Protein AF-A0A3M0XXZ3-F1 (afdb_monomer)

Nearest PDB structures (foldseek):
  8bmw-assembly1_I  TM=6.597E-01  e=9.788E-13  Saccharolobus solfataricus
  7y9y-assembly1_A  TM=6.645E-01  e=2.879E-11  Desulfonema ishimotonii
  8wml-assembly1_A  TM=6.462E-01  e=2.573E-11  Desulfonema ishimotonii
  8yhd-assembly1_O  TM=7.560E-01  e=3.071E-10  metagenome
  8d1v-assembly1_A  TM=5.805E-01  e=7.877E-12  Desulfonema ishimotonii

pLDDT: mean 87.78, std 11.56, range [35.12, 98.31]

Foldseek 3Di:
DQQPDDDDDPPDFDWDQDPPDPVSVVCCVVDPCSRVPTDTDPCPQVVVLVPDDDDPDDPPDPDPALWKKKKKFKKWWPWWAWAADPVQCVVVVAPTEFAAPDRPPQQKGKAGQNQVLVQLLVVLLVVLLVLLVVPAPADQSSLFQRLDADLPQADPDLPDADASHALVRQCVNVVPPDLDPLSHRNSCQASNHPSGHHQKGKHIWIWPDPDGWDWDKDWDFDADPPPRDTDPPPIGIYIITTGTMTIIMIMGTLDDLLNLLSSLVSLVCQQVQVTATHPDVVVVHRRIHTPFMKMKMWGQDQVSDDPPDDDDPDFDDDRNTTIDMDTPPDPSVVVSSVVSNVVNSVCSNPGGCPVGPGRDHHDDGPNCCVVPVPPPDDD

Structure (mmCIF, N/CA/C/O backbone):
data_AF-A0A3M0XXZ3-F1
#
_entry.id   AF-A0A3M0XXZ3-F1
#
loop_
_atom_site.group_PDB
_atom_site.id
_atom_site.type_symbol
_atom_site.label_atom_id
_atom_site.label_alt_id
_atom_site.label_comp_id
_atom_site.label_asym_id
_atom_site.label_entity_id
_atom_site.label_seq_id
_atom_site.pdbx_PDB_ins_code
_atom_site.Cartn_x
_atom_site.Cartn_y
_atom_site.Cartn_z
_atom_site.occupancy
_atom_site.B_iso_or_equiv
_atom_site.auth_seq_id
_atom_site.auth_comp_id
_atom_site.auth_asym_id
_atom_site.auth_atom_id
_atom_site.pdbx_PDB_model_num
ATOM 1 N N . ALA A 1 1 ? 1.965 -7.304 8.689 1.00 43.94 1 ALA A N 1
ATOM 2 C CA . ALA A 1 1 ? 0.766 -8.177 8.754 1.00 43.94 1 ALA A CA 1
ATOM 3 C C . ALA A 1 1 ? 0.088 -8.311 7.379 1.00 43.94 1 ALA A C 1
ATOM 5 O O . ALA A 1 1 ? 0.175 -7.380 6.587 1.00 43.94 1 ALA A O 1
ATOM 6 N N . ARG A 1 2 ? -0.533 -9.447 7.017 1.00 41.00 2 ARG A N 1
ATOM 7 C CA . ARG A 1 2 ? -1.589 -9.461 5.975 1.00 41.00 2 ARG A CA 1
ATOM 8 C C . ARG A 1 2 ? -2.822 -8.939 6.714 1.00 41.00 2 ARG A C 1
ATOM 10 O O . ARG A 1 2 ? -3.154 -9.577 7.700 1.00 41.00 2 ARG A O 1
ATOM 17 N N . GLY A 1 3 ? -3.363 -7.773 6.357 1.00 45.78 3 GLY A N 1
ATOM 18 C CA . GLY A 1 3 ? -4.364 -7.018 7.137 1.00 45.78 3 GLY A CA 1
ATOM 19 C C . GLY A 1 3 ? -5.739 -7.683 7.287 1.00 45.78 3 GLY A C 1
ATOM 20 O O . GLY A 1 3 ? -6.746 -7.014 7.136 1.00 45.78 3 GLY A O 1
ATOM 21 N N . LEU A 1 4 ? -5.785 -8.991 7.538 1.00 43.78 4 LEU A N 1
ATOM 22 C CA . LEU A 1 4 ? -7.012 -9.737 7.768 1.00 43.78 4 LEU A CA 1
ATOM 23 C C . LEU A 1 4 ? -7.437 -9.547 9.226 1.00 43.78 4 LEU A C 1
ATOM 25 O O . LEU A 1 4 ? -6.738 -9.999 10.132 1.00 43.78 4 LEU A O 1
ATOM 29 N N . GLY A 1 5 ? -8.592 -8.908 9.411 1.00 53.88 5 GLY A N 1
ATOM 30 C CA . GLY A 1 5 ? -9.223 -8.690 10.711 1.00 53.88 5 GLY A CA 1
ATOM 31 C C . GLY A 1 5 ? -8.773 -7.393 11.377 1.00 53.88 5 GLY A C 1
ATOM 32 O O . GLY A 1 5 ? -7.787 -7.376 12.108 1.00 53.88 5 GLY A O 1
ATOM 33 N N . ALA A 1 6 ? -9.532 -6.320 11.157 1.00 55.25 6 ALA A N 1
ATOM 34 C CA . ALA A 1 6 ? -9.508 -5.147 12.020 1.00 55.25 6 ALA A CA 1
ATOM 35 C C . ALA A 1 6 ? -10.606 -5.323 13.075 1.00 55.25 6 ALA A C 1
ATOM 37 O O . ALA A 1 6 ? -11.775 -5.499 12.736 1.00 55.25 6 ALA A O 1
ATOM 38 N N . PHE A 1 7 ? -10.228 -5.313 14.350 1.00 64.88 7 PHE A N 1
ATOM 39 C CA . PHE A 1 7 ? -11.175 -5.337 15.459 1.00 64.88 7 PHE A CA 1
ATOM 40 C C . PHE A 1 7 ? -11.173 -3.958 16.110 1.00 64.88 7 PHE A C 1
ATOM 42 O O . PHE A 1 7 ? -10.112 -3.478 16.514 1.00 64.88 7 PHE A O 1
ATOM 49 N N . SER A 1 8 ? -12.344 -3.329 16.230 1.00 66.81 8 SER A N 1
ATOM 50 C CA . SER A 1 8 ? -12.500 -2.230 17.176 1.00 66.81 8 SER A CA 1
ATOM 51 C C . SER A 1 8 ? -12.562 -2.831 18.571 1.00 66.81 8 SER A C 1
ATOM 53 O O . SER A 1 8 ? -13.297 -3.787 18.834 1.00 66.81 8 SER A O 1
ATOM 55 N N . LEU A 1 9 ? -11.729 -2.312 19.464 1.00 76.31 9 LEU A N 1
ATOM 56 C CA . LEU A 1 9 ? -11.786 -2.698 20.857 1.00 76.31 9 LEU A CA 1
ATOM 57 C C . LEU A 1 9 ? -12.562 -1.632 21.621 1.00 76.31 9 LEU A C 1
ATOM 59 O O . LEU A 1 9 ? -12.013 -0.618 22.045 1.00 76.31 9 LEU A O 1
ATOM 63 N N . ASP A 1 10 ? -13.855 -1.881 21.773 1.00 80.25 10 ASP A N 1
ATOM 64 C CA . ASP A 1 10 ? -14.776 -0.984 22.456 1.00 80.25 10 ASP A CA 1
ATOM 65 C C . ASP A 1 10 ? -14.989 -1.433 23.905 1.00 80.25 10 ASP A C 1
ATOM 67 O O . ASP A 1 10 ? -14.997 -2.625 24.217 1.00 80.25 10 ASP A O 1
ATOM 71 N N . ASN A 1 11 ? -15.193 -0.474 24.811 1.00 81.31 11 ASN A N 1
ATOM 72 C CA . ASN A 1 11 ? -15.495 -0.738 26.223 1.00 81.31 11 ASN A CA 1
ATOM 73 C C . ASN A 1 11 ? -14.460 -1.633 26.938 1.00 81.31 11 ASN A C 1
ATOM 75 O O . ASN A 1 11 ? -14.844 -2.552 27.667 1.00 81.31 11 ASN A O 1
ATOM 79 N N . LEU A 1 12 ? -13.154 -1.372 26.772 1.00 84.25 12 LEU A N 1
ATOM 80 C CA . LEU A 1 12 ? -12.116 -2.111 27.501 1.00 84.25 12 LEU A CA 1
ATOM 81 C C . LEU A 1 12 ? -12.348 -2.009 29.017 1.00 84.25 12 LEU A C 1
ATOM 83 O O . LEU A 1 12 ? -12.265 -0.932 29.611 1.00 84.25 12 LEU A O 1
ATOM 87 N N . GLN A 1 13 ? -12.602 -3.151 29.653 1.00 88.00 13 GLN A N 1
ATOM 88 C CA . GLN A 1 13 ? -12.795 -3.253 31.095 1.00 88.00 13 GLN A CA 1
ATOM 89 C C . GLN A 1 13 ? -11.666 -4.064 31.713 1.00 88.00 13 GLN A C 1
ATOM 91 O O . GLN A 1 13 ? -11.432 -5.210 31.336 1.00 88.00 13 GLN A O 1
ATOM 96 N N . PHE A 1 14 ? -11.018 -3.491 32.723 1.00 89.31 14 PHE A N 1
ATOM 97 C CA . PHE A 1 14 ? -10.164 -4.254 33.620 1.00 89.31 14 PHE A CA 1
ATOM 98 C C . PHE A 1 14 ? -10.984 -4.690 34.832 1.00 89.31 14 PHE A C 1
ATOM 100 O O . PHE A 1 14 ? -11.625 -3.864 35.486 1.00 89.31 14 PHE A O 1
ATOM 107 N N . LYS A 1 15 ? -10.980 -5.989 35.123 1.00 89.56 15 LYS A N 1
ATOM 108 C CA . LYS A 1 15 ? -11.667 -6.587 36.268 1.00 89.56 15 LYS A CA 1
ATOM 109 C C . LYS A 1 15 ? -10.680 -7.449 37.030 1.00 89.56 15 LYS A C 1
ATOM 111 O O . LYS A 1 15 ? -9.912 -8.186 36.423 1.00 89.56 15 LYS A O 1
ATOM 116 N N . GLU A 1 16 ? -10.750 -7.387 38.349 1.00 87.12 16 GLU A N 1
ATOM 117 C CA . GLU A 1 16 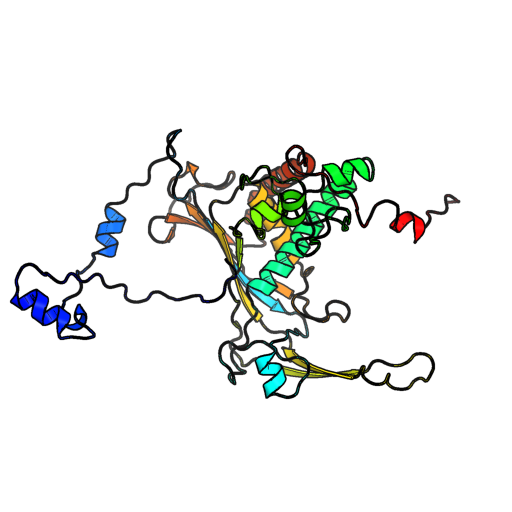? -9.923 -8.201 39.231 1.00 87.12 16 GLU A CA 1
ATOM 118 C C . GLU A 1 16 ? -10.825 -9.169 39.993 1.00 87.12 16 GLU A C 1
ATOM 120 O O . GLU A 1 16 ? -11.878 -8.779 40.502 1.00 87.12 16 GLU A O 1
ATOM 125 N N . PHE A 1 17 ? -10.444 -10.444 40.011 1.00 85.88 17 PHE A N 1
ATOM 126 C CA . PHE A 1 17 ? -11.137 -11.491 40.751 1.00 85.88 17 PHE A CA 1
ATOM 127 C C . PHE A 1 17 ? -10.162 -12.037 41.792 1.00 85.88 17 PHE A C 1
ATOM 129 O O . PHE A 1 17 ? -9.193 -12.702 41.432 1.00 85.88 17 PHE A O 1
ATOM 136 N N . ALA A 1 18 ? -10.405 -11.737 43.068 1.00 84.94 18 ALA A N 1
ATOM 137 C CA . ALA A 1 18 ? -9.592 -12.252 44.164 1.00 84.94 18 ALA A CA 1
ATOM 138 C C . ALA A 1 18 ? -9.770 -13.774 44.288 1.00 84.94 18 ALA A C 1
ATOM 140 O O . ALA A 1 18 ? -10.896 -14.271 44.243 1.00 84.94 18 ALA A O 1
ATOM 141 N N . LEU A 1 19 ? -8.662 -14.500 44.433 1.00 90.25 19 LEU A N 1
ATOM 142 C CA . LEU A 1 19 ? -8.620 -15.959 44.608 1.00 90.25 19 LEU A CA 1
ATOM 143 C C . LEU A 1 19 ? -7.987 -16.330 45.957 1.00 90.25 19 LEU A C 1
ATOM 145 O O . LEU A 1 19 ? -7.384 -17.390 46.105 1.00 90.25 19 LEU A O 1
ATOM 149 N N . ASP A 1 20 ? -8.117 -15.438 46.933 1.00 92.31 20 ASP A N 1
ATOM 150 C CA . ASP A 1 20 ? -7.408 -15.511 48.207 1.00 92.31 20 ASP A CA 1
ATOM 151 C C . ASP A 1 20 ? -8.031 -16.546 49.158 1.00 92.31 20 ASP A C 1
ATOM 153 O O . ASP A 1 20 ? -7.376 -16.998 50.098 1.00 92.31 20 ASP A O 1
ATOM 157 N N . THR A 1 21 ? -9.287 -16.952 48.921 1.00 92.81 21 THR A N 1
ATOM 158 C CA . THR A 1 21 ? -9.986 -17.966 49.728 1.00 92.81 21 THR A CA 1
ATOM 159 C C . THR A 1 21 ? -10.446 -19.177 48.917 1.00 92.81 21 THR A C 1
ATOM 161 O O . THR A 1 21 ? -10.716 -19.099 47.715 1.00 92.81 21 THR A O 1
ATOM 164 N N . ALA A 1 22 ? -10.601 -20.321 49.594 1.00 90.75 22 ALA A N 1
ATOM 165 C CA . ALA A 1 22 ? -11.100 -21.551 48.979 1.00 90.75 22 ALA A CA 1
ATOM 166 C C . ALA A 1 22 ? -12.506 -21.370 48.376 1.00 90.75 22 ALA A C 1
ATOM 168 O O . ALA A 1 22 ? -12.790 -21.905 47.303 1.00 90.75 22 ALA A O 1
ATOM 169 N N . GLU A 1 23 ? -13.376 -20.580 49.014 1.00 87.44 23 GLU A N 1
ATOM 170 C CA . GLU A 1 23 ? -14.702 -20.250 48.486 1.00 87.44 23 GLU A CA 1
ATOM 171 C C . GLU A 1 23 ? -14.621 -19.445 47.184 1.00 87.44 23 GLU A C 1
ATOM 173 O O . GLU A 1 23 ? -15.376 -19.723 46.251 1.00 87.44 23 GLU A O 1
ATOM 178 N N . GLN A 1 24 ? -13.704 -18.476 47.094 1.00 86.50 24 GLN A N 1
ATOM 179 C CA . GLN A 1 24 ? -13.502 -17.660 45.893 1.00 86.50 24 GLN A CA 1
ATOM 180 C C . GLN A 1 24 ? -12.972 -18.499 44.725 1.00 86.50 24 GLN A C 1
ATOM 182 O O . GLN A 1 24 ? -13.495 -18.406 43.613 1.00 86.50 24 GLN A O 1
ATOM 187 N N . VAL A 1 25 ? -12.008 -19.386 44.989 1.00 88.50 25 VAL A N 1
ATOM 188 C CA . VAL A 1 25 ? -11.489 -20.338 43.995 1.00 88.50 25 VAL A CA 1
ATOM 189 C C . VAL A 1 25 ? -12.592 -21.279 43.511 1.00 88.50 25 VAL A C 1
ATOM 191 O O . VAL A 1 25 ? -12.782 -21.450 42.306 1.00 88.50 25 VAL A O 1
ATOM 194 N N . LEU A 1 26 ? -13.383 -21.849 44.425 1.00 87.75 26 LEU A N 1
ATOM 195 C CA . LEU A 1 26 ? -14.509 -22.711 44.061 1.00 87.75 26 LEU A CA 1
ATOM 196 C C . LEU A 1 26 ? -15.584 -21.958 43.266 1.00 87.75 26 LEU A C 1
ATOM 198 O O . LEU A 1 26 ? -16.183 -22.536 42.362 1.00 87.75 26 LEU A O 1
ATOM 202 N N . ALA A 1 27 ? -15.841 -20.686 43.574 1.00 83.75 27 ALA A N 1
ATOM 203 C CA . ALA A 1 27 ? -16.787 -19.858 42.830 1.00 83.75 27 ALA A CA 1
ATOM 204 C C . ALA A 1 27 ? -16.295 -19.519 41.414 1.00 83.75 27 ALA A C 1
ATOM 206 O O . ALA A 1 27 ? -17.117 -19.466 40.496 1.00 83.75 27 ALA A O 1
ATOM 207 N N . TYR A 1 28 ? -14.985 -19.318 41.241 1.00 87.38 28 TYR A N 1
ATOM 208 C CA . TYR A 1 28 ? -14.346 -19.121 39.941 1.00 87.38 28 TYR A CA 1
ATOM 209 C C . TYR A 1 28 ? -14.452 -20.382 39.074 1.00 87.38 28 TYR A C 1
ATOM 211 O O . TYR A 1 28 ? -14.930 -20.313 37.948 1.00 87.38 28 TYR A O 1
ATOM 219 N N . LEU A 1 29 ? -14.097 -21.549 39.627 1.00 89.56 29 LEU A N 1
ATOM 220 C CA . LEU A 1 29 ? -14.094 -22.828 38.903 1.00 89.56 29 LEU A CA 1
ATOM 221 C C . LEU A 1 29 ? -15.494 -23.347 38.531 1.00 89.56 29 LEU A C 1
ATOM 223 O O . LEU A 1 29 ? -15.618 -24.178 37.638 1.00 89.56 29 LEU A O 1
ATOM 227 N N . LYS A 1 30 ? -16.550 -22.892 39.217 1.00 89.69 30 LYS A N 1
ATOM 228 C CA . LYS A 1 30 ? -17.943 -23.325 38.982 1.00 89.69 30 LYS A CA 1
ATOM 229 C C . LYS A 1 30 ? -18.694 -22.504 37.927 1.00 89.69 30 LYS A C 1
ATOM 231 O O . LYS A 1 30 ? -19.883 -22.738 37.730 1.00 89.69 30 LYS A O 1
ATOM 236 N N . SER A 1 31 ? -18.064 -21.506 37.316 1.00 86.00 31 SER A N 1
ATOM 237 C CA . SER A 1 31 ? -18.713 -20.569 36.399 1.00 86.00 31 SER A CA 1
ATOM 238 C C . SER A 1 31 ? -17.934 -20.495 35.094 1.00 86.00 31 SER A C 1
ATOM 240 O O . SER A 1 31 ? -16.729 -20.286 35.135 1.00 86.00 31 SER A O 1
ATOM 242 N N . ASP A 1 32 ? -18.623 -20.553 33.955 1.00 87.38 32 ASP A N 1
ATOM 243 C CA . ASP A 1 32 ? -17.985 -20.360 32.643 1.00 87.38 32 ASP A CA 1
ATOM 244 C C . ASP A 1 32 ? -17.626 -18.884 32.384 1.00 87.38 32 ASP A C 1
ATOM 246 O O . ASP A 1 32 ? -16.756 -18.578 31.575 1.00 87.38 32 ASP A O 1
ATOM 250 N N . GLU A 1 33 ? -18.264 -17.954 33.108 1.00 87.88 33 GLU A N 1
ATOM 251 C CA . GLU A 1 33 ? -18.038 -16.505 32.975 1.00 87.88 33 GLU A CA 1
ATOM 252 C C . GLU A 1 33 ? -17.795 -15.809 34.334 1.00 87.88 33 GLU A C 1
ATOM 254 O O . GLU A 1 33 ? -18.570 -14.940 34.757 1.00 87.88 33 GLU A O 1
ATOM 259 N N . PRO A 1 34 ? -16.734 -16.175 35.077 1.00 81.56 34 PRO A N 1
ATOM 260 C CA . PRO A 1 34 ? -16.496 -15.681 36.437 1.00 81.56 34 PRO A CA 1
ATOM 261 C C . PRO A 1 34 ? -16.345 -14.148 36.514 1.00 81.56 34 PRO A C 1
ATOM 263 O O . PRO A 1 34 ? -16.694 -13.537 37.526 1.00 81.56 34 PRO A O 1
ATOM 266 N N . TRP A 1 35 ? -15.932 -13.499 35.420 1.00 79.00 35 TRP A N 1
ATOM 267 C CA . TRP A 1 35 ? -15.804 -12.041 35.292 1.00 79.00 35 TRP A CA 1
ATOM 268 C C . TRP A 1 35 ? -17.137 -11.272 35.284 1.00 79.00 35 TRP A C 1
ATOM 270 O O . TRP A 1 35 ? -17.136 -10.044 35.395 1.00 79.00 35 TRP A O 1
ATOM 280 N N . LYS A 1 36 ? -18.298 -11.928 35.135 1.00 84.00 36 LYS A N 1
ATOM 281 C CA . LYS A 1 36 ? -19.602 -11.241 35.248 1.00 84.00 36 LYS A CA 1
ATOM 282 C C . LYS A 1 36 ? -19.915 -10.821 36.685 1.00 84.00 36 LYS A C 1
ATOM 284 O O . LYS A 1 36 ? -20.654 -9.864 36.888 1.00 84.00 36 LYS A O 1
ATOM 289 N N . LYS A 1 37 ? -19.327 -11.506 37.671 1.00 80.75 37 LYS A N 1
ATOM 290 C CA . LYS A 1 37 ? -19.526 -11.232 39.102 1.00 80.75 37 LYS A CA 1
ATOM 291 C C . LYS A 1 37 ? -18.603 -10.138 39.644 1.00 80.75 37 LYS A C 1
ATOM 293 O O . LYS A 1 37 ? -18.785 -9.707 40.777 1.00 80.75 37 LYS A O 1
ATOM 298 N N . THR A 1 38 ? -17.632 -9.682 38.854 1.00 83.12 38 THR A N 1
ATOM 299 C CA . THR A 1 38 ? -16.684 -8.639 39.248 1.00 83.12 38 THR A CA 1
ATOM 300 C C . THR A 1 38 ? -17.035 -7.297 38.625 1.00 83.12 38 THR A C 1
ATOM 302 O O . THR A 1 38 ? -17.436 -7.194 37.456 1.00 83.12 38 THR A O 1
ATOM 305 N N . GLN A 1 39 ? -16.880 -6.248 39.432 1.00 86.25 39 GLN A N 1
ATOM 306 C CA . GLN A 1 39 ? -17.061 -4.879 38.975 1.00 86.25 39 GLN A CA 1
ATOM 307 C C . GLN A 1 39 ? -15.815 -4.403 38.211 1.00 86.25 39 GLN A C 1
ATOM 309 O O . GLN A 1 39 ? -14.693 -4.715 38.619 1.00 86.25 39 GLN A O 1
ATOM 314 N N . PRO A 1 40 ? -15.987 -3.656 37.106 1.00 89.56 40 PRO A N 1
ATOM 315 C CA . PRO A 1 40 ? -14.878 -3.001 36.424 1.00 89.56 40 PRO A CA 1
ATOM 316 C C . PRO A 1 40 ? -14.147 -2.030 37.351 1.00 89.56 40 PRO A C 1
ATOM 318 O O . PRO A 1 40 ? -14.771 -1.237 38.056 1.00 89.56 40 PRO A O 1
ATOM 321 N N . GLN A 1 41 ? -12.820 -2.034 37.294 1.00 90.31 41 GLN A N 1
ATOM 322 C CA . GLN A 1 41 ? -12.022 -0.991 37.920 1.00 90.31 41 GLN A CA 1
ATOM 323 C C . GLN A 1 41 ? -12.107 0.283 37.078 1.00 90.31 41 GLN A C 1
ATOM 325 O O . GLN A 1 41 ? -11.504 0.388 36.006 1.00 90.31 41 GLN A O 1
ATOM 330 N N . ALA A 1 42 ? -12.852 1.269 37.577 1.00 88.44 42 ALA A N 1
ATOM 331 C CA . ALA A 1 42 ? -13.019 2.548 36.902 1.00 88.44 42 ALA A CA 1
ATOM 332 C C . ALA A 1 42 ? -11.662 3.225 36.632 1.00 88.44 42 ALA A C 1
ATOM 334 O O . ALA A 1 42 ? -10.758 3.236 37.479 1.00 88.44 42 ALA A O 1
ATOM 335 N N . GLY A 1 43 ? -11.510 3.760 35.418 1.00 85.94 43 GLY A N 1
ATOM 336 C CA . GLY A 1 43 ? -10.330 4.519 35.002 1.00 85.94 43 GLY A CA 1
ATOM 337 C C . GLY A 1 43 ? -9.005 3.755 35.090 1.00 85.94 43 GLY A C 1
ATOM 338 O O . GLY A 1 43 ? -7.961 4.391 35.198 1.00 85.94 43 GLY A O 1
ATOM 339 N N . TRP A 1 44 ? -9.007 2.414 35.110 1.00 89.12 44 TRP A N 1
ATOM 340 C CA . TRP A 1 44 ? -7.767 1.632 35.191 1.00 89.12 44 TRP A CA 1
ATOM 341 C C . TRP A 1 44 ? -6.818 1.947 34.029 1.00 89.12 44 TRP A C 1
ATOM 343 O O . TRP A 1 44 ? -5.659 2.273 34.273 1.00 89.12 44 TRP A O 1
ATOM 353 N N . LEU A 1 45 ? -7.324 1.931 32.788 1.00 86.06 45 LEU A N 1
ATOM 354 C CA . LEU A 1 45 ? -6.508 2.186 31.598 1.00 86.06 45 LEU A CA 1
ATOM 355 C C . LEU A 1 45 ? -5.907 3.593 31.636 1.00 86.06 45 LEU A C 1
ATOM 357 O O . LEU A 1 45 ? -4.696 3.731 31.514 1.00 86.06 45 LEU A O 1
ATOM 361 N N . GLN A 1 46 ? -6.731 4.614 31.894 1.00 84.94 46 GLN A N 1
ATOM 362 C CA . GLN A 1 46 ? -6.258 5.997 31.975 1.00 84.94 46 GLN A CA 1
ATOM 363 C C . GLN A 1 46 ? -5.197 6.171 33.066 1.00 84.94 46 GLN A C 1
ATOM 365 O O . GLN A 1 46 ? -4.178 6.809 32.838 1.00 84.94 46 GLN A O 1
ATOM 370 N N . ARG A 1 47 ? -5.385 5.553 34.241 1.00 87.50 47 ARG A N 1
ATOM 371 C CA . ARG A 1 47 ? -4.373 5.572 35.306 1.00 87.50 47 ARG A CA 1
ATOM 372 C C . ARG A 1 47 ? -3.070 4.913 34.868 1.00 87.50 47 ARG A C 1
ATOM 374 O O . ARG A 1 47 ? -2.014 5.432 35.195 1.00 87.50 47 ARG A O 1
ATOM 381 N N . LYS A 1 48 ? -3.124 3.786 34.151 1.00 87.44 48 LYS A N 1
ATOM 382 C CA . LYS A 1 48 ? -1.921 3.117 33.632 1.00 87.44 48 LYS A CA 1
ATOM 383 C C . LYS A 1 48 ? -1.217 3.950 32.569 1.00 87.44 48 LYS A C 1
ATOM 385 O O . LYS A 1 48 ? -0.004 4.075 32.646 1.00 87.44 48 LYS A O 1
ATOM 390 N N . ILE A 1 49 ? -1.968 4.555 31.654 1.00 84.44 49 ILE A N 1
ATOM 391 C CA . ILE A 1 49 ? -1.456 5.480 30.637 1.00 84.44 49 ILE A CA 1
ATOM 392 C C . ILE A 1 49 ? -0.749 6.667 31.300 1.00 84.44 49 ILE A C 1
ATOM 394 O O . ILE A 1 49 ? 0.394 6.950 30.968 1.00 84.44 49 ILE A O 1
ATOM 398 N N . ASN A 1 50 ? -1.368 7.283 32.311 1.00 84.19 50 ASN A N 1
ATOM 399 C CA . ASN A 1 50 ? -0.796 8.425 33.031 1.00 84.19 50 ASN A CA 1
ATOM 400 C C . ASN A 1 50 ? 0.461 8.081 33.857 1.00 84.19 50 ASN A C 1
ATOM 402 O O . ASN A 1 50 ? 1.147 8.988 34.317 1.00 84.19 50 ASN A O 1
ATOM 406 N N . LEU A 1 51 ? 0.738 6.795 34.104 1.00 85.50 51 LEU A N 1
ATOM 407 C CA . LEU A 1 51 ? 1.963 6.339 34.775 1.00 85.50 51 LEU A CA 1
ATOM 408 C C . LEU A 1 51 ? 3.124 6.118 33.797 1.00 85.50 51 LEU A C 1
ATOM 410 O O . LEU A 1 51 ? 4.243 5.872 34.246 1.00 85.50 51 LEU A O 1
ATOM 414 N N . LEU A 1 52 ? 2.869 6.143 32.487 1.00 82.81 52 LEU A N 1
ATOM 415 C CA . LEU A 1 52 ? 3.907 5.991 31.478 1.00 82.81 52 LEU A CA 1
ATOM 416 C C . LEU A 1 52 ? 4.631 7.324 31.297 1.00 82.81 52 LEU A C 1
ATOM 418 O O . LEU A 1 52 ? 4.008 8.348 31.030 1.00 82.81 52 LEU A O 1
ATOM 422 N N . SER A 1 53 ? 5.955 7.281 31.394 1.00 76.38 53 SER A N 1
ATOM 423 C CA . SER A 1 53 ? 6.825 8.405 31.059 1.00 76.38 53 SER A CA 1
ATOM 424 C C . SER A 1 53 ? 7.649 8.016 29.837 1.00 76.38 53 SER A C 1
ATOM 426 O O . SER A 1 53 ? 8.505 7.137 29.964 1.00 76.38 53 SER A O 1
ATOM 428 N N . PRO A 1 54 ? 7.407 8.621 28.661 1.00 74.19 54 PRO A N 1
ATOM 429 C CA . PRO A 1 54 ? 8.284 8.450 27.516 1.00 74.19 54 PRO A CA 1
ATOM 430 C C . PRO A 1 54 ? 9.684 8.939 27.877 1.00 74.19 54 PRO A C 1
ATOM 432 O O . PRO A 1 54 ? 9.845 10.015 28.455 1.00 74.19 54 PRO A O 1
ATOM 435 N N . THR A 1 55 ? 10.695 8.142 27.559 1.00 69.19 55 THR A N 1
ATOM 436 C CA . THR A 1 55 ? 12.097 8.523 27.727 1.00 69.19 55 THR A CA 1
ATOM 437 C C . THR A 1 55 ? 12.781 8.455 26.372 1.00 69.19 55 THR A C 1
ATOM 439 O O . THR A 1 55 ? 12.567 7.462 25.671 1.00 69.19 55 THR A O 1
ATOM 442 N N . PRO A 1 56 ? 13.607 9.450 26.009 1.00 65.38 56 PRO A N 1
ATOM 443 C CA . PRO A 1 56 ? 14.392 9.384 24.785 1.00 65.38 56 PRO A CA 1
ATOM 444 C C . PRO A 1 56 ? 15.300 8.147 24.799 1.00 65.38 56 PRO A C 1
ATOM 446 O O . PRO A 1 56 ? 15.709 7.675 25.866 1.00 65.38 56 PRO A O 1
ATOM 449 N N . ASP A 1 57 ? 15.601 7.618 23.614 1.00 61.41 57 ASP A N 1
ATOM 450 C CA . ASP A 1 57 ? 16.472 6.453 23.457 1.00 61.41 57 ASP A CA 1
ATOM 451 C C . ASP A 1 57 ? 17.876 6.764 24.007 1.00 61.41 57 ASP A C 1
ATOM 453 O O . ASP A 1 57 ? 18.671 7.505 23.421 1.00 61.41 57 ASP A O 1
ATOM 457 N N . HIS A 1 58 ? 18.180 6.216 25.183 1.00 57.91 58 HIS A N 1
ATOM 458 C CA . HIS A 1 58 ? 19.533 6.190 25.709 1.00 57.91 58 HIS A CA 1
ATOM 459 C C . HIS A 1 58 ? 20.251 4.980 25.111 1.00 57.91 58 HIS A C 1
ATOM 461 O O . HIS A 1 58 ? 19.842 3.842 25.348 1.00 57.91 58 HIS A O 1
ATOM 467 N N . GLN A 1 59 ? 21.350 5.238 24.387 1.00 53.44 59 GLN A N 1
ATOM 468 C CA . GLN A 1 59 ? 22.208 4.225 23.760 1.00 53.44 59 GLN A CA 1
ATOM 469 C C . GLN A 1 59 ? 22.360 2.992 24.670 1.00 53.44 59 GLN A C 1
ATOM 471 O O . GLN A 1 59 ? 23.019 3.090 25.706 1.00 53.44 59 GLN A O 1
ATOM 476 N N . ASN A 1 60 ? 21.733 1.873 24.266 1.00 51.44 60 ASN A N 1
ATOM 477 C CA . ASN A 1 60 ? 21.794 0.491 24.796 1.00 51.44 60 ASN A CA 1
ATOM 478 C C . ASN A 1 60 ? 20.453 -0.145 25.221 1.00 51.44 60 ASN A C 1
ATOM 480 O O . ASN A 1 60 ? 20.467 -1.319 25.598 1.00 51.44 60 ASN A O 1
ATOM 484 N N . ILE A 1 61 ? 19.305 0.538 25.130 1.00 56.72 61 ILE A N 1
ATOM 485 C CA . ILE A 1 61 ? 17.991 -0.105 25.331 1.00 56.72 61 ILE A CA 1
ATOM 486 C C . ILE A 1 61 ? 17.175 0.026 24.042 1.00 56.72 61 ILE A C 1
ATOM 488 O O . ILE A 1 61 ? 16.842 1.143 23.673 1.00 56.72 61 ILE A O 1
ATOM 492 N N . PRO A 1 62 ? 16.815 -1.074 23.352 1.00 54.00 62 PRO A N 1
ATOM 493 C CA . PRO A 1 62 ? 15.971 -0.987 22.166 1.00 54.00 62 PRO A CA 1
ATOM 494 C C . PRO A 1 62 ? 14.636 -0.324 22.525 1.00 54.00 62 PRO A C 1
ATOM 496 O O . PRO A 1 62 ? 13.855 -0.887 23.298 1.00 54.00 62 PRO A O 1
ATOM 499 N N . GLY A 1 63 ? 14.381 0.870 21.987 1.00 59.53 63 GLY A N 1
ATOM 500 C CA . GLY A 1 63 ? 13.097 1.547 22.140 1.00 59.53 63 GLY A CA 1
ATOM 501 C C . GLY A 1 63 ? 11.947 0.666 21.640 1.00 59.53 63 GLY A C 1
ATOM 502 O O . GLY A 1 63 ? 12.064 -0.014 20.620 1.00 59.53 63 GLY A O 1
ATOM 503 N N . VAL A 1 64 ? 10.826 0.659 22.367 1.00 64.38 64 VAL A N 1
ATOM 504 C CA . VAL A 1 64 ? 9.640 -0.146 22.013 1.00 64.38 64 VAL A CA 1
ATOM 505 C C . VAL A 1 64 ? 8.927 0.436 20.784 1.00 64.38 64 VAL A C 1
ATOM 507 O O . VAL A 1 64 ? 8.399 -0.314 19.965 1.00 64.38 64 VAL A O 1
ATOM 510 N N . THR A 1 65 ? 8.924 1.765 20.639 1.00 71.25 65 THR A N 1
ATOM 511 C CA . THR A 1 65 ? 8.346 2.501 19.505 1.00 71.25 65 THR A CA 1
ATOM 512 C C . THR A 1 65 ? 8.916 3.922 19.469 1.00 71.25 65 THR A C 1
ATOM 514 O O . THR A 1 65 ? 8.971 4.567 20.509 1.00 71.25 65 THR A O 1
ATOM 517 N N . GLY A 1 66 ? 9.339 4.391 18.295 1.00 73.75 66 GLY A N 1
ATOM 518 C CA . GLY A 1 66 ? 9.758 5.775 18.039 1.00 73.75 66 GLY A CA 1
ATOM 519 C C . GLY A 1 66 ? 8.618 6.639 17.497 1.00 73.75 66 GLY A C 1
ATOM 520 O O . GLY A 1 66 ? 8.549 7.815 17.784 1.00 73.75 66 GLY A O 1
ATOM 521 N N . GLY A 1 67 ? 7.647 6.071 16.779 1.00 90.06 67 GLY A N 1
ATOM 522 C CA . GLY A 1 67 ? 6.518 6.848 16.259 1.00 90.06 67 GLY A CA 1
ATOM 523 C C . GLY A 1 67 ? 5.799 6.134 15.129 1.00 90.06 67 GLY A C 1
ATOM 524 O O . GLY A 1 67 ? 6.140 5.005 14.768 1.00 90.06 67 GLY A O 1
ATOM 525 N N . TRP A 1 68 ? 4.794 6.781 14.553 1.00 95.06 68 TRP A N 1
ATOM 526 C CA . TRP A 1 68 ? 4.033 6.213 13.445 1.00 95.06 68 TRP A CA 1
ATOM 527 C C . TRP A 1 68 ? 3.502 7.284 12.506 1.00 95.06 68 TRP A C 1
ATOM 529 O O . TRP A 1 68 ? 3.335 8.440 12.884 1.00 95.06 68 TRP A O 1
ATOM 539 N N . VAL A 1 69 ? 3.196 6.876 11.277 1.00 96.88 69 VAL A N 1
ATOM 540 C CA . VAL A 1 69 ? 2.402 7.681 10.348 1.00 96.88 69 VAL A CA 1
ATOM 541 C C . VAL A 1 69 ? 1.196 6.886 9.874 1.00 96.88 69 VAL A C 1
ATOM 543 O O . VAL A 1 69 ? 1.304 5.718 9.500 1.00 96.88 69 VAL A O 1
ATOM 546 N N . GLU A 1 70 ? 0.041 7.534 9.887 1.00 97.69 70 GLU A N 1
ATOM 547 C CA . GLU A 1 70 ? -1.205 7.035 9.333 1.00 97.69 70 GLU A CA 1
ATOM 548 C C . GLU A 1 70 ? -1.623 7.913 8.155 1.00 97.69 70 GLU A C 1
ATOM 550 O O . GLU A 1 70 ? -1.706 9.130 8.273 1.00 97.69 70 GLU A O 1
ATOM 555 N N . ILE A 1 71 ? -1.928 7.296 7.019 1.00 98.19 71 ILE A N 1
ATOM 556 C CA . ILE A 1 71 ? -2.525 7.956 5.864 1.00 98.19 71 ILE A CA 1
ATOM 557 C C . ILE A 1 71 ? -3.954 7.451 5.724 1.00 98.19 71 ILE 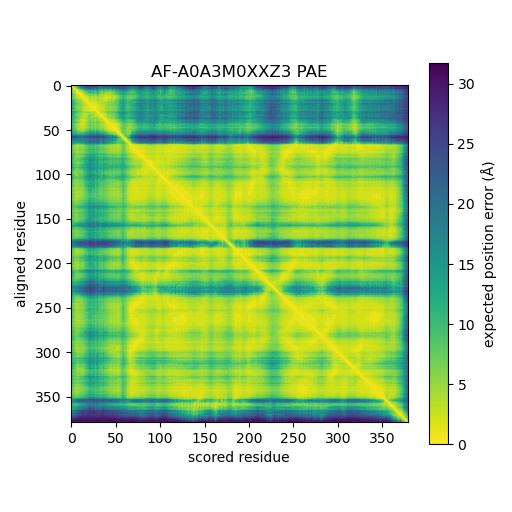A C 1
ATOM 559 O O . ILE A 1 71 ? -4.175 6.249 5.550 1.00 98.19 71 ILE A O 1
ATOM 563 N N . ARG A 1 72 ? -4.921 8.370 5.768 1.00 98.12 72 ARG A N 1
ATOM 564 C CA . ARG A 1 72 ? -6.342 8.076 5.540 1.00 98.12 72 ARG A CA 1
ATOM 565 C C . ARG A 1 72 ? -6.887 8.920 4.407 1.00 98.12 72 ARG A C 1
ATOM 567 O O . ARG A 1 72 ? -6.609 10.112 4.371 1.00 98.12 72 ARG A O 1
ATOM 574 N N . GLY A 1 73 ? -7.700 8.337 3.536 1.00 97.62 73 GLY A N 1
ATOM 575 C CA . GLY A 1 73 ? -8.383 9.068 2.468 1.00 97.62 73 GLY A CA 1
ATOM 576 C C . GLY A 1 73 ? -9.354 8.199 1.681 1.00 97.62 73 GLY A C 1
ATOM 577 O O . GLY A 1 73 ? -9.555 7.028 2.001 1.00 97.62 73 GLY A O 1
ATOM 578 N N . THR A 1 74 ? -9.932 8.765 0.628 1.00 98.06 74 THR A N 1
ATOM 579 C CA . THR A 1 74 ? -10.889 8.074 -0.239 1.00 98.06 74 THR A CA 1
ATOM 580 C C . THR A 1 74 ? -10.194 7.584 -1.501 1.00 98.06 74 THR A C 1
ATOM 582 O O . THR A 1 74 ? -9.644 8.369 -2.268 1.00 98.06 74 THR A O 1
ATOM 585 N N . LEU A 1 75 ? -10.236 6.278 -1.751 1.00 97.94 75 LEU A N 1
ATOM 586 C CA . LEU A 1 75 ? -9.777 5.681 -2.998 1.00 97.94 75 LEU A CA 1
ATOM 587 C C . LEU A 1 75 ? -10.944 5.596 -3.986 1.00 97.94 75 LEU A C 1
ATOM 589 O O . LEU A 1 75 ? -11.777 4.691 -3.908 1.00 97.94 75 LEU A O 1
ATOM 593 N N . GLN A 1 76 ? -11.002 6.543 -4.916 1.00 97.75 76 GLN A N 1
ATOM 594 C CA . GLN A 1 76 ? -12.072 6.677 -5.899 1.00 97.75 76 GLN A CA 1
ATOM 595 C C . GLN A 1 76 ? -11.686 6.014 -7.222 1.00 97.75 76 GLN A C 1
ATOM 597 O O . GLN A 1 76 ? -10.732 6.429 -7.877 1.00 97.75 76 GLN A O 1
ATOM 602 N N . ALA A 1 77 ? -12.457 5.027 -7.674 1.00 97.38 77 ALA A N 1
ATOM 603 C CA . ALA A 1 77 ? -12.293 4.458 -9.009 1.00 97.38 77 ALA A CA 1
ATOM 604 C C . ALA A 1 77 ? -12.917 5.363 -10.084 1.00 97.38 77 ALA A C 1
ATOM 606 O O . ALA A 1 77 ? -14.063 5.798 -9.960 1.00 97.38 77 ALA A O 1
ATOM 607 N N . GLU A 1 78 ? -12.203 5.608 -11.182 1.00 95.88 78 GLU A N 1
ATOM 608 C CA . GLU A 1 78 ? -12.685 6.463 -12.280 1.00 95.88 78 GLU A CA 1
ATOM 609 C C . GLU A 1 78 ? -13.654 5.733 -13.225 1.00 95.88 78 GLU A C 1
ATOM 611 O O . GLU A 1 78 ? -14.447 6.362 -13.937 1.00 95.88 78 GLU A O 1
ATOM 616 N N . GLY A 1 79 ? -13.633 4.397 -13.205 1.00 95.88 79 GLY A N 1
ATOM 617 C CA . GLY A 1 79 ? -14.384 3.531 -14.111 1.00 95.88 79 GLY A CA 1
ATOM 618 C C . GLY A 1 79 ? -14.767 2.182 -13.486 1.00 95.88 79 GLY A C 1
ATOM 619 O O . GLY A 1 79 ? -15.043 2.118 -12.285 1.00 95.88 79 GLY A O 1
ATOM 620 N N . PRO A 1 80 ? -14.851 1.102 -14.285 1.00 96.31 80 PRO A N 1
ATOM 621 C CA . PRO A 1 80 ? -15.150 -0.225 -13.765 1.00 96.31 80 PRO A CA 1
ATOM 622 C C . PRO A 1 80 ? -13.970 -0.751 -12.940 1.00 96.31 80 PRO A C 1
ATOM 624 O O . PRO A 1 80 ? -12.824 -0.746 -13.394 1.00 96.31 80 PRO A O 1
ATOM 627 N N . LEU A 1 81 ? -14.264 -1.233 -11.738 1.00 96.75 81 LEU A N 1
ATOM 628 C CA . LEU A 1 81 ? -13.324 -1.898 -10.850 1.00 96.75 81 LEU A CA 1
ATOM 629 C C . LEU A 1 81 ? -13.738 -3.358 -10.708 1.00 96.75 81 LEU A C 1
ATOM 631 O O . LEU A 1 81 ? -14.865 -3.657 -10.308 1.00 96.75 81 LEU A O 1
ATOM 635 N N . LEU A 1 82 ? -12.815 -4.256 -11.037 1.00 94.44 82 LEU A N 1
ATOM 636 C CA . LEU A 1 82 ? -13.047 -5.688 -10.967 1.00 94.44 82 LEU A CA 1
ATOM 637 C C . LEU A 1 82 ? -12.055 -6.324 -10.002 1.00 94.44 82 LEU A C 1
ATOM 639 O O . LEU A 1 82 ? -10.844 -6.234 -10.189 1.00 94.44 82 LEU A O 1
ATOM 643 N N . THR A 1 83 ? -12.571 -6.989 -8.982 1.00 93.00 83 THR A N 1
ATOM 644 C CA . THR A 1 83 ? -11.809 -7.888 -8.116 1.00 93.00 83 THR A CA 1
ATOM 645 C C . THR A 1 83 ? -12.380 -9.293 -8.242 1.00 93.00 83 THR A C 1
ATOM 647 O O . THR A 1 83 ? -13.372 -9.500 -8.942 1.00 93.00 83 THR A O 1
ATOM 650 N N . ASN A 1 84 ? -11.702 -10.271 -7.648 1.00 91.56 84 ASN A N 1
ATOM 651 C CA . ASN A 1 84 ? -12.175 -11.644 -7.654 1.00 91.56 84 ASN A CA 1
ATOM 652 C C . ASN A 1 84 ? -12.121 -12.210 -6.240 1.00 91.56 84 ASN A C 1
ATOM 654 O O . ASN A 1 84 ? -11.032 -12.405 -5.697 1.00 91.56 84 ASN A O 1
ATOM 658 N N . ASP A 1 85 ? -13.293 -12.471 -5.677 1.00 92.75 85 ASP A N 1
ATOM 659 C CA . ASP A 1 85 ? -13.458 -13.368 -4.548 1.00 92.75 85 ASP A CA 1
ATOM 660 C C . ASP A 1 85 ? -14.005 -14.717 -5.029 1.00 92.75 85 ASP A C 1
ATOM 662 O O . ASP A 1 85 ? -15.054 -14.791 -5.672 1.00 92.75 85 ASP A O 1
ATOM 666 N N . ALA A 1 86 ? -13.288 -15.798 -4.717 1.00 90.12 86 ALA A N 1
ATOM 667 C CA . ALA A 1 86 ? -13.616 -17.130 -5.218 1.00 90.12 86 ALA A CA 1
ATOM 668 C C . ALA A 1 86 ? -14.942 -17.669 -4.655 1.00 90.12 86 ALA A C 1
ATOM 670 O O . ALA A 1 86 ? -15.646 -18.403 -5.350 1.00 90.12 86 ALA A O 1
ATOM 671 N N . LEU A 1 87 ? -15.293 -17.309 -3.415 1.00 90.19 87 LEU A N 1
ATOM 672 C CA . LEU A 1 87 ? -16.527 -17.760 -2.778 1.00 90.19 87 LEU A CA 1
ATOM 673 C C . LEU A 1 87 ? -17.735 -17.051 -3.396 1.00 90.19 87 LEU A C 1
ATOM 675 O O . LEU A 1 87 ? -18.681 -17.710 -3.823 1.00 90.19 87 LEU A O 1
ATOM 679 N N . VAL A 1 88 ? -17.685 -15.721 -3.498 1.00 90.25 88 VAL A N 1
ATOM 680 C CA . VAL A 1 88 ? -18.758 -14.920 -4.103 1.00 90.25 88 VAL A CA 1
ATOM 681 C C . VAL A 1 88 ? -18.930 -15.270 -5.586 1.00 90.25 88 VAL A C 1
ATOM 683 O O . VAL A 1 88 ? -20.062 -15.427 -6.052 1.00 90.25 88 VAL A O 1
ATOM 686 N N . SER A 1 89 ? -17.833 -15.467 -6.321 1.00 90.38 89 SER A N 1
ATOM 687 C CA . SER A 1 89 ? -17.874 -15.901 -7.726 1.00 90.38 89 SER A CA 1
ATOM 688 C C . SER A 1 89 ? -18.577 -17.257 -7.861 1.00 90.38 89 SER A C 1
ATOM 690 O O . SER A 1 89 ? -19.557 -17.382 -8.593 1.00 90.38 89 SER A O 1
ATOM 692 N N . GLY A 1 90 ? -18.189 -18.246 -7.045 1.00 90.69 90 GLY A N 1
ATOM 693 C CA . GLY A 1 90 ? -18.828 -19.565 -7.039 1.00 90.69 90 GLY A CA 1
ATOM 694 C C . GLY A 1 90 ? -20.318 -19.543 -6.669 1.00 90.69 90 GLY A C 1
ATOM 695 O O . GLY A 1 90 ? -21.096 -20.307 -7.233 1.00 90.69 90 GLY A O 1
ATOM 696 N N . MET A 1 91 ? -20.737 -18.661 -5.756 1.00 90.44 91 MET A N 1
ATOM 697 C CA . MET A 1 91 ? -22.146 -18.531 -5.356 1.00 90.44 91 MET A CA 1
ATOM 698 C C . MET A 1 91 ? -23.019 -17.846 -6.409 1.00 90.44 91 MET A C 1
ATOM 700 O O . MET A 1 91 ? -24.202 -18.159 -6.521 1.00 90.44 91 MET A O 1
ATOM 704 N N . THR A 1 92 ? -22.465 -16.883 -7.142 1.00 90.06 92 THR A N 1
ATOM 705 C CA . THR A 1 92 ? -23.222 -16.116 -8.141 1.00 90.06 92 THR A CA 1
ATOM 706 C C . THR A 1 92 ? -23.229 -16.747 -9.523 1.00 90.06 92 THR A C 1
ATOM 708 O O . THR A 1 92 ? -24.109 -16.434 -10.321 1.00 90.06 92 THR A O 1
ATOM 711 N N . GLY A 1 93 ? -22.267 -17.628 -9.801 1.00 90.44 93 GLY A N 1
ATOM 712 C CA . GLY A 1 93 ? -22.073 -18.230 -11.115 1.00 90.44 93 GLY A CA 1
ATOM 713 C C . GLY A 1 93 ? -21.293 -17.351 -12.095 1.00 90.44 93 GLY A C 1
ATOM 714 O O . GLY A 1 93 ? -21.120 -17.781 -13.229 1.00 90.44 93 GLY A O 1
ATOM 715 N N . PHE A 1 94 ? -20.817 -16.171 -11.674 1.00 91.19 94 PHE A N 1
ATOM 716 C CA . PHE A 1 94 ? -19.900 -15.351 -12.471 1.00 91.19 94 PHE A CA 1
ATOM 717 C C . PHE A 1 94 ? -18.457 -15.812 -12.287 1.00 91.19 94 PHE A C 1
ATOM 719 O O . PHE A 1 94 ? -18.061 -16.172 -11.177 1.00 91.19 94 PHE A O 1
ATOM 726 N N . ASP A 1 95 ? -17.633 -15.705 -13.329 1.00 90.31 95 ASP A N 1
ATOM 727 C CA . ASP A 1 95 ? -16.207 -16.042 -13.226 1.00 90.31 95 ASP A CA 1
ATOM 728 C C . ASP A 1 95 ? -15.443 -15.080 -12.300 1.00 90.31 95 ASP A C 1
ATOM 730 O O . ASP A 1 95 ? -14.411 -15.443 -11.729 1.00 90.31 95 ASP A O 1
ATOM 734 N N . HIS A 1 96 ? -15.914 -13.832 -12.188 1.00 92.06 96 HIS A N 1
ATOM 735 C CA . HIS A 1 96 ? -15.350 -12.815 -11.300 1.00 92.06 96 HIS A CA 1
ATOM 736 C C . HIS A 1 96 ? -16.446 -12.010 -10.599 1.00 92.06 96 HIS A C 1
ATOM 738 O O . HIS A 1 96 ? -17.285 -11.379 -11.248 1.00 92.06 96 HIS A O 1
ATOM 744 N N . ALA A 1 97 ? -16.369 -11.945 -9.275 1.00 93.88 97 ALA A N 1
ATOM 745 C CA . ALA A 1 97 ? -17.223 -11.112 -8.441 1.00 93.88 97 ALA A CA 1
ATOM 746 C C . ALA A 1 97 ? -16.412 -10.404 -7.339 1.00 93.88 97 ALA A C 1
ATOM 748 O O . ALA A 1 97 ? -15.372 -10.917 -6.909 1.00 93.88 97 ALA A O 1
ATOM 749 N N . PRO A 1 98 ? -16.860 -9.225 -6.869 1.00 94.00 98 PRO A N 1
ATOM 750 C CA . PRO A 1 98 ? -16.160 -8.484 -5.834 1.00 94.00 98 PRO A CA 1
ATOM 751 C C . PRO A 1 98 ? -16.205 -9.203 -4.484 1.00 94.00 98 PRO A C 1
ATOM 753 O O . PRO A 1 98 ? -17.160 -9.912 -4.169 1.00 94.00 98 PRO A O 1
ATOM 756 N N . LEU A 1 99 ? -15.190 -8.949 -3.659 1.00 93.25 99 LEU A N 1
ATOM 757 C CA . LEU A 1 99 ? -15.225 -9.315 -2.247 1.00 93.25 99 LEU A CA 1
ATOM 758 C C . LEU A 1 99 ? -16.266 -8.461 -1.511 1.00 93.25 99 LEU A C 1
ATOM 760 O O . LEU A 1 99 ? -16.340 -7.247 -1.715 1.00 93.25 99 LEU A O 1
ATOM 764 N N . LEU A 1 100 ? -17.031 -9.104 -0.632 1.00 92.75 100 LEU A N 1
ATOM 765 C CA . LEU A 1 100 ? -18.049 -8.485 0.214 1.00 92.75 100 LEU A CA 1
ATOM 766 C C . LEU A 1 100 ? -17.629 -8.584 1.683 1.00 92.75 100 LEU A C 1
ATOM 768 O O . LEU A 1 100 ? -17.050 -9.594 2.083 1.00 92.75 100 LEU A O 1
ATOM 772 N N . ALA A 1 101 ? -17.941 -7.564 2.488 1.00 89.38 101 ALA A N 1
ATOM 773 C CA . ALA A 1 101 ? -17.688 -7.573 3.933 1.00 89.38 101 ALA A CA 1
ATOM 774 C C . ALA A 1 101 ? -18.401 -8.749 4.616 1.00 89.38 101 ALA A C 1
ATOM 776 O O . ALA A 1 101 ? -17.847 -9.416 5.488 1.00 89.38 101 ALA A O 1
ATOM 777 N N . GLN A 1 102 ? -19.626 -9.020 4.170 1.00 89.19 102 GLN A N 1
ATOM 778 C CA . GLN A 1 102 ? -20.419 -10.165 4.572 1.00 89.19 102 GLN A CA 1
ATOM 779 C C . GLN A 1 102 ? -20.951 -10.871 3.325 1.00 89.19 102 GLN A C 1
ATOM 781 O O . GLN A 1 102 ? -21.438 -10.245 2.384 1.00 89.19 102 GLN A O 1
ATOM 786 N N . VAL A 1 103 ? -20.878 -12.202 3.321 1.00 86.88 103 VAL A N 1
ATOM 787 C CA . VA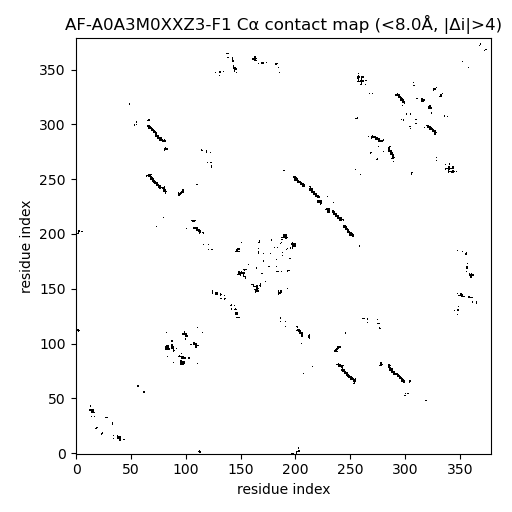L A 1 103 ? -21.391 -13.019 2.216 1.00 86.88 103 VAL A CA 1
ATOM 788 C C . VAL A 1 103 ? -22.881 -12.738 2.007 1.00 86.88 103 VAL A C 1
ATOM 790 O O . VAL A 1 103 ? -23.678 -12.845 2.937 1.00 86.88 103 VAL A O 1
ATOM 793 N N . GLY A 1 104 ? -23.249 -12.393 0.771 1.00 87.38 104 GLY A N 1
ATOM 794 C CA . GLY A 1 104 ? -24.618 -12.047 0.381 1.00 87.38 104 GLY A CA 1
ATOM 795 C C . GLY A 1 104 ? -24.982 -10.570 0.561 1.00 87.38 104 GLY A C 1
ATOM 796 O O . GLY A 1 104 ? -26.003 -10.142 0.022 1.00 87.38 104 GLY A O 1
ATOM 797 N N . ASP A 1 105 ? -24.149 -9.782 1.243 1.00 91.56 105 ASP A N 1
ATOM 798 C CA . ASP A 1 105 ? -24.353 -8.345 1.399 1.00 91.56 105 ASP A CA 1
ATOM 799 C C . ASP A 1 105 ? -23.623 -7.551 0.309 1.00 91.56 105 ASP A C 1
ATOM 801 O O . ASP A 1 105 ? -22.471 -7.135 0.437 1.00 91.56 105 ASP A O 1
ATOM 805 N N . TRP A 1 106 ? -24.334 -7.328 -0.792 1.00 91.31 106 TRP A N 1
ATOM 806 C CA . TRP A 1 106 ? -23.840 -6.579 -1.947 1.00 91.31 106 TRP A CA 1
ATOM 807 C C . TRP A 1 106 ? -23.721 -5.074 -1.711 1.00 91.31 106 TRP A C 1
ATOM 809 O O . TRP A 1 106 ? -23.213 -4.376 -2.588 1.00 91.31 106 TRP A O 1
ATOM 819 N N . GLN A 1 107 ? -24.195 -4.559 -0.572 1.00 93.12 107 GLN A N 1
ATOM 820 C CA . GLN A 1 107 ? -24.133 -3.130 -0.266 1.00 93.12 107 GLN A CA 1
ATOM 821 C C . GLN A 1 107 ? -22.768 -2.716 0.284 1.00 93.12 107 GLN A C 1
ATOM 823 O O . GLN A 1 107 ? -22.383 -1.559 0.131 1.00 93.12 107 GLN A O 1
ATOM 828 N N . HIS A 1 108 ? -22.011 -3.667 0.837 1.00 93.31 108 HIS A N 1
ATOM 829 C CA . HIS A 1 108 ? -20.733 -3.412 1.496 1.00 93.31 108 HIS A CA 1
ATOM 830 C C . HIS A 1 108 ? -19.587 -4.212 0.853 1.00 93.31 108 HIS A C 1
ATOM 832 O O . HIS A 1 108 ? -19.025 -5.117 1.479 1.00 93.31 108 HIS A O 1
ATOM 838 N N . PRO A 1 109 ? -19.214 -3.924 -0.410 1.00 95.31 109 PRO A N 1
ATOM 839 C CA . PRO A 1 109 ? -18.020 -4.498 -1.005 1.00 95.31 109 PRO A CA 1
ATOM 840 C C . PRO A 1 109 ? -16.764 -3.983 -0.294 1.00 95.31 109 PRO A C 1
ATOM 842 O O . PRO A 1 109 ? -16.745 -2.888 0.268 1.00 95.31 109 PRO A O 1
ATOM 845 N N . VAL A 1 110 ? -15.693 -4.769 -0.348 1.00 94.62 110 VAL A N 1
ATOM 846 C CA . VAL A 1 110 ? -14.425 -4.460 0.323 1.00 94.62 110 VAL A CA 1
ATOM 847 C C . VAL A 1 110 ? -13.267 -4.690 -0.636 1.00 94.62 110 VAL A C 1
ATOM 849 O O . VAL A 1 110 ? -13.214 -5.693 -1.351 1.00 94.62 110 VAL A O 1
ATOM 852 N N . LEU A 1 111 ? -12.300 -3.775 -0.640 1.00 94.50 111 LEU A N 1
ATOM 853 C CA . LEU A 1 111 ? -11.001 -4.024 -1.253 1.00 94.50 111 LEU A CA 1
ATOM 854 C C . LEU A 1 111 ? -10.035 -4.573 -0.216 1.00 94.50 111 LEU A C 1
ATOM 856 O O . LEU A 1 111 ? -9.794 -3.952 0.810 1.00 94.50 111 LEU A O 1
ATOM 860 N N . THR A 1 112 ? -9.420 -5.715 -0.512 1.00 93.31 112 THR A N 1
ATOM 861 C CA . THR A 1 112 ? -8.444 -6.301 0.412 1.00 93.31 112 THR A CA 1
ATOM 862 C C . THR A 1 112 ? -7.219 -5.397 0.563 1.00 93.31 112 THR A C 1
ATOM 864 O O . THR A 1 112 ? -6.601 -5.012 -0.438 1.00 93.31 112 THR A O 1
ATOM 867 N N . GLY A 1 113 ? -6.774 -5.174 1.793 1.00 92.88 113 GLY A N 1
ATOM 868 C CA . GLY A 1 113 ? -5.539 -4.478 2.123 1.00 92.88 113 GLY A CA 1
ATOM 869 C C . GLY A 1 113 ? -4.313 -5.220 1.600 1.00 92.88 113 GLY A C 1
ATOM 870 O O . GLY A 1 113 ? -3.334 -4.611 1.174 1.00 92.88 113 GLY A O 1
ATOM 871 N N . ALA A 1 114 ? -4.376 -6.555 1.509 1.00 90.50 114 ALA A N 1
ATOM 872 C CA . ALA A 1 114 ? -3.333 -7.351 0.861 1.00 90.50 114 ALA A CA 1
ATOM 873 C C . ALA A 1 114 ? -3.185 -7.020 -0.637 1.00 90.50 114 ALA A C 1
ATOM 875 O O . ALA A 1 114 ? -2.058 -6.868 -1.117 1.00 90.50 114 ALA A O 1
ATOM 876 N N . GLY A 1 115 ? -4.306 -6.888 -1.355 1.00 92.62 115 GLY A N 1
ATOM 877 C CA . GLY A 1 115 ? -4.338 -6.481 -2.759 1.00 92.62 115 GLY A CA 1
ATOM 878 C C . GLY A 1 115 ? -3.850 -5.046 -2.949 1.00 92.62 115 GLY A C 1
ATOM 879 O O . GLY A 1 115 ? -2.957 -4.812 -3.763 1.00 92.62 115 GLY A O 1
ATOM 880 N N . LEU A 1 116 ? -4.349 -4.109 -2.137 1.00 95.81 116 LEU A N 1
ATOM 881 C CA . LEU A 1 116 ? -3.920 -2.707 -2.157 1.00 95.81 116 LEU A CA 1
ATOM 882 C C . LEU A 1 116 ? -2.422 -2.569 -1.869 1.00 95.81 116 LEU A C 1
ATOM 884 O O . LEU A 1 116 ? -1.701 -1.943 -2.642 1.00 95.81 116 LEU A O 1
ATOM 888 N N . ARG A 1 117 ? -1.903 -3.245 -0.836 1.00 95.75 117 ARG A N 1
ATOM 889 C CA . ARG A 1 117 ? -0.460 -3.277 -0.560 1.00 95.75 117 ARG A CA 1
ATOM 890 C C . ARG A 1 117 ? 0.335 -3.851 -1.726 1.00 95.75 117 ARG A C 1
ATOM 892 O O . ARG A 1 117 ? 1.433 -3.377 -1.988 1.00 95.75 117 ARG A O 1
ATOM 899 N N . GLY A 1 118 ? -0.183 -4.872 -2.409 1.00 94.94 118 GLY A N 1
ATOM 900 C CA . GLY A 1 118 ? 0.449 -5.437 -3.602 1.00 94.94 118 GLY A CA 1
ATOM 901 C C . GLY A 1 118 ? 0.599 -4.408 -4.723 1.00 94.94 118 GLY A C 1
ATOM 902 O O . GLY A 1 118 ? 1.674 -4.305 -5.312 1.00 94.94 118 GLY A O 1
ATOM 903 N N . VAL A 1 119 ? -0.443 -3.606 -4.960 1.00 96.50 119 VAL A N 1
ATOM 904 C CA . VAL A 1 119 ? -0.432 -2.508 -5.940 1.00 96.50 119 VAL A CA 1
ATOM 905 C C . VAL A 1 119 ? 0.564 -1.420 -5.531 1.00 96.50 119 VAL A C 1
ATOM 907 O O . VAL A 1 119 ? 1.445 -1.082 -6.321 1.00 96.50 119 VAL A O 1
ATOM 910 N N . LEU A 1 120 ? 0.492 -0.938 -4.283 1.00 97.62 120 LEU A N 1
ATOM 911 C CA . LEU A 1 120 ? 1.417 0.073 -3.755 1.00 97.62 120 LEU A CA 1
ATOM 912 C C . LEU A 1 120 ? 2.871 -0.406 -3.833 1.00 97.62 120 LEU A C 1
ATOM 914 O O . LEU A 1 120 ? 3.741 0.324 -4.299 1.00 97.62 120 LEU A O 1
ATOM 918 N N . ARG A 1 121 ? 3.129 -1.661 -3.449 1.00 97.50 121 ARG A N 1
ATOM 919 C CA . ARG A 1 121 ? 4.450 -2.291 -3.536 1.00 97.50 121 ARG A CA 1
ATOM 920 C C . ARG A 1 121 ? 4.940 -2.363 -4.973 1.00 97.50 121 ARG A C 1
ATOM 922 O O . ARG A 1 121 ? 6.070 -1.977 -5.239 1.00 97.50 121 ARG A O 1
ATOM 929 N N . SER A 1 122 ? 4.122 -2.865 -5.896 1.00 96.38 122 SER A N 1
ATOM 930 C CA . SER A 1 122 ? 4.513 -3.002 -7.302 1.00 96.38 122 SER A CA 1
ATOM 931 C C . SER A 1 122 ? 4.884 -1.648 -7.909 1.00 96.38 122 SER A C 1
ATOM 933 O O . SER A 1 122 ? 5.894 -1.539 -8.608 1.00 96.38 122 SER A O 1
ATOM 935 N N . HIS A 1 123 ? 4.118 -0.605 -7.582 1.00 97.81 123 HIS A N 1
ATOM 936 C CA . HIS A 1 123 ? 4.403 0.755 -8.023 1.00 97.81 123 HIS A CA 1
ATOM 937 C C . HIS A 1 123 ? 5.666 1.337 -7.373 1.00 97.81 123 HIS A C 1
ATOM 939 O O . HIS A 1 123 ? 6.522 1.881 -8.068 1.00 97.81 123 HIS A O 1
ATOM 945 N N . ALA A 1 124 ? 5.845 1.144 -6.065 1.00 98.19 124 ALA A N 1
ATOM 946 C CA . ALA A 1 124 ? 7.054 1.542 -5.349 1.00 98.19 124 ALA A CA 1
ATOM 947 C C . ALA A 1 124 ? 8.309 0.873 -5.940 1.00 98.19 124 ALA A C 1
ATOM 949 O O . ALA A 1 124 ? 9.297 1.544 -6.246 1.00 98.19 124 ALA A O 1
ATOM 950 N N . GLU A 1 125 ? 8.259 -0.444 -6.170 1.00 97.50 125 GLU A N 1
ATOM 951 C CA . GLU A 1 125 ? 9.329 -1.209 -6.817 1.00 97.50 125 GLU A CA 1
ATOM 952 C C . GLU A 1 125 ? 9.627 -0.684 -8.226 1.00 97.50 125 GLU A C 1
ATOM 954 O O . GLU A 1 125 ? 10.797 -0.606 -8.602 1.00 97.50 125 GLU A O 1
ATOM 959 N N . ARG A 1 126 ? 8.601 -0.283 -8.993 1.00 96.50 126 ARG A N 1
ATOM 960 C CA . ARG A 1 126 ? 8.771 0.359 -10.304 1.00 96.50 126 ARG A CA 1
ATOM 961 C C . ARG A 1 126 ? 9.559 1.663 -10.186 1.00 96.50 126 ARG A C 1
ATOM 963 O O . ARG A 1 126 ? 10.553 1.800 -10.890 1.00 96.50 126 ARG A O 1
ATOM 970 N N . ILE A 1 127 ? 9.180 2.567 -9.278 1.00 97.31 127 ILE A N 1
ATOM 971 C CA . ILE A 1 127 ? 9.906 3.828 -9.032 1.00 97.31 127 ILE A CA 1
ATOM 972 C C . ILE A 1 127 ? 11.381 3.544 -8.719 1.00 97.31 127 ILE A C 1
ATOM 974 O O . ILE A 1 127 ? 12.279 4.065 -9.383 1.00 97.31 127 ILE A O 1
ATOM 978 N N . ALA A 1 128 ? 11.643 2.662 -7.752 1.00 96.56 128 ALA A N 1
ATOM 979 C CA . ALA A 1 128 ? 13.002 2.378 -7.306 1.00 96.56 128 ALA A CA 1
ATOM 980 C C . ALA A 1 128 ? 13.849 1.694 -8.397 1.00 96.56 128 ALA A C 1
ATOM 982 O O . ALA A 1 128 ? 15.027 2.013 -8.564 1.00 96.56 128 ALA A O 1
ATOM 983 N N . ARG A 1 129 ? 13.257 0.786 -9.188 1.00 94.88 129 ARG A N 1
ATOM 984 C CA . ARG A 1 129 ? 13.930 0.164 -10.341 1.00 94.88 129 ARG A CA 1
ATOM 985 C C . ARG A 1 129 ? 14.186 1.162 -11.464 1.00 94.88 129 ARG A C 1
ATOM 987 O O . ARG A 1 129 ? 15.230 1.047 -12.097 1.00 94.88 129 ARG A O 1
ATOM 994 N N . THR A 1 130 ? 13.302 2.131 -11.700 1.00 94.06 130 THR A N 1
ATOM 995 C CA . THR A 1 130 ? 13.533 3.201 -12.682 1.00 94.06 130 THR A CA 1
ATOM 996 C C . THR A 1 130 ? 14.735 4.052 -12.281 1.00 94.06 130 THR A C 1
ATOM 998 O O . THR A 1 130 ? 15.638 4.227 -13.095 1.00 94.06 130 THR A O 1
ATOM 1001 N N . ILE A 1 131 ? 14.812 4.492 -11.019 1.00 93.25 131 ILE A N 1
ATOM 1002 C CA . ILE A 1 131 ? 15.966 5.248 -10.499 1.00 93.25 131 ILE A CA 1
ATOM 1003 C C . ILE A 1 131 ? 17.250 4.415 -10.617 1.00 93.25 131 ILE A C 1
ATOM 1005 O O . ILE A 1 131 ? 18.261 4.900 -11.122 1.00 93.25 131 ILE A O 1
ATOM 1009 N N . ALA A 1 132 ? 17.220 3.146 -10.204 1.00 92.88 132 ALA A N 1
ATOM 1010 C CA . ALA A 1 132 ? 18.390 2.275 -10.288 1.00 92.88 132 ALA A CA 1
ATOM 1011 C C . ALA A 1 132 ? 18.835 2.020 -11.737 1.00 92.88 132 ALA A C 1
ATOM 1013 O O . ALA A 1 132 ? 20.029 2.038 -12.017 1.00 92.88 132 ALA A O 1
ATOM 1014 N N . SER A 1 133 ? 17.892 1.813 -12.660 1.00 91.00 133 SER A N 1
ATOM 1015 C CA . SER A 1 133 ? 18.194 1.559 -14.076 1.00 91.00 133 SER A CA 1
ATOM 1016 C C . SER A 1 133 ? 18.753 2.801 -14.761 1.00 91.00 133 SER A C 1
ATOM 1018 O O . SER A 1 133 ? 19.722 2.694 -15.502 1.00 91.00 133 SER A O 1
ATOM 1020 N N . TYR A 1 134 ? 18.180 3.975 -14.482 1.00 90.94 134 TYR A N 1
ATOM 1021 C CA . TYR A 1 134 ? 18.636 5.249 -15.040 1.00 90.94 134 TYR A CA 1
ATOM 1022 C C . TYR A 1 134 ? 20.080 5.581 -14.639 1.00 90.94 134 TYR A C 1
ATOM 1024 O O . TYR A 1 134 ? 20.828 6.157 -15.421 1.00 90.94 134 TYR A O 1
ATOM 1032 N N . ASN A 1 135 ? 20.484 5.193 -13.426 1.00 89.94 135 ASN A N 1
ATOM 1033 C CA . ASN A 1 135 ? 21.810 5.491 -12.882 1.00 89.94 135 ASN A CA 1
ATOM 1034 C C . ASN A 1 135 ? 22.840 4.363 -13.066 1.00 89.94 135 ASN A C 1
ATOM 1036 O O . ASN A 1 135 ? 23.986 4.516 -12.639 1.00 89.94 135 ASN A O 1
ATOM 1040 N N . ALA A 1 136 ? 22.452 3.225 -13.643 1.00 91.25 136 ALA A N 1
ATOM 1041 C CA . ALA A 1 136 ? 23.355 2.096 -13.822 1.00 91.25 136 ALA A CA 1
ATOM 1042 C C . ALA A 1 136 ? 24.260 2.300 -15.044 1.00 91.25 136 ALA A C 1
ATOM 1044 O O . ALA A 1 136 ? 23.795 2.657 -16.124 1.00 91.25 136 ALA A O 1
ATOM 1045 N N . THR A 1 137 ? 25.552 1.994 -14.907 1.00 91.50 13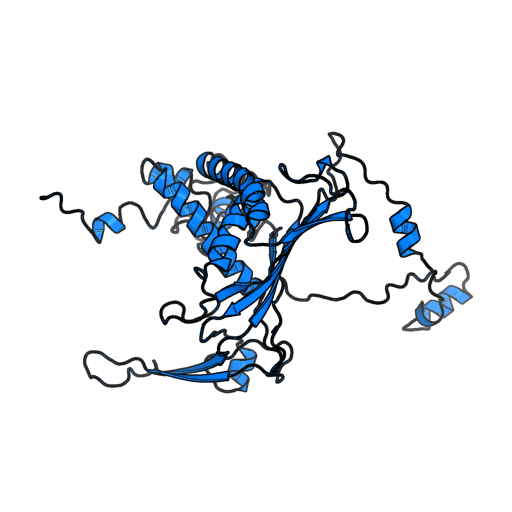7 THR A N 1
ATOM 1046 C CA . THR A 1 137 ? 26.498 2.021 -16.044 1.00 91.50 137 THR A CA 1
ATOM 1047 C C . THR A 1 137 ? 26.320 0.842 -17.004 1.00 91.50 137 THR A C 1
ATOM 1049 O O . THR A 1 137 ? 26.865 0.843 -18.106 1.00 91.50 137 THR A O 1
ATOM 1052 N N . GLY A 1 138 ? 25.559 -0.173 -16.595 1.00 89.94 138 GLY A N 1
ATOM 1053 C CA . GLY A 1 138 ? 25.252 -1.358 -17.379 1.00 89.94 138 GLY A CA 1
ATOM 1054 C C . GLY A 1 138 ? 24.536 -2.417 -16.545 1.00 89.94 138 GLY A C 1
ATOM 1055 O O . GLY A 1 138 ? 24.214 -2.207 -15.373 1.00 89.94 138 GLY A O 1
ATOM 1056 N N . LYS A 1 139 ? 24.317 -3.585 -17.154 1.00 91.31 139 LYS A N 1
ATOM 1057 C CA . LYS A 1 139 ? 23.588 -4.706 -16.548 1.00 91.31 139 LYS A CA 1
ATOM 1058 C C . LYS A 1 139 ? 24.151 -5.139 -15.192 1.00 91.31 139 LYS A C 1
ATOM 1060 O O . LYS A 1 139 ? 23.391 -5.282 -14.238 1.00 91.31 139 LYS A O 1
ATOM 1065 N N . ASP A 1 140 ? 25.462 -5.344 -15.098 1.00 91.19 140 ASP A N 1
ATOM 1066 C CA . ASP A 1 140 ? 26.083 -5.857 -13.871 1.00 91.19 140 ASP A CA 1
ATOM 1067 C C . ASP A 1 140 ? 26.008 -4.838 -12.725 1.00 91.19 140 ASP A C 1
ATOM 1069 O O . ASP A 1 140 ? 25.732 -5.202 -11.580 1.00 91.19 140 ASP A O 1
ATOM 1073 N N . ASP A 1 141 ? 26.160 -3.548 -13.042 1.00 91.50 141 ASP A N 1
ATOM 1074 C CA . ASP A 1 141 ? 26.005 -2.461 -12.073 1.00 91.50 141 ASP A CA 1
ATOM 1075 C C . ASP A 1 141 ? 24.559 -2.372 -11.559 1.00 91.50 141 ASP A C 1
ATOM 1077 O O . ASP A 1 141 ? 24.327 -2.273 -10.352 1.00 91.50 141 ASP A O 1
ATOM 1081 N N . PHE A 1 142 ? 23.573 -2.514 -12.454 1.00 93.12 142 PHE A N 1
ATOM 1082 C CA . PHE A 1 142 ? 22.161 -2.579 -12.076 1.00 93.12 142 PHE A CA 1
ATOM 1083 C C . PHE A 1 142 ? 21.861 -3.769 -11.156 1.00 93.12 142 PHE A C 1
ATOM 1085 O O . PHE A 1 142 ? 21.208 -3.607 -10.126 1.00 93.12 142 PHE A O 1
ATOM 1092 N N . LEU A 1 143 ? 22.344 -4.968 -11.491 1.00 92.38 143 LEU A N 1
ATOM 1093 C CA . LEU A 1 143 ? 22.106 -6.174 -10.693 1.00 92.38 143 LEU A CA 1
ATOM 1094 C C . LEU A 1 143 ? 22.670 -6.056 -9.267 1.00 92.38 143 LEU A C 1
ATOM 1096 O O . LEU A 1 143 ? 22.059 -6.564 -8.321 1.00 92.38 143 LEU A O 1
ATOM 1100 N N . LEU A 1 144 ? 23.795 -5.354 -9.102 1.00 90.81 144 LEU A N 1
ATOM 1101 C CA . LEU A 1 144 ? 24.410 -5.085 -7.801 1.00 90.81 144 LEU A CA 1
ATOM 1102 C C . LEU A 1 144 ? 23.652 -4.020 -6.990 1.00 90.81 144 LEU A C 1
ATOM 1104 O O . LEU A 1 144 ? 23.575 -4.122 -5.762 1.00 90.81 144 LEU A O 1
ATOM 1108 N N . LYS A 1 145 ? 23.098 -3.005 -7.662 1.00 91.56 145 LYS A N 1
ATOM 1109 C CA . LYS A 1 145 ? 22.459 -1.833 -7.037 1.00 91.56 145 LYS A CA 1
ATOM 1110 C C . LYS A 1 145 ? 20.933 -1.881 -6.998 1.00 91.56 145 LYS A C 1
ATOM 1112 O O . LYS A 1 145 ? 20.319 -0.982 -6.444 1.00 91.56 145 LYS A O 1
ATOM 1117 N N . CYS A 1 146 ? 20.287 -2.900 -7.563 1.00 92.88 146 CYS A N 1
ATOM 1118 C CA . CYS A 1 146 ? 18.826 -2.944 -7.645 1.00 92.88 146 CYS A CA 1
ATOM 1119 C C . CYS A 1 146 ? 18.168 -3.024 -6.243 1.00 92.88 146 CYS A C 1
ATOM 1121 O O . CYS A 1 146 ? 18.278 -4.071 -5.576 1.00 92.88 146 CYS A O 1
ATOM 1123 N N . PRO A 1 147 ? 17.418 -1.981 -5.819 1.00 93.94 147 PRO A N 1
ATOM 1124 C CA . PRO A 1 147 ? 16.851 -1.858 -4.471 1.00 93.94 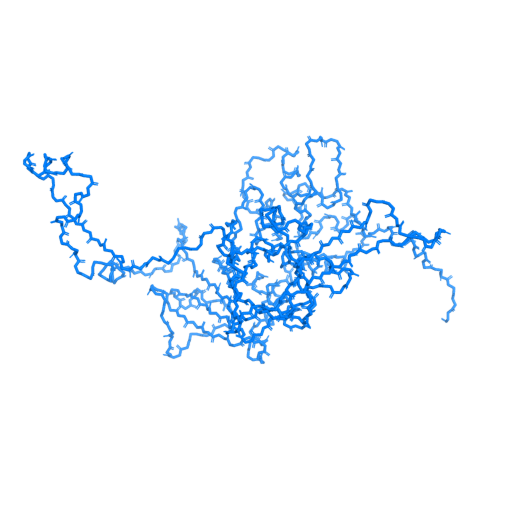147 PRO A CA 1
ATOM 1125 C C . PRO A 1 147 ? 15.539 -2.635 -4.271 1.00 93.94 147 PRO A C 1
ATOM 1127 O O . PRO A 1 147 ? 14.961 -2.609 -3.184 1.00 93.94 147 PRO A O 1
ATOM 1130 N N . ALA A 1 148 ? 15.061 -3.339 -5.300 1.00 95.00 148 ALA A N 1
ATOM 1131 C CA . ALA A 1 148 ? 13.765 -4.008 -5.300 1.00 95.00 148 ALA A CA 1
ATOM 1132 C C . ALA A 1 148 ? 13.821 -5.349 -6.050 1.00 95.00 148 ALA A C 1
ATOM 1134 O O . ALA A 1 148 ? 13.778 -5.380 -7.281 1.00 95.00 148 ALA A O 1
ATOM 1135 N N . CYS A 1 149 ? 13.875 -6.468 -5.321 1.00 93.94 149 CYS A N 1
ATOM 1136 C CA . CYS A 1 149 ? 13.674 -7.798 -5.916 1.00 93.94 149 CYS A CA 1
ATOM 1137 C C . CYS A 1 1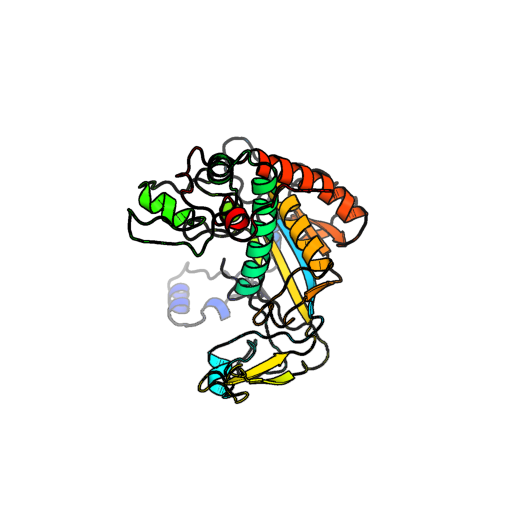49 ? 12.203 -8.030 -6.292 1.00 93.94 149 CYS A C 1
ATOM 1139 O O . CYS A 1 149 ? 11.329 -7.339 -5.780 1.00 93.94 149 CYS A O 1
ATOM 1141 N N . ASP A 1 150 ? 11.925 -9.027 -7.124 1.00 94.31 150 ASP A N 1
ATOM 1142 C CA . ASP A 1 150 ? 10.578 -9.538 -7.368 1.00 94.31 150 ASP A CA 1
ATOM 1143 C C . ASP A 1 150 ? 10.190 -10.510 -6.235 1.00 94.31 150 ASP A C 1
ATOM 1145 O O . ASP A 1 150 ? 10.809 -11.571 -6.098 1.00 94.31 150 ASP A O 1
ATOM 1149 N N . PRO A 1 151 ? 9.179 -10.190 -5.402 1.00 91.69 151 PRO A N 1
ATOM 1150 C CA . PRO A 1 151 ? 8.761 -11.054 -4.300 1.00 91.69 151 PRO A CA 1
ATOM 1151 C C . PRO A 1 151 ? 8.196 -12.408 -4.743 1.00 91.69 151 PRO A C 1
ATOM 1153 O O . PRO A 1 151 ? 8.132 -13.312 -3.906 1.00 91.69 151 PRO A O 1
ATOM 1156 N N . ASN A 1 152 ? 7.781 -12.559 -6.001 1.00 91.75 152 ASN A N 1
ATOM 1157 C CA . ASN A 1 152 ? 7.188 -13.774 -6.559 1.00 91.75 152 ASN A CA 1
ATOM 1158 C C . ASN A 1 152 ? 8.218 -14.650 -7.287 1.00 91.75 152 ASN A C 1
ATOM 1160 O O . ASN A 1 152 ? 7.987 -15.845 -7.477 1.00 91.75 152 ASN A O 1
ATOM 1164 N N . ALA A 1 153 ? 9.387 -14.102 -7.629 1.00 93.00 153 ALA A N 1
ATOM 1165 C CA . ALA A 1 153 ? 10.491 -14.849 -8.219 1.00 93.00 153 ALA A CA 1
ATOM 1166 C C . ALA A 1 153 ? 11.192 -15.726 -7.160 1.00 93.00 153 ALA A C 1
ATOM 1168 O O . ALA A 1 153 ? 12.201 -15.342 -6.558 1.00 93.00 153 ALA A O 1
ATOM 1169 N N . ARG A 1 154 ? 10.643 -16.923 -6.914 1.00 91.25 154 ARG A N 1
ATOM 1170 C CA . ARG A 1 154 ? 11.146 -17.910 -5.939 1.00 91.25 154 ARG A CA 1
ATOM 1171 C C . ARG A 1 154 ? 11.421 -19.255 -6.599 1.00 91.25 154 ARG A C 1
ATOM 1173 O O . ARG A 1 154 ? 10.605 -19.754 -7.367 1.00 91.25 154 ARG A O 1
ATOM 1180 N N . THR A 1 155 ? 12.544 -19.885 -6.258 1.00 88.94 155 THR A N 1
ATOM 1181 C CA . THR A 1 155 ? 12.889 -21.228 -6.753 1.00 88.94 155 THR A CA 1
ATOM 1182 C C . THR A 1 155 ? 13.646 -22.035 -5.709 1.00 88.94 155 THR A C 1
ATOM 1184 O O . THR A 1 155 ? 14.560 -21.531 -5.060 1.00 88.94 155 THR A O 1
ATOM 1187 N N . THR A 1 156 ? 13.266 -23.300 -5.533 1.00 84.50 156 THR A N 1
ATOM 1188 C CA . THR A 1 156 ? 13.948 -24.258 -4.643 1.00 84.50 156 THR A CA 1
ATOM 1189 C C . THR A 1 156 ? 15.181 -24.889 -5.287 1.00 84.50 156 THR A C 1
ATOM 1191 O O . THR A 1 156 ? 16.034 -25.419 -4.581 1.00 84.50 156 THR A O 1
ATOM 1194 N N . GLN A 1 157 ? 15.309 -24.803 -6.612 1.00 87.38 157 GLN A N 1
ATOM 1195 C CA . GLN A 1 157 ? 16.468 -25.309 -7.345 1.00 87.38 157 GLN A CA 1
ATOM 1196 C C . GLN A 1 157 ? 17.663 -24.368 -7.152 1.00 87.38 157 GLN A C 1
ATOM 1198 O O . GLN A 1 157 ? 17.567 -23.181 -7.480 1.00 87.38 157 GLN A O 1
ATOM 1203 N N . LYS A 1 158 ? 18.784 -24.896 -6.640 1.00 82.69 158 LYS A N 1
ATOM 1204 C CA . LYS A 1 158 ? 19.996 -24.111 -6.341 1.00 82.69 158 LYS A CA 1
ATOM 1205 C C . LYS A 1 158 ? 20.602 -23.464 -7.591 1.00 82.69 158 LYS A C 1
ATOM 1207 O O . LYS A 1 158 ? 20.914 -22.277 -7.547 1.00 82.69 158 LYS A O 1
ATOM 1212 N N . ASP A 1 159 ? 20.657 -24.197 -8.702 1.00 86.56 159 ASP A N 1
ATOM 1213 C CA . ASP A 1 159 ? 21.325 -23.759 -9.941 1.00 86.56 159 ASP A CA 1
ATOM 1214 C C . ASP A 1 159 ? 20.446 -22.893 -10.857 1.00 86.56 159 ASP A C 1
ATOM 1216 O O . ASP A 1 159 ? 20.924 -22.264 -11.801 1.00 86.56 159 ASP A O 1
ATOM 1220 N N . LYS A 1 160 ? 19.137 -22.831 -10.588 1.00 89.69 160 LYS A N 1
ATOM 1221 C CA . LYS A 1 160 ? 18.202 -22.027 -11.378 1.00 89.69 160 LYS A CA 1
ATOM 1222 C C . LYS A 1 160 ? 18.165 -20.604 -10.847 1.00 89.69 160 LYS A C 1
ATOM 1224 O O . LYS A 1 160 ? 17.778 -20.402 -9.701 1.00 89.69 160 LYS A O 1
ATOM 1229 N N . HIS A 1 161 ? 18.463 -19.619 -11.684 1.00 90.06 161 HIS A N 1
ATOM 1230 C CA . HIS A 1 161 ? 18.318 -18.201 -11.345 1.00 90.06 161 HIS A CA 1
ATOM 1231 C C . HIS A 1 161 ? 17.101 -17.608 -12.036 1.00 90.06 161 HIS A C 1
ATOM 1233 O O . HIS A 1 161 ? 16.869 -17.870 -13.215 1.00 90.06 161 HIS A O 1
ATOM 1239 N N . LEU A 1 162 ? 16.319 -16.838 -11.286 1.00 92.75 162 LEU A N 1
ATOM 1240 C CA . LEU A 1 162 ? 15.159 -16.128 -11.811 1.00 92.75 162 LEU A CA 1
ATOM 1241 C C . LEU A 1 162 ? 15.496 -14.651 -12.026 1.00 92.75 162 LEU A C 1
ATOM 1243 O O . LEU A 1 162 ? 16.390 -14.096 -11.384 1.00 92.75 162 LEU A O 1
ATOM 1247 N N . VAL A 1 163 ? 14.747 -14.013 -12.920 1.00 92.25 163 VAL A N 1
ATOM 1248 C CA . VAL A 1 163 ? 14.799 -12.565 -13.126 1.00 92.25 163 VAL A CA 1
ATOM 1249 C C . VAL A 1 163 ? 14.433 -11.859 -11.827 1.00 92.25 163 VAL A C 1
ATOM 1251 O O . VAL A 1 163 ? 13.386 -12.143 -11.252 1.00 92.25 163 VAL A O 1
ATOM 1254 N N . LEU A 1 164 ? 15.302 -10.950 -11.378 1.00 93.19 164 LEU A N 1
ATOM 1255 C CA . LEU A 1 164 ? 15.120 -10.173 -10.149 1.00 93.19 164 LEU A CA 1
ATOM 1256 C C . LEU A 1 164 ? 14.763 -11.038 -8.927 1.00 93.19 164 LEU A C 1
ATOM 1258 O O . LEU A 1 164 ? 13.970 -10.618 -8.092 1.00 93.19 164 LEU A O 1
ATOM 1262 N N . GLU A 1 165 ? 15.344 -12.238 -8.828 1.00 93.81 165 GLU A N 1
ATOM 1263 C CA . GLU A 1 165 ? 15.037 -13.233 -7.796 1.00 93.81 165 GLU A CA 1
ATOM 1264 C C . GLU A 1 165 ? 14.861 -12.638 -6.382 1.00 93.81 165 GLU A C 1
ATOM 1266 O O . GLU A 1 165 ? 15.645 -11.798 -5.931 1.00 93.81 165 GLU A O 1
ATOM 1271 N N . SER A 1 166 ? 13.813 -13.079 -5.679 1.00 93.31 166 SER A N 1
ATOM 1272 C CA . SER A 1 166 ? 13.462 -12.589 -4.340 1.00 93.31 166 SER A CA 1
ATOM 1273 C C . SER A 1 166 ? 14.614 -12.725 -3.337 1.00 93.31 166 SER A C 1
ATOM 1275 O O . SER A 1 166 ? 15.323 -13.734 -3.322 1.00 93.31 166 SER A O 1
ATOM 1277 N N . CYS A 1 167 ? 14.753 -11.745 -2.432 1.00 90.81 167 CYS A N 1
ATOM 1278 C CA . CYS A 1 167 ? 15.746 -11.785 -1.349 1.00 90.81 167 CYS A CA 1
ATOM 1279 C C . CYS A 1 167 ? 15.670 -13.086 -0.535 1.00 90.81 167 CYS A C 1
ATOM 1281 O O . CYS A 1 167 ? 16.701 -13.675 -0.237 1.00 90.81 167 CYS A O 1
ATOM 1283 N N . ASP A 1 168 ? 14.465 -13.581 -0.248 1.00 88.44 168 ASP A N 1
ATOM 1284 C CA . ASP A 1 168 ? 14.275 -14.850 0.461 1.00 88.44 168 ASP A CA 1
ATOM 1285 C C . ASP A 1 168 ? 14.885 -16.054 -0.274 1.00 88.44 168 ASP A C 1
ATOM 1287 O O . ASP A 1 168 ? 15.607 -16.856 0.323 1.00 88.44 168 ASP A O 1
ATOM 1291 N N . SER A 1 169 ? 14.625 -16.164 -1.581 1.00 90.12 169 SER A N 1
ATOM 1292 C CA . SER A 1 169 ? 15.145 -17.253 -2.410 1.00 90.12 169 SER A CA 1
ATOM 1293 C C . SER A 1 169 ? 16.672 -17.187 -2.512 1.00 90.12 169 SER A C 1
ATOM 1295 O O . SER A 1 169 ? 17.339 -18.219 -2.408 1.00 90.12 169 SER A O 1
ATOM 1297 N N . LEU A 1 170 ? 17.233 -15.979 -2.626 1.00 89.62 170 LEU A N 1
ATOM 1298 C CA . LEU A 1 170 ? 18.678 -15.741 -2.632 1.00 89.62 170 LEU A CA 1
ATOM 1299 C C . LEU A 1 170 ? 19.337 -16.132 -1.303 1.00 89.62 170 LEU A C 1
ATOM 1301 O O . LEU A 1 170 ? 20.308 -16.886 -1.311 1.00 89.62 170 LEU A O 1
ATOM 1305 N N . LEU A 1 171 ? 18.790 -15.678 -0.173 1.00 87.62 171 LEU A N 1
ATOM 1306 C CA . LEU A 1 171 ? 19.320 -15.982 1.161 1.00 87.62 171 LEU A CA 1
ATOM 1307 C C . LEU A 1 171 ? 19.254 -17.472 1.486 1.00 87.62 171 LEU A C 1
ATOM 1309 O O . LEU A 1 171 ? 20.199 -18.056 2.013 1.00 87.62 171 LEU A O 1
ATOM 1313 N N . ARG A 1 172 ? 18.159 -18.132 1.096 1.00 85.75 172 ARG A N 1
ATOM 1314 C CA . ARG A 1 172 ? 18.043 -19.586 1.240 1.00 85.75 172 ARG A CA 1
ATOM 1315 C C . ARG A 1 172 ? 19.148 -20.323 0.477 1.00 85.75 172 ARG A C 1
ATOM 1317 O O . ARG A 1 172 ? 19.626 -21.350 0.948 1.00 85.75 172 ARG A O 1
ATOM 1324 N N . LYS A 1 173 ? 19.548 -19.827 -0.697 1.00 86.94 173 LYS A N 1
ATOM 1325 C CA . LYS A 1 173 ? 20.622 -20.431 -1.500 1.00 86.94 173 LYS A CA 1
ATOM 1326 C C . LYS A 1 173 ? 22.013 -20.166 -0.933 1.00 86.94 173 LYS A C 1
ATOM 1328 O O . LYS A 1 173 ? 22.865 -21.039 -1.069 1.00 86.94 173 LYS A O 1
ATOM 1333 N N . SER A 1 174 ? 22.246 -19.006 -0.318 1.00 82.44 174 SER A N 1
ATOM 1334 C CA . SER A 1 174 ? 23.535 -18.690 0.311 1.00 82.44 174 SER A CA 1
ATOM 1335 C C . SER A 1 174 ? 23.751 -19.392 1.649 1.00 82.44 174 SER A C 1
ATOM 1337 O O . SER A 1 174 ? 24.878 -19.419 2.129 1.00 82.44 174 SER A O 1
ATOM 1339 N N . GLY A 1 175 ? 22.703 -19.967 2.247 1.00 75.31 175 GLY A N 1
ATOM 1340 C CA . GLY A 1 175 ? 22.788 -20.575 3.575 1.00 75.31 175 GLY A CA 1
ATOM 1341 C C . GLY A 1 175 ? 22.889 -19.544 4.701 1.00 75.31 175 GLY A C 1
ATOM 1342 O O . GLY A 1 175 ? 23.248 -19.908 5.817 1.00 75.31 175 GLY A O 1
ATOM 1343 N N . ALA A 1 176 ? 22.575 -18.273 4.421 1.00 69.81 176 ALA A N 1
ATOM 1344 C CA . ALA A 1 176 ? 22.510 -17.231 5.437 1.00 69.81 176 ALA A CA 1
ATOM 1345 C C . ALA A 1 176 ? 21.304 -17.496 6.353 1.00 69.81 176 ALA A C 1
ATOM 1347 O O . ALA A 1 176 ? 20.157 -17.550 5.895 1.00 69.81 176 ALA A O 1
ATOM 1348 N N . ALA A 1 177 ? 21.591 -17.722 7.634 1.00 59.91 177 ALA A N 1
ATOM 1349 C CA . ALA A 1 177 ? 20.596 -17.973 8.674 1.00 59.91 177 ALA A CA 1
ATOM 1350 C C . ALA A 1 177 ? 20.165 -16.695 9.408 1.00 59.91 177 ALA A C 1
ATOM 1352 O O . ALA A 1 177 ? 19.231 -16.758 10.200 1.00 59.91 177 ALA A O 1
ATOM 1353 N N . ASP A 1 178 ? 20.844 -15.572 9.163 1.00 62.53 178 ASP A N 1
ATOM 1354 C CA . ASP A 1 178 ? 20.612 -14.334 9.897 1.00 62.53 178 ASP A CA 1
ATOM 1355 C C . ASP A 1 178 ? 19.471 -13.510 9.276 1.00 62.53 178 ASP A C 1
ATOM 1357 O O . ASP A 1 178 ? 19.389 -13.354 8.054 1.00 62.53 178 ASP A O 1
ATOM 1361 N N . ASP A 1 179 ? 18.584 -13.004 10.134 1.00 58.88 179 ASP A N 1
ATOM 1362 C CA . ASP A 1 179 ? 17.394 -12.212 9.784 1.00 58.88 179 ASP A CA 1
ATOM 1363 C C . ASP A 1 179 ? 17.647 -10.695 9.954 1.00 58.88 179 ASP A C 1
ATOM 1365 O O . ASP A 1 179 ? 16.712 -9.894 10.063 1.00 58.88 179 ASP A O 1
ATOM 1369 N N . THR A 1 180 ? 18.915 -10.271 9.960 1.00 64.19 180 THR A N 1
ATOM 1370 C CA . THR A 1 180 ? 19.311 -8.857 10.015 1.00 64.19 180 THR A CA 1
ATOM 1371 C C . THR A 1 180 ? 18.867 -8.072 8.772 1.00 64.19 180 THR A C 1
ATOM 1373 O O . THR A 1 180 ? 18.702 -8.591 7.663 1.00 64.19 180 THR A O 1
ATOM 1376 N N . ASN A 1 181 ? 18.645 -6.765 8.957 1.00 62.75 181 ASN A N 1
ATOM 1377 C CA . ASN A 1 181 ? 18.127 -5.870 7.914 1.00 62.75 181 ASN A CA 1
ATOM 1378 C C . ASN A 1 181 ? 19.065 -5.711 6.714 1.00 62.75 181 ASN A C 1
ATOM 1380 O O . ASN A 1 181 ? 18.593 -5.402 5.615 1.00 62.75 181 ASN A O 1
ATOM 1384 N N . ASP A 1 182 ? 20.357 -5.944 6.916 1.00 67.81 182 ASP A N 1
ATOM 1385 C CA . ASP A 1 182 ? 21.403 -5.779 5.905 1.00 67.81 182 ASP A CA 1
ATOM 1386 C C . ASP A 1 182 ? 21.291 -6.819 4.780 1.00 67.81 182 ASP A C 1
ATOM 1388 O O . ASP A 1 182 ? 21.764 -6.626 3.655 1.00 67.81 182 ASP A O 1
ATOM 1392 N N . HIS A 1 183 ? 20.526 -7.881 5.039 1.00 78.12 183 HIS A N 1
ATOM 1393 C CA . HIS A 1 183 ? 20.212 -8.942 4.100 1.00 78.12 183 HIS A CA 1
ATOM 1394 C C . HIS A 1 183 ? 18.905 -8.723 3.314 1.00 78.12 183 HIS A C 1
ATOM 1396 O O . HIS A 1 183 ? 18.436 -9.624 2.619 1.00 78.12 183 HIS A O 1
ATOM 1402 N N . LEU A 1 184 ? 18.269 -7.549 3.364 1.00 88.88 184 LEU A N 1
ATOM 1403 C CA . LEU A 1 184 ? 17.044 -7.282 2.598 1.00 88.88 184 LEU A CA 1
ATOM 1404 C C . LEU A 1 184 ? 17.184 -6.054 1.698 1.00 88.88 184 LEU A C 1
ATOM 1406 O O . LEU A 1 184 ? 17.731 -5.023 2.076 1.00 88.88 184 LEU A O 1
ATOM 1410 N N . CYS A 1 185 ? 16.637 -6.144 0.481 1.00 92.62 185 CYS A N 1
ATOM 1411 C CA . CYS A 1 185 ? 16.504 -4.963 -0.371 1.00 92.62 185 CYS A CA 1
ATOM 1412 C C . CYS A 1 185 ? 15.520 -3.952 0.239 1.00 92.62 185 CYS A C 1
ATOM 1414 O O . CYS A 1 185 ? 14.662 -4.337 1.037 1.00 92.62 185 CYS A O 1
ATOM 1416 N N . LEU A 1 186 ? 15.606 -2.679 -0.164 1.00 94.38 186 LEU A N 1
ATOM 1417 C CA . LEU A 1 186 ? 14.757 -1.605 0.370 1.00 94.38 186 LEU A CA 1
ATOM 1418 C C . LEU A 1 186 ? 13.262 -1.958 0.294 1.00 94.38 186 LEU A C 1
ATOM 1420 O O . LEU A 1 186 ? 12.540 -1.797 1.275 1.00 94.38 186 LEU A O 1
ATOM 1424 N N . ALA A 1 187 ? 12.810 -2.551 -0.820 1.00 95.38 187 ALA A N 1
ATOM 1425 C CA . ALA A 1 187 ? 11.419 -2.995 -0.965 1.00 95.38 187 ALA A CA 1
ATOM 1426 C C . ALA A 1 187 ? 11.008 -4.032 0.093 1.00 95.38 187 ALA A C 1
ATOM 1428 O O . ALA A 1 187 ? 9.905 -3.974 0.631 1.00 95.38 187 ALA A O 1
ATOM 1429 N N . CYS A 1 188 ? 11.890 -4.980 0.416 1.00 93.75 188 CYS A N 1
ATOM 1430 C CA . CYS A 1 188 ? 11.627 -5.986 1.444 1.00 93.75 188 CYS A CA 1
ATOM 1431 C C . CYS A 1 188 ? 11.719 -5.433 2.870 1.00 93.75 188 CYS A C 1
ATOM 1433 O O . CYS A 1 188 ? 11.067 -5.993 3.748 1.00 93.75 188 CYS A O 1
ATOM 1435 N N . ARG A 1 189 ? 12.489 -4.362 3.108 1.00 92.19 189 ARG A N 1
ATOM 1436 C CA . ARG A 1 189 ? 12.551 -3.681 4.414 1.00 92.19 189 ARG A CA 1
ATOM 1437 C C . ARG A 1 189 ? 11.235 -2.972 4.751 1.00 92.19 189 ARG A C 1
ATOM 1439 O O . ARG A 1 189 ? 10.767 -3.099 5.879 1.00 92.19 189 ARG A O 1
ATOM 1446 N N . LEU A 1 190 ? 10.623 -2.307 3.767 1.00 93.94 190 LEU A N 1
ATOM 1447 C CA . LEU A 1 190 ? 9.368 -1.566 3.943 1.00 93.94 190 LEU A CA 1
ATOM 1448 C C . LEU A 1 190 ? 8.125 -2.469 3.824 1.00 93.94 190 LEU A C 1
ATOM 1450 O O . LEU A 1 190 ? 7.314 -2.552 4.747 1.00 93.94 190 LEU A O 1
ATOM 1454 N N . PHE A 1 191 ? 7.992 -3.192 2.703 1.00 94.69 191 PHE A N 1
ATOM 1455 C CA . PHE A 1 191 ? 6.808 -4.007 2.377 1.00 94.69 191 PHE A CA 1
ATOM 1456 C C . PHE A 1 191 ? 6.888 -5.460 2.875 1.00 94.69 191 PHE A C 1
ATOM 1458 O O . PHE A 1 191 ? 5.983 -6.265 2.619 1.00 94.69 191 PHE A O 1
ATOM 1465 N N . GLY A 1 192 ? 7.984 -5.827 3.537 1.00 92.06 192 GLY A N 1
ATOM 1466 C CA . GLY A 1 192 ? 8.220 -7.162 4.075 1.00 92.06 192 GLY A CA 1
ATOM 1467 C C . GLY A 1 192 ? 8.658 -8.219 3.052 1.00 92.06 192 GLY A C 1
ATOM 1468 O O . GLY A 1 192 ? 8.715 -8.022 1.828 1.00 92.06 192 GLY A O 1
ATOM 1469 N N . SER A 1 193 ? 8.958 -9.396 3.586 1.00 89.38 193 SER A N 1
ATOM 1470 C CA . SER A 1 193 ? 9.316 -10.622 2.874 1.00 89.38 193 SER A CA 1
ATOM 1471 C C . SER A 1 193 ? 8.688 -11.834 3.581 1.00 89.38 193 SER A C 1
ATOM 1473 O O . SER A 1 193 ? 7.879 -11.691 4.492 1.00 89.38 193 SER A O 1
ATOM 1475 N N . THR A 1 194 ? 9.023 -13.051 3.159 1.00 85.56 194 THR A N 1
ATOM 1476 C CA . THR A 1 194 ? 8.665 -14.274 3.902 1.00 85.56 194 THR A CA 1
ATOM 1477 C C . THR A 1 194 ? 9.408 -14.419 5.226 1.00 85.56 194 THR A C 1
ATOM 1479 O O . THR A 1 194 ? 8.958 -15.185 6.067 1.00 85.56 194 THR A O 1
ATOM 1482 N N . ARG A 1 195 ? 10.524 -13.703 5.398 1.00 83.00 195 ARG A N 1
ATOM 1483 C CA . ARG A 1 195 ? 11.368 -13.725 6.603 1.00 83.00 195 ARG A CA 1
ATOM 1484 C C . ARG A 1 195 ? 11.034 -12.593 7.560 1.00 83.00 195 ARG A C 1
ATOM 1486 O O . ARG A 1 195 ? 11.017 -12.779 8.765 1.00 83.00 195 ARG A O 1
ATOM 1493 N N . ARG A 1 196 ? 10.705 -11.422 7.007 1.00 84.56 196 ARG A N 1
ATOM 1494 C CA . ARG A 1 196 ? 10.427 -10.211 7.779 1.00 84.56 196 ARG A CA 1
ATOM 1495 C C . ARG A 1 196 ? 9.012 -9.707 7.539 1.00 84.56 196 ARG A C 1
ATOM 1497 O O . ARG A 1 196 ? 8.614 -9.460 6.399 1.00 84.56 196 ARG A O 1
ATOM 1504 N N . GLY A 1 197 ? 8.268 -9.499 8.622 1.00 87.19 197 GLY A N 1
ATOM 1505 C CA . GLY A 1 197 ? 6.966 -8.842 8.578 1.00 87.19 197 GLY A CA 1
ATOM 1506 C C . GLY A 1 197 ? 7.065 -7.415 8.030 1.00 87.19 197 GLY A C 1
ATOM 1507 O O . GLY A 1 197 ? 7.975 -6.669 8.371 1.00 87.19 197 GLY A O 1
ATOM 1508 N N . SER A 1 198 ? 6.119 -7.040 7.167 1.00 90.25 198 SER A N 1
ATOM 1509 C CA . SER A 1 198 ? 5.962 -5.654 6.701 1.00 90.25 198 SER A CA 1
ATOM 1510 C C . SER A 1 198 ? 5.623 -4.729 7.868 1.00 90.25 198 SER A C 1
ATOM 1512 O O . SER A 1 198 ? 4.679 -5.051 8.596 1.00 90.25 198 SER A O 1
ATOM 1514 N N . ARG A 1 199 ? 6.326 -3.593 7.965 1.00 90.38 199 ARG A N 1
ATOM 1515 C CA . ARG A 1 199 ? 5.984 -2.463 8.850 1.00 90.38 199 ARG A CA 1
ATOM 1516 C C . ARG A 1 199 ? 4.919 -1.556 8.248 1.00 90.38 199 ARG A C 1
ATOM 1518 O O . ARG A 1 199 ? 4.165 -0.928 8.974 1.00 90.38 199 ARG A O 1
ATOM 1525 N N . LEU A 1 200 ? 4.832 -1.533 6.915 1.00 94.75 200 LEU A N 1
ATOM 1526 C CA . LEU A 1 200 ? 3.717 -0.913 6.215 1.00 94.75 200 LEU A CA 1
ATOM 1527 C C . LEU A 1 200 ? 2.495 -1.837 6.286 1.00 94.75 200 LEU A C 1
ATOM 1529 O O . LEU A 1 200 ? 2.480 -2.938 5.709 1.00 94.75 200 LEU A O 1
ATOM 1533 N N . ILE A 1 201 ? 1.481 -1.389 7.005 1.00 94.31 201 ILE A N 1
ATOM 1534 C CA . ILE A 1 201 ? 0.174 -2.012 7.142 1.00 94.31 201 ILE A CA 1
ATOM 1535 C C . ILE A 1 201 ? -0.779 -1.274 6.203 1.00 94.31 201 ILE A C 1
ATOM 1537 O O . ILE A 1 201 ? -0.805 -0.051 6.151 1.00 94.31 201 ILE A O 1
ATOM 1541 N N . VAL A 1 202 ? -1.535 -2.035 5.420 1.00 95.50 202 VAL A N 1
ATOM 1542 C CA . VAL A 1 202 ? -2.613 -1.512 4.578 1.00 95.50 202 VAL A CA 1
ATOM 1543 C C . VAL A 1 202 ? -3.842 -2.301 4.974 1.00 95.50 202 VAL A C 1
ATOM 1545 O O . VAL A 1 202 ? -3.825 -3.535 4.869 1.00 95.50 202 VAL A O 1
ATOM 1548 N N . GLU A 1 203 ? -4.839 -1.605 5.499 1.00 93.44 203 GLU A N 1
ATOM 1549 C CA . GLU A 1 203 ? -6.081 -2.217 5.962 1.00 93.44 203 GLU A CA 1
ATOM 1550 C C . GLU A 1 203 ? -6.971 -2.595 4.777 1.00 93.44 203 GLU A C 1
ATOM 1552 O O . GLU A 1 203 ? -6.805 -2.096 3.658 1.00 93.44 203 GLU A O 1
ATOM 1557 N N . ASP A 1 204 ? -7.901 -3.517 5.020 1.00 93.75 204 ASP A N 1
ATOM 1558 C CA . ASP A 1 204 ? -9.013 -3.727 4.103 1.00 93.75 204 ASP A CA 1
ATOM 1559 C C . ASP A 1 204 ? -9.809 -2.420 4.002 1.00 93.75 204 ASP A C 1
ATOM 1561 O O . ASP A 1 204 ? -10.148 -1.811 5.013 1.00 93.75 204 ASP A O 1
ATOM 1565 N N . ALA A 1 205 ? -10.068 -1.974 2.777 1.00 94.94 205 ALA A N 1
ATOM 1566 C CA . ALA A 1 205 ? -10.731 -0.711 2.507 1.00 94.94 205 ALA A CA 1
ATOM 1567 C C . ALA A 1 205 ? -12.228 -0.974 2.275 1.00 94.94 205 ALA A C 1
ATOM 1569 O O . ALA A 1 205 ? -12.584 -1.522 1.221 1.00 94.94 205 ALA A O 1
ATOM 1570 N N . PRO A 1 206 ? -13.109 -0.652 3.240 1.00 95.12 206 PRO A N 1
ATOM 1571 C CA . PRO A 1 206 ? -14.549 -0.797 3.078 1.00 95.12 206 PRO A CA 1
ATOM 1572 C C . PRO A 1 206 ? -15.093 0.230 2.085 1.00 95.12 206 PRO A C 1
ATOM 1574 O O . PRO A 1 206 ? -14.501 1.289 1.869 1.00 95.12 206 PRO A O 1
ATOM 1577 N N . TYR A 1 207 ? -16.221 -0.093 1.456 1.00 96.62 207 TYR A N 1
ATOM 1578 C CA . TYR A 1 207 ? -16.926 0.826 0.570 1.00 96.62 207 TYR A CA 1
ATOM 1579 C C . TYR A 1 207 ? -17.328 2.110 1.309 1.00 96.62 207 TYR A C 1
ATOM 1581 O O . TYR A 1 207 ? -17.932 2.053 2.374 1.00 96.62 207 TYR A O 1
ATOM 1589 N N . ALA A 1 208 ? -16.992 3.258 0.721 1.00 95.12 208 ALA A N 1
ATOM 1590 C CA . ALA A 1 208 ? -17.162 4.586 1.317 1.00 95.12 208 ALA A CA 1
ATOM 1591 C C . ALA A 1 208 ? -18.367 5.361 0.751 1.00 95.12 208 ALA A C 1
ATOM 1593 O O . ALA A 1 208 ? -18.546 6.540 1.044 1.00 95.12 208 ALA A O 1
ATOM 1594 N N . GLY A 1 209 ? -19.164 4.746 -0.128 1.00 87.31 209 GLY A N 1
ATOM 1595 C CA . GLY A 1 209 ? -20.296 5.421 -0.757 1.00 87.31 209 GLY A CA 1
ATOM 1596 C C . GLY A 1 209 ? -21.538 5.438 0.132 1.00 87.31 209 GLY A C 1
ATOM 1597 O O . GLY A 1 209 ? -21.928 4.415 0.683 1.00 87.31 209 GLY A O 1
ATOM 1598 N N . GLU A 1 210 ? -22.219 6.582 0.193 1.00 86.12 210 GLU A N 1
ATOM 1599 C CA . GLU A 1 210 ? -23.507 6.717 0.896 1.00 86.12 210 GLU A CA 1
ATOM 1600 C C . GLU A 1 210 ? -24.646 5.945 0.210 1.00 86.12 210 GLU A C 1
ATOM 1602 O O . GLU A 1 210 ? -25.625 5.548 0.840 1.00 86.12 210 GLU A O 1
ATOM 1607 N N . GLN A 1 211 ? -24.541 5.753 -1.108 1.00 91.56 211 GLN A N 1
ATOM 1608 C CA . GLN A 1 211 ? -25.502 4.990 -1.901 1.00 91.56 211 GLN A CA 1
ATOM 1609 C C . GLN A 1 211 ? -24.995 3.571 -2.138 1.00 91.56 211 GLN A C 1
ATOM 1611 O O . GLN A 1 211 ? -23.788 3.401 -2.339 1.00 91.56 211 GLN A O 1
ATOM 1616 N N . PRO A 1 212 ? -25.896 2.576 -2.255 1.00 92.44 212 PRO A N 1
ATOM 1617 C CA . PRO A 1 212 ? -25.512 1.228 -2.638 1.00 92.44 212 PRO A CA 1
ATOM 1618 C C . PRO A 1 212 ? -24.633 1.218 -3.900 1.00 92.44 212 PRO A C 1
ATOM 1620 O O . PRO A 1 212 ? -24.895 1.974 -4.848 1.00 92.44 212 PRO A O 1
ATOM 1623 N N . PRO A 1 213 ? -23.594 0.371 -3.938 1.00 95.38 213 PRO A N 1
ATOM 1624 C CA . PRO A 1 213 ? -22.677 0.301 -5.060 1.00 95.38 213 PRO A CA 1
ATOM 1625 C C . PRO A 1 213 ? -23.412 -0.100 -6.337 1.00 95.38 213 PRO A C 1
ATOM 1627 O O . PRO A 1 213 ? -24.275 -0.980 -6.359 1.00 95.38 213 PRO A O 1
ATOM 1630 N N . LYS A 1 214 ? -23.029 0.528 -7.448 1.00 96.38 214 LYS A N 1
ATOM 1631 C CA . LYS A 1 214 ? -23.564 0.188 -8.767 1.00 96.38 214 LYS A CA 1
ATOM 1632 C C . LYS A 1 214 ? -22.761 -0.967 -9.347 1.00 96.38 214 LYS A C 1
ATOM 1634 O O . LYS A 1 214 ? -21.569 -0.818 -9.601 1.00 96.38 214 LYS A O 1
ATOM 1639 N N . LEU A 1 215 ? -23.419 -2.091 -9.597 1.00 95.00 215 LEU A N 1
ATOM 1640 C CA . LEU A 1 215 ? -22.819 -3.242 -10.266 1.00 95.00 215 LEU A CA 1
ATOM 1641 C C . LEU A 1 215 ? -23.094 -3.191 -11.770 1.00 95.00 215 LEU A C 1
ATOM 1643 O O . LEU A 1 215 ? -24.167 -2.779 -12.214 1.00 95.00 215 LEU A O 1
ATOM 1647 N N . LYS A 1 216 ? -22.116 -3.626 -12.560 1.00 95.06 216 LYS A N 1
ATOM 1648 C CA . LYS A 1 216 ? -22.247 -3.865 -13.995 1.00 95.06 216 LYS A CA 1
ATOM 1649 C C . LYS A 1 216 ? -21.858 -5.297 -14.303 1.00 95.06 216 LYS A C 1
ATOM 1651 O O . LYS A 1 216 ? -20.735 -5.709 -14.024 1.00 95.06 216 LYS A O 1
ATOM 1656 N N . MET A 1 217 ? -22.787 -6.012 -14.919 1.00 94.81 217 MET A N 1
ATOM 1657 C CA . MET A 1 217 ? -22.517 -7.297 -15.543 1.00 94.81 217 MET A CA 1
ATOM 1658 C C . MET A 1 217 ? -21.787 -7.063 -16.863 1.00 94.81 217 MET A C 1
ATOM 1660 O O . MET A 1 217 ? -22.204 -6.217 -17.657 1.00 94.81 217 MET A O 1
ATOM 1664 N N . LEU A 1 218 ? -20.683 -7.771 -17.069 1.00 93.19 218 LEU A N 1
ATOM 1665 C CA . LEU A 1 218 ? -19.824 -7.631 -18.236 1.00 93.19 218 LEU A CA 1
ATOM 1666 C C . LEU A 1 218 ? -19.519 -9.007 -18.822 1.00 93.19 218 LEU A C 1
ATOM 1668 O O . LEU A 1 218 ? -18.995 -9.868 -18.122 1.00 93.19 218 LEU A O 1
ATOM 1672 N N . ASP A 1 219 ? -19.779 -9.177 -20.116 1.00 91.75 219 ASP A N 1
ATOM 1673 C CA . ASP A 1 219 ? -19.320 -10.325 -20.896 1.00 91.75 219 ASP A CA 1
ATOM 1674 C C . ASP A 1 219 ? -17.989 -9.995 -21.582 1.00 91.75 219 ASP A C 1
ATOM 1676 O O . ASP A 1 219 ? -17.860 -8.990 -22.288 1.00 91.75 219 ASP A O 1
ATOM 1680 N N . PHE A 1 220 ? -17.000 -10.873 -21.438 1.00 89.69 220 PHE A N 1
ATOM 1681 C CA . PHE A 1 220 ? -15.743 -10.799 -22.171 1.00 89.69 220 PHE A CA 1
ATOM 1682 C C . PHE A 1 220 ? -15.686 -11.900 -23.221 1.00 89.69 220 PHE A C 1
ATOM 1684 O O . PHE A 1 220 ? -15.612 -13.083 -22.901 1.00 89.69 220 PHE A O 1
ATOM 1691 N N . LEU A 1 221 ? -15.675 -11.492 -24.490 1.00 88.50 221 LEU A N 1
ATOM 1692 C CA . LEU A 1 221 ? -15.552 -12.384 -25.637 1.00 88.50 221 LEU A CA 1
ATOM 1693 C C . LEU A 1 221 ? -14.180 -12.202 -26.282 1.00 88.50 221 LEU A C 1
ATOM 1695 O O . LEU A 1 221 ? -13.846 -11.124 -26.775 1.00 88.50 221 LEU A O 1
ATOM 1699 N N . ALA A 1 222 ? -13.378 -13.262 -26.292 1.00 86.94 222 ALA A N 1
ATOM 1700 C CA . ALA A 1 222 ? -12.186 -13.302 -27.123 1.00 86.94 222 ALA A CA 1
ATOM 1701 C C . ALA A 1 222 ? -12.590 -13.619 -28.568 1.00 86.94 222 ALA A C 1
ATOM 1703 O O . ALA A 1 222 ? -13.238 -14.632 -28.815 1.00 86.94 222 ALA A O 1
ATOM 1704 N N . ILE A 1 223 ? -12.195 -12.768 -29.514 1.00 87.31 223 ILE A N 1
ATOM 1705 C CA . ILE A 1 223 ? -12.440 -12.978 -30.946 1.00 87.31 223 ILE A CA 1
ATOM 1706 C C . ILE A 1 223 ? -11.195 -13.612 -31.562 1.00 87.31 223 ILE A C 1
ATOM 1708 O O . ILE A 1 223 ? -10.082 -13.097 -31.401 1.00 87.31 223 ILE A O 1
ATOM 1712 N N . ASP A 1 224 ? -11.377 -14.726 -32.265 1.00 89.12 224 ASP A N 1
ATOM 1713 C CA . ASP A 1 224 ? -10.327 -15.309 -33.089 1.00 89.12 224 ASP A CA 1
ATOM 1714 C C . ASP A 1 224 ? -10.138 -14.460 -34.353 1.00 89.12 224 ASP A C 1
ATOM 1716 O O . ASP A 1 224 ? -11.057 -14.245 -35.142 1.00 89.12 224 ASP A O 1
ATOM 1720 N N . ARG A 1 225 ? -8.910 -13.971 -34.544 1.00 90.06 225 ARG A N 1
ATOM 1721 C CA . ARG A 1 225 ? -8.553 -13.080 -35.652 1.00 90.06 225 ARG A CA 1
ATOM 1722 C C . ARG A 1 225 ? -8.589 -13.775 -37.016 1.00 90.06 225 ARG A C 1
ATOM 1724 O O . ARG A 1 225 ? -8.630 -13.069 -38.017 1.00 90.06 225 ARG A O 1
ATOM 1731 N N . PHE A 1 226 ? -8.556 -15.110 -37.066 1.00 88.69 226 PHE A N 1
ATOM 1732 C CA . PHE A 1 226 ? -8.606 -15.866 -38.321 1.00 88.69 226 PHE A CA 1
ATOM 1733 C C . PHE A 1 226 ? -10.034 -16.172 -38.757 1.00 88.69 226 PHE A C 1
ATOM 1735 O O . PHE A 1 226 ? -10.385 -15.958 -39.913 1.00 88.69 226 PHE A O 1
ATOM 1742 N N . THR A 1 227 ? -10.854 -16.677 -37.838 1.00 89.19 227 THR A N 1
ATOM 1743 C CA . THR A 1 227 ? -12.227 -17.094 -38.149 1.00 89.19 227 THR A CA 1
ATOM 1744 C C . THR A 1 227 ? -13.237 -15.955 -38.025 1.00 89.19 227 THR A C 1
ATOM 1746 O O . THR A 1 227 ? -14.330 -16.050 -38.577 1.00 89.19 227 THR A O 1
ATOM 1749 N N . GLY A 1 228 ? -12.905 -14.885 -37.293 1.00 83.81 228 GLY A N 1
ATOM 1750 C CA . GLY A 1 228 ? -13.839 -13.810 -36.946 1.00 83.81 228 GLY A CA 1
ATOM 1751 C C . GLY A 1 228 ? -14.911 -14.226 -35.929 1.00 83.81 228 GLY A C 1
ATOM 1752 O O . GLY A 1 228 ? -15.728 -13.396 -35.533 1.00 83.81 228 GLY A O 1
ATOM 1753 N N . GLY A 1 229 ? -14.911 -15.493 -35.498 1.00 86.56 229 GLY A N 1
ATOM 1754 C CA . GLY A 1 229 ? -15.808 -16.033 -34.484 1.00 86.56 229 GLY A CA 1
ATOM 1755 C C . GLY A 1 229 ? -15.278 -15.856 -33.060 1.00 86.56 229 GLY A C 1
ATOM 1756 O O . GLY A 1 229 ? -14.158 -15.389 -32.829 1.00 86.56 229 GLY A O 1
ATOM 1757 N N . GLY A 1 230 ? -16.095 -16.248 -32.080 1.00 84.31 230 GLY A N 1
ATOM 1758 C CA . GLY A 1 230 ? -15.653 -16.360 -30.692 1.00 84.31 230 GLY A CA 1
ATOM 1759 C C . GLY A 1 230 ? -14.622 -17.479 -30.542 1.00 84.31 230 GLY A C 1
ATOM 1760 O O . GLY A 1 230 ? -14.790 -18.560 -31.098 1.00 84.31 230 GLY A O 1
ATOM 1761 N N . LYS A 1 231 ? -13.553 -17.225 -29.789 1.00 84.06 231 LYS A N 1
ATOM 1762 C CA . LYS A 1 231 ? -12.567 -18.243 -29.437 1.00 84.06 231 LYS A CA 1
ATOM 1763 C C . LYS A 1 231 ? -13.156 -19.172 -28.374 1.00 84.06 231 LYS A C 1
ATOM 1765 O O . LYS A 1 231 ? -13.490 -18.722 -27.274 1.00 84.06 231 LYS A O 1
ATOM 1770 N N . ASP A 1 232 ? -13.219 -20.460 -28.690 1.00 80.44 232 ASP A N 1
ATOM 1771 C CA . ASP A 1 232 ? -13.737 -21.486 -27.783 1.00 80.44 232 ASP A CA 1
ATOM 1772 C C . ASP A 1 232 ? -13.023 -21.477 -26.425 1.00 80.44 232 ASP A C 1
ATOM 1774 O O . ASP A 1 232 ? -11.797 -21.351 -26.335 1.00 80.44 232 ASP A O 1
ATOM 1778 N N . GLY A 1 233 ? -13.813 -21.585 -25.352 1.00 80.31 233 GLY A N 1
ATOM 1779 C CA . GLY A 1 233 ? -13.328 -21.623 -23.968 1.00 80.31 233 GLY A CA 1
ATOM 1780 C C . GLY A 1 233 ? -12.724 -20.314 -23.446 1.00 80.31 233 GLY A C 1
ATOM 1781 O O . GLY A 1 233 ? -12.170 -20.301 -22.352 1.00 80.31 233 GLY A O 1
ATOM 1782 N N . ALA A 1 234 ? -12.804 -19.218 -24.206 1.00 82.00 234 ALA A N 1
ATOM 1783 C CA . ALA A 1 234 ? -12.254 -17.917 -23.824 1.00 82.00 234 ALA A CA 1
ATOM 1784 C C . ALA A 1 234 ? -13.333 -16.845 -23.591 1.00 82.00 234 ALA A C 1
ATOM 1786 O O . ALA A 1 234 ? -13.021 -15.650 -23.560 1.00 82.00 234 ALA A O 1
ATOM 1787 N N . LYS A 1 235 ? -14.593 -17.271 -23.432 1.00 85.00 235 LYS A N 1
ATOM 1788 C CA . LYS A 1 235 ? -15.650 -16.439 -22.860 1.00 85.00 235 LYS A CA 1
ATOM 1789 C C . LYS A 1 235 ? -15.522 -16.482 -21.339 1.00 85.00 235 LYS A C 1
ATOM 1791 O O . LYS A 1 235 ? -15.389 -17.568 -20.788 1.00 85.00 235 LYS A O 1
ATOM 1796 N N . PHE A 1 236 ? -15.593 -15.324 -20.700 1.00 88.50 236 PHE A N 1
ATOM 1797 C CA . PHE A 1 236 ? -15.821 -15.240 -19.262 1.00 88.50 236 PHE A CA 1
ATOM 1798 C C . PHE A 1 236 ? -16.715 -14.046 -18.950 1.00 88.50 236 PHE A C 1
ATOM 1800 O O . PHE A 1 236 ? -16.765 -13.091 -19.733 1.00 88.50 236 PHE A O 1
ATOM 1807 N N . ASP A 1 237 ? -17.411 -14.088 -17.826 1.00 92.00 237 ASP A N 1
ATOM 1808 C CA . ASP A 1 237 ? -18.265 -13.002 -17.357 1.00 92.00 237 ASP A CA 1
ATOM 1809 C C . ASP A 1 237 ? -17.783 -12.431 -16.016 1.00 92.00 237 ASP A C 1
ATOM 1811 O O . ASP A 1 237 ? -16.915 -12.972 -15.327 1.00 92.00 237 ASP A O 1
ATOM 1815 N N . ALA A 1 238 ? -18.254 -11.232 -15.689 1.00 93.69 238 ALA A N 1
ATOM 1816 C CA . ALA A 1 238 ? -17.848 -10.557 -14.471 1.00 93.69 238 ALA A CA 1
ATOM 1817 C C . ALA A 1 238 ? -18.918 -9.611 -13.941 1.00 93.69 238 ALA A C 1
ATOM 1819 O O . ALA A 1 238 ? -19.576 -8.896 -14.702 1.00 93.69 238 ALA A O 1
ATOM 1820 N N . LEU A 1 239 ? -18.987 -9.515 -12.617 1.00 94.94 239 LEU A N 1
ATOM 1821 C CA . LEU A 1 239 ? -19.649 -8.428 -11.911 1.00 94.94 239 LEU A CA 1
ATOM 1822 C C . LEU A 1 239 ? -18.604 -7.392 -11.502 1.00 94.94 239 LEU A C 1
ATOM 1824 O O . LEU A 1 239 ? -17.833 -7.594 -10.569 1.00 94.94 239 LEU A O 1
ATOM 1828 N N . ALA A 1 240 ? -18.579 -6.262 -12.203 1.00 95.56 240 ALA A N 1
ATOM 1829 C CA . ALA A 1 240 ? -17.702 -5.144 -11.881 1.00 95.56 240 ALA A CA 1
ATOM 1830 C C . ALA A 1 240 ? -18.446 -4.072 -11.081 1.00 95.56 240 ALA A C 1
ATOM 1832 O O . ALA A 1 240 ? -19.599 -3.745 -11.367 1.00 95.56 240 ALA A O 1
ATOM 1833 N N . LEU A 1 241 ? -17.757 -3.455 -10.127 1.00 96.75 241 LEU A N 1
ATOM 1834 C CA . LEU A 1 241 ? -18.235 -2.250 -9.461 1.00 96.75 241 LEU A CA 1
ATOM 1835 C C . LEU A 1 241 ? -18.021 -1.047 -10.386 1.00 96.75 241 LEU A C 1
ATOM 1837 O O . LEU A 1 241 ? -16.946 -0.874 -10.959 1.00 96.75 241 LEU A O 1
ATOM 1841 N N . TRP A 1 242 ? -19.028 -0.194 -10.544 1.00 97.06 242 TRP A N 1
ATOM 1842 C CA . TRP A 1 242 ? -18.959 0.989 -11.396 1.00 97.06 242 TRP A CA 1
ATOM 1843 C C . TRP A 1 242 ? -18.646 2.245 -10.587 1.00 97.06 242 TRP A C 1
ATOM 1845 O O . TRP A 1 242 ? -19.505 2.739 -9.859 1.00 97.06 242 TRP A O 1
ATOM 1855 N N . LYS A 1 243 ? -17.433 2.780 -10.774 1.00 96.69 243 LYS A N 1
ATOM 1856 C CA . LYS A 1 243 ? -16.910 3.964 -10.075 1.00 96.69 243 LYS A CA 1
ATOM 1857 C C . LYS A 1 243 ? -17.053 3.912 -8.539 1.00 96.69 243 LYS A C 1
ATOM 1859 O O . LYS A 1 243 ? -17.498 4.899 -7.952 1.00 96.69 243 LYS A O 1
ATOM 1864 N N . PRO A 1 244 ? -16.736 2.784 -7.871 1.00 97.31 244 PRO A N 1
ATOM 1865 C CA . PRO A 1 244 ? -16.827 2.708 -6.414 1.00 97.31 244 PRO A CA 1
ATOM 1866 C C . PRO A 1 244 ? -15.801 3.617 -5.721 1.00 97.31 244 PRO A C 1
ATOM 1868 O O . PRO A 1 244 ? -14.749 3.921 -6.286 1.00 97.31 244 PRO A O 1
ATOM 1871 N N . ALA A 1 245 ? -16.099 3.978 -4.475 1.00 97.44 245 ALA A N 1
ATOM 1872 C CA . ALA A 1 245 ? -15.189 4.651 -3.554 1.00 97.44 245 ALA A CA 1
ATOM 1873 C C . ALA A 1 245 ? -14.923 3.742 -2.348 1.00 97.44 245 ALA A C 1
ATOM 1875 O O . ALA A 1 245 ? -15.841 3.057 -1.894 1.00 97.44 245 ALA A O 1
ATOM 1876 N N . PHE A 1 246 ? -13.697 3.738 -1.827 1.00 97.75 246 PHE A N 1
ATOM 1877 C CA . PHE A 1 246 ? -13.317 2.945 -0.653 1.00 97.75 246 PHE A CA 1
ATOM 1878 C C . PHE A 1 246 ? -12.509 3.768 0.353 1.00 97.75 246 PHE A C 1
ATOM 1880 O O . PHE A 1 246 ? -11.722 4.622 -0.051 1.00 97.75 246 PHE A O 1
ATOM 1887 N N . GLU A 1 247 ? -12.659 3.488 1.648 1.00 97.31 247 GLU A N 1
ATOM 1888 C CA . GLU A 1 247 ? -11.858 4.123 2.700 1.00 97.31 247 GLU A CA 1
ATOM 1889 C C . GLU A 1 247 ? -10.458 3.503 2.750 1.00 97.31 247 GLU A C 1
ATOM 1891 O O . GLU A 1 247 ? -10.271 2.391 3.240 1.00 97.31 247 GLU A O 1
ATOM 1896 N N . LEU A 1 248 ? -9.448 4.217 2.258 1.00 97.31 248 LEU A N 1
ATOM 1897 C CA . LEU A 1 248 ? -8.061 3.772 2.323 1.00 97.31 248 LEU A CA 1
ATOM 1898 C C . LEU A 1 248 ? -7.447 4.149 3.670 1.00 97.31 248 LEU A C 1
ATOM 1900 O O . LEU A 1 248 ? -7.458 5.322 4.048 1.00 97.31 248 LEU A O 1
ATOM 1904 N N . ARG A 1 249 ? -6.837 3.169 4.343 1.00 97.31 249 ARG A N 1
ATOM 1905 C CA . ARG A 1 249 ? -6.019 3.382 5.543 1.00 97.31 249 ARG A CA 1
ATOM 1906 C C . ARG A 1 249 ? -4.684 2.658 5.415 1.00 97.31 249 ARG A C 1
ATOM 1908 O O . ARG A 1 249 ? -4.630 1.447 5.181 1.00 97.31 249 ARG A O 1
ATOM 1915 N N . ILE A 1 250 ? -3.604 3.421 5.530 1.00 97.44 250 ILE A N 1
ATOM 1916 C CA . ILE A 1 250 ? -2.223 2.937 5.498 1.00 97.44 250 ILE A CA 1
ATOM 1917 C C . ILE A 1 250 ? -1.559 3.372 6.798 1.00 97.44 250 ILE A C 1
ATOM 1919 O O . ILE A 1 250 ? -1.641 4.538 7.163 1.00 97.44 250 ILE A O 1
ATOM 1923 N N . TYR A 1 251 ? -0.871 2.459 7.468 1.00 96.38 251 TYR A N 1
ATOM 1924 C CA . TYR A 1 251 ? -0.165 2.725 8.714 1.00 96.38 251 TYR A CA 1
ATOM 1925 C C . TYR A 1 251 ? 1.282 2.242 8.603 1.00 96.38 251 TYR A C 1
ATOM 1927 O O . TYR A 1 251 ? 1.532 1.141 8.108 1.00 96.38 251 TYR A O 1
ATOM 1935 N N . LEU A 1 252 ? 2.244 3.059 9.024 1.00 95.62 252 LEU A N 1
ATOM 1936 C CA . LEU A 1 252 ? 3.665 2.719 9.026 1.00 95.62 252 LEU A CA 1
ATOM 1937 C C . LEU A 1 252 ? 4.263 2.957 10.411 1.00 95.62 252 LEU A C 1
ATOM 1939 O O . LEU A 1 252 ? 4.263 4.075 10.921 1.00 95.62 252 LEU A O 1
ATOM 1943 N N . GLU A 1 253 ? 4.815 1.887 10.975 1.00 91.38 253 GLU A N 1
ATOM 1944 C CA . GLU A 1 253 ? 5.490 1.880 12.272 1.00 91.38 253 GLU A CA 1
ATOM 1945 C C . GLU A 1 253 ? 6.967 2.281 12.153 1.00 91.38 253 GLU A C 1
ATOM 1947 O O . GLU A 1 253 ? 7.711 1.737 11.322 1.00 91.38 253 GLU A O 1
ATOM 1952 N N . ASN A 1 254 ? 7.403 3.176 13.045 1.00 89.94 254 ASN A N 1
ATOM 1953 C CA . ASN A 1 254 ? 8.771 3.687 13.172 1.00 89.94 254 ASN A CA 1
ATOM 1954 C C . ASN A 1 254 ? 9.355 4.160 11.827 1.00 89.94 254 ASN A C 1
ATOM 1956 O O . ASN A 1 254 ? 10.372 3.618 11.381 1.00 89.94 254 ASN A O 1
ATOM 1960 N N . PRO A 1 255 ? 8.681 5.088 11.122 1.00 93.38 255 PRO A N 1
ATOM 1961 C CA . PRO A 1 255 ? 9.048 5.451 9.759 1.00 93.38 255 PRO A CA 1
ATOM 1962 C C . PRO A 1 255 ? 10.465 6.035 9.678 1.00 93.38 255 PRO A C 1
ATOM 1964 O O . PRO A 1 255 ? 10.799 6.970 10.398 1.00 93.38 255 PRO A O 1
ATOM 1967 N N . GLU A 1 256 ? 11.288 5.525 8.757 1.00 93.00 256 GLU A N 1
ATOM 1968 C CA . GLU A 1 256 ? 12.543 6.188 8.382 1.00 93.00 256 GLU A CA 1
ATOM 1969 C C . GLU A 1 256 ? 12.271 7.254 7.296 1.00 93.00 256 GLU A C 1
ATOM 1971 O O . GLU A 1 256 ? 11.409 7.071 6.434 1.00 93.00 256 GLU A O 1
ATOM 1976 N N . GLU A 1 257 ? 13.041 8.349 7.264 1.00 95.12 257 GLU A N 1
ATOM 1977 C CA . GLU A 1 257 ? 12.842 9.456 6.302 1.00 95.12 257 GLU A CA 1
ATOM 1978 C C . GLU A 1 257 ? 12.813 8.989 4.835 1.00 95.12 257 GLU A C 1
ATOM 1980 O O . GLU A 1 257 ? 11.997 9.447 4.037 1.00 95.12 257 GLU A O 1
ATOM 1985 N N . TRP A 1 258 ? 13.679 8.041 4.455 1.00 95.94 258 TRP A N 1
ATOM 1986 C CA . TRP A 1 258 ? 13.700 7.513 3.087 1.00 95.94 258 TRP A CA 1
ATOM 1987 C C . TRP A 1 258 ? 12.447 6.685 2.755 1.00 95.94 258 TRP A C 1
ATOM 1989 O O . TRP A 1 258 ? 12.065 6.599 1.589 1.00 95.94 258 TRP A O 1
ATOM 1999 N N . GLU A 1 259 ? 11.795 6.079 3.751 1.00 96.81 259 GLU A N 1
ATOM 2000 C CA . GLU A 1 259 ? 10.538 5.347 3.564 1.00 96.81 259 GLU A CA 1
ATOM 2001 C C . GLU A 1 259 ? 9.383 6.317 3.349 1.00 96.81 259 GLU A C 1
ATOM 2003 O O . GLU A 1 259 ? 8.566 6.094 2.455 1.00 96.81 259 GLU A O 1
ATOM 2008 N N . LEU A 1 260 ? 9.360 7.416 4.111 1.00 97.56 260 LEU A N 1
ATOM 2009 C CA . LEU A 1 260 ? 8.397 8.502 3.935 1.00 97.56 260 LEU A CA 1
ATOM 2010 C C . LEU A 1 260 ? 8.519 9.128 2.547 1.00 97.56 260 LEU A C 1
ATOM 2012 O O . LEU A 1 260 ? 7.515 9.287 1.860 1.00 97.56 260 LEU A O 1
ATOM 2016 N N . GLY A 1 261 ? 9.743 9.402 2.089 1.00 97.81 261 GLY A N 1
ATOM 2017 C CA . GLY A 1 261 ? 9.988 9.954 0.756 1.00 97.81 261 GLY A CA 1
ATOM 2018 C C . GLY A 1 261 ? 9.545 9.013 -0.359 1.00 97.81 261 GLY A C 1
ATOM 2019 O O . GLY A 1 261 ? 8.923 9.432 -1.336 1.00 97.81 261 GLY A O 1
ATOM 2020 N N . TRP A 1 262 ? 9.810 7.716 -0.199 1.00 98.12 262 TRP A N 1
ATOM 2021 C CA . TRP A 1 262 ? 9.358 6.721 -1.164 1.00 98.12 262 TRP A CA 1
ATOM 2022 C C . TRP A 1 262 ? 7.833 6.605 -1.197 1.00 98.12 262 TRP A C 1
ATOM 2024 O O . TRP A 1 262 ? 7.240 6.576 -2.278 1.00 98.12 262 TRP A O 1
ATOM 2034 N N . LEU A 1 263 ? 7.194 6.569 -0.025 1.00 97.94 263 LEU A N 1
ATOM 2035 C CA . LEU A 1 263 ? 5.743 6.500 0.098 1.00 97.94 263 LEU A CA 1
ATOM 2036 C C . LEU A 1 263 ? 5.078 7.771 -0.443 1.00 97.94 263 LEU A C 1
ATOM 2038 O O . LEU A 1 263 ? 4.078 7.662 -1.143 1.00 97.94 263 LEU A O 1
ATOM 2042 N N . ALA A 1 264 ? 5.661 8.950 -0.223 1.00 97.69 264 ALA A N 1
ATOM 2043 C CA . ALA A 1 264 ? 5.166 10.211 -0.767 1.00 97.69 264 ALA A CA 1
ATOM 2044 C C . ALA A 1 264 ? 5.111 10.204 -2.305 1.00 97.69 264 ALA A C 1
ATOM 2046 O O . ALA A 1 264 ? 4.115 10.646 -2.876 1.00 97.69 264 ALA A O 1
ATOM 2047 N N . LEU A 1 265 ? 6.116 9.634 -2.988 1.00 98.25 265 LEU A N 1
ATOM 2048 C CA . LEU A 1 265 ? 6.074 9.462 -4.450 1.00 98.25 265 LEU A CA 1
ATOM 2049 C C . LEU A 1 265 ? 4.953 8.512 -4.890 1.00 98.25 265 LEU A C 1
ATOM 2051 O O . LEU A 1 265 ? 4.286 8.764 -5.890 1.00 98.25 265 LEU A O 1
ATOM 2055 N N . VAL A 1 266 ? 4.729 7.428 -4.143 1.00 98.31 266 VAL A N 1
ATOM 2056 C CA . VAL A 1 266 ? 3.638 6.483 -4.425 1.00 98.31 266 VAL A CA 1
ATOM 2057 C C . VAL A 1 266 ? 2.274 7.147 -4.231 1.00 98.31 266 VAL A C 1
ATOM 2059 O O . VAL A 1 266 ? 1.394 6.960 -5.066 1.00 98.31 266 VAL A O 1
ATOM 2062 N N . LEU A 1 267 ? 2.099 7.925 -3.158 1.00 98.00 267 LEU A N 1
ATOM 2063 C CA . LEU A 1 267 ? 0.858 8.645 -2.863 1.00 98.00 267 LEU A CA 1
ATOM 2064 C C . LEU A 1 267 ? 0.576 9.738 -3.893 1.00 98.00 267 LEU A C 1
ATOM 2066 O O . LEU A 1 267 ? -0.563 9.849 -4.331 1.00 98.00 267 LEU A O 1
ATOM 2070 N N . ARG A 1 268 ? 1.599 10.481 -4.334 1.00 97.44 268 ARG A N 1
ATOM 2071 C CA . ARG A 1 268 ? 1.477 11.444 -5.439 1.00 97.44 268 ARG A CA 1
ATOM 2072 C C . ARG A 1 268 ? 0.958 10.761 -6.703 1.00 97.44 268 ARG A C 1
ATOM 2074 O O . ARG A 1 268 ? -0.027 11.196 -7.282 1.00 97.44 268 ARG A O 1
ATOM 2081 N N . ASP A 1 269 ? 1.585 9.662 -7.113 1.00 98.00 269 ASP A N 1
ATOM 2082 C CA . ASP A 1 269 ? 1.178 8.952 -8.330 1.00 98.00 269 ASP A CA 1
ATOM 2083 C C . ASP A 1 269 ? -0.226 8.333 -8.186 1.00 98.00 269 ASP A C 1
ATOM 2085 O O . ASP A 1 269 ? -0.970 8.218 -9.162 1.00 98.00 269 ASP A O 1
ATOM 2089 N N . LEU A 1 270 ? -0.615 7.949 -6.965 1.00 97.62 270 LEU A N 1
ATOM 2090 C CA . LEU A 1 270 ? -1.966 7.485 -6.658 1.00 97.62 270 LEU A CA 1
ATOM 2091 C C . LEU A 1 270 ? -2.995 8.624 -6.718 1.00 97.62 270 LEU A C 1
ATOM 2093 O O . LEU A 1 270 ? -4.084 8.417 -7.237 1.00 97.62 270 LEU A O 1
ATOM 2097 N N . GLU A 1 271 ? -2.668 9.815 -6.226 1.00 96.94 271 GLU A N 1
ATOM 2098 C CA . GLU A 1 271 ? -3.490 11.029 -6.338 1.00 96.94 271 GLU A CA 1
ATOM 2099 C C . GLU A 1 271 ? -3.677 11.448 -7.807 1.00 96.94 271 GLU A C 1
ATOM 2101 O O . GLU A 1 271 ? -4.784 11.777 -8.238 1.00 96.94 271 GLU A O 1
ATOM 2106 N N . GLU A 1 272 ? -2.624 11.335 -8.618 1.00 96.31 272 GLU A N 1
ATOM 2107 C CA . GLU A 1 272 ? -2.661 11.649 -10.049 1.00 96.31 272 GLU A CA 1
ATOM 2108 C C . GLU A 1 272 ? -3.388 10.589 -10.902 1.00 96.31 272 GLU A C 1
ATOM 2110 O O . GLU A 1 272 ? -3.693 10.838 -12.071 1.00 96.31 272 GLU A O 1
ATOM 2115 N N . GLY A 1 273 ? -3.705 9.416 -10.345 1.00 96.06 273 GLY A N 1
ATOM 2116 C CA . GLY A 1 273 ? -4.445 8.356 -11.042 1.00 96.06 273 GLY A CA 1
ATOM 2117 C C . GLY A 1 273 ? -3.586 7.389 -11.861 1.00 96.06 273 GLY A C 1
ATOM 2118 O O . GLY A 1 273 ? -4.074 6.757 -12.795 1.00 96.06 273 GLY A O 1
ATOM 2119 N N . TRP A 1 274 ? -2.296 7.259 -11.540 1.00 95.94 274 TRP A N 1
ATOM 2120 C CA . TRP A 1 274 ? -1.357 6.415 -12.295 1.00 95.94 274 TRP A CA 1
ATOM 2121 C C . TRP A 1 274 ? -1.403 4.935 -11.899 1.00 95.94 274 TRP A C 1
ATOM 2123 O O . TRP A 1 274 ? -0.772 4.091 -12.551 1.00 95.94 274 TRP A O 1
ATOM 2133 N N . LEU A 1 275 ? -2.094 4.607 -10.806 1.00 96.75 275 LEU A N 1
ATOM 2134 C CA . LEU A 1 275 ? -2.191 3.253 -10.276 1.00 96.75 275 LEU A CA 1
ATOM 2135 C C . LEU A 1 275 ? -3.496 2.594 -10.725 1.00 96.75 275 LEU A C 1
ATOM 2137 O O . LEU A 1 275 ? -4.537 3.231 -10.881 1.00 96.75 275 LEU A O 1
ATOM 2141 N N . SER A 1 276 ? -3.423 1.277 -10.909 1.00 96.19 276 SER A N 1
ATOM 2142 C CA . SER A 1 276 ? -4.587 0.439 -11.185 1.00 96.19 276 SER A CA 1
ATOM 2143 C C . SER A 1 276 ? -4.728 -0.632 -10.110 1.00 96.19 276 SER A C 1
ATOM 2145 O O . SER A 1 276 ? -3.738 -1.227 -9.681 1.00 96.19 276 SER A O 1
ATOM 2147 N N . VAL A 1 277 ? -5.960 -0.863 -9.663 1.00 95.88 277 VAL A N 1
ATOM 2148 C CA . VAL A 1 277 ? -6.307 -1.836 -8.623 1.00 95.88 277 VAL A CA 1
ATOM 2149 C C . VAL A 1 277 ? -7.204 -2.924 -9.204 1.00 95.88 277 VAL A C 1
ATOM 2151 O O . VAL A 1 277 ? -8.118 -2.652 -9.976 1.00 95.88 277 VAL A O 1
ATOM 2154 N N . GLY A 1 278 ? -6.964 -4.171 -8.802 1.00 93.06 278 GLY A N 1
ATOM 2155 C CA . GLY A 1 278 ? -7.761 -5.313 -9.242 1.00 93.06 278 GLY A CA 1
ATOM 2156 C C . GLY A 1 278 ? -7.351 -5.853 -10.615 1.00 93.06 278 GLY A C 1
ATOM 2157 O O . GLY A 1 278 ? -6.193 -5.774 -11.023 1.00 93.06 278 GLY A O 1
ATOM 2158 N N . PHE A 1 279 ? -8.302 -6.477 -11.304 1.00 91.25 279 PHE A N 1
ATOM 2159 C CA . PHE A 1 279 ? -8.100 -7.159 -12.576 1.00 91.25 279 PHE A CA 1
ATOM 2160 C C . PHE A 1 279 ? -8.445 -6.265 -13.772 1.00 91.25 279 PHE A C 1
ATOM 2162 O O . PHE A 1 279 ? -9.320 -5.405 -13.709 1.00 91.25 279 PHE A O 1
ATOM 2169 N N . GLY A 1 280 ? -7.793 -6.522 -14.910 1.00 90.06 280 GLY A N 1
ATOM 2170 C CA . GLY A 1 280 ? -8.148 -5.891 -16.181 1.00 90.06 280 GLY A CA 1
ATOM 2171 C C . GLY A 1 280 ? -7.499 -4.529 -16.435 1.00 90.06 280 GLY A C 1
ATOM 2172 O O . GLY A 1 280 ? -7.987 -3.801 -17.294 1.00 90.06 280 GLY A O 1
ATOM 2173 N N . ALA A 1 281 ? -6.385 -4.197 -15.771 1.00 90.56 281 ALA A N 1
ATOM 2174 C CA . ALA A 1 281 ? -5.647 -2.948 -16.004 1.00 90.56 281 ALA A CA 1
ATOM 2175 C C . ALA A 1 281 ? -5.348 -2.693 -17.499 1.00 90.56 281 ALA A C 1
ATOM 2177 O O . ALA A 1 281 ? -5.568 -1.597 -18.006 1.00 90.56 281 ALA A O 1
ATOM 2178 N N . ALA A 1 282 ? -4.961 -3.733 -18.251 1.00 88.25 282 ALA A N 1
ATOM 2179 C CA . ALA A 1 282 ? -4.721 -3.652 -19.700 1.00 88.25 282 ALA A CA 1
ATOM 2180 C C . ALA A 1 282 ? -5.984 -3.367 -20.544 1.00 88.25 282 ALA A C 1
ATOM 2182 O O . ALA A 1 282 ? -5.876 -3.019 -21.716 1.00 88.25 282 ALA A O 1
ATOM 2183 N N . LYS A 1 283 ? -7.178 -3.525 -19.962 1.00 89.44 283 LYS A N 1
ATOM 2184 C CA . LYS A 1 283 ? -8.480 -3.185 -20.557 1.00 89.44 283 LYS A CA 1
ATOM 2185 C C . LYS A 1 283 ? -9.018 -1.841 -20.036 1.00 89.44 283 LYS A C 1
ATOM 2187 O O . LYS A 1 283 ? -10.180 -1.527 -20.269 1.00 89.44 283 LYS A O 1
ATOM 2192 N N . GLY A 1 284 ? -8.201 -1.074 -19.308 1.00 89.94 284 GLY A N 1
ATOM 2193 C CA . GLY A 1 284 ? -8.580 0.211 -18.711 1.00 89.94 284 GLY A CA 1
ATOM 2194 C C . GLY A 1 284 ? -9.360 0.102 -17.398 1.00 89.94 284 GLY A C 1
ATOM 2195 O O . GLY A 1 284 ? -9.978 1.077 -16.981 1.00 89.94 284 GLY A O 1
ATOM 2196 N N . PHE A 1 285 ? -9.385 -1.069 -16.755 1.00 94.75 285 PHE A N 1
ATOM 2197 C CA . PHE A 1 285 ? -10.127 -1.258 -15.506 1.00 94.75 285 PHE A CA 1
ATOM 2198 C C . PHE A 1 285 ? -9.282 -0.853 -14.303 1.00 94.75 285 PHE A C 1
ATOM 2200 O O . PHE A 1 285 ? -8.051 -0.904 -14.336 1.00 94.75 285 PHE A O 1
ATOM 2207 N N . GLY A 1 286 ? -9.969 -0.488 -13.225 1.00 95.56 286 GLY A N 1
ATOM 2208 C CA . GLY A 1 286 ? -9.352 -0.290 -11.923 1.00 95.56 286 GLY A CA 1
ATOM 2209 C C . GLY A 1 286 ? -8.485 0.954 -11.788 1.00 95.56 286 GLY A C 1
ATOM 2210 O O . GLY A 1 286 ? -7.740 1.030 -10.819 1.00 95.56 286 GLY A O 1
ATOM 2211 N N . GLN A 1 287 ? -8.565 1.913 -12.716 1.00 97.38 287 GLN A N 1
ATOM 2212 C CA . GLN A 1 287 ? -7.963 3.237 -12.529 1.00 97.38 287 GLN A CA 1
ATOM 2213 C C . GLN A 1 287 ? -8.573 3.903 -11.295 1.00 97.38 287 GLN A C 1
ATOM 2215 O O . GLN A 1 287 ? -9.801 4.000 -11.186 1.00 97.38 287 GLN A O 1
ATOM 2220 N N . VAL A 1 288 ? -7.717 4.312 -10.362 1.00 97.38 288 VAL A N 1
ATOM 2221 C CA . VAL A 1 288 ? -8.116 4.855 -9.061 1.00 97.38 288 VAL A CA 1
ATOM 2222 C C . VAL A 1 288 ? -7.334 6.116 -8.732 1.00 97.38 288 VAL A C 1
ATOM 2224 O O . VAL A 1 288 ? -6.157 6.211 -9.068 1.00 97.38 288 VAL A O 1
ATOM 2227 N N . LYS A 1 289 ? -7.982 7.041 -8.025 1.00 98.06 289 LYS A N 1
ATOM 2228 C CA . LYS A 1 289 ? -7.383 8.252 -7.467 1.00 98.06 289 LYS A CA 1
ATOM 2229 C C . LYS A 1 289 ? -7.547 8.292 -5.960 1.00 98.06 289 LYS A C 1
ATOM 2231 O O . LYS A 1 289 ? -8.625 7.980 -5.454 1.00 98.06 289 LYS A O 1
ATOM 2236 N N . LEU A 1 290 ? -6.494 8.687 -5.254 1.00 98.25 290 LEU A N 1
ATOM 2237 C CA . LEU A 1 290 ? -6.599 9.051 -3.843 1.00 98.25 290 LEU A CA 1
ATOM 2238 C C . LEU A 1 290 ? -7.125 10.486 -3.728 1.00 98.25 290 LEU A C 1
ATOM 2240 O O . LEU A 1 290 ? -6.583 11.396 -4.347 1.00 98.25 290 LEU A O 1
ATOM 2244 N N . GLN A 1 291 ? -8.185 10.670 -2.950 1.00 97.19 291 GLN A N 1
ATOM 2245 C CA . GLN A 1 291 ? -8.884 11.936 -2.745 1.00 97.19 291 GLN A CA 1
ATOM 2246 C C . GLN A 1 291 ? -9.048 12.213 -1.250 1.00 97.19 291 GLN A C 1
ATOM 2248 O O . GLN A 1 291 ? -9.063 11.277 -0.447 1.00 97.19 291 GLN A O 1
ATOM 2253 N N . ASP A 1 292 ? -9.168 13.496 -0.897 1.00 96.31 292 ASP A N 1
ATOM 2254 C CA . ASP A 1 292 ? -9.503 13.979 0.452 1.00 96.31 292 ASP A CA 1
ATOM 2255 C C . ASP A 1 292 ? -8.704 13.291 1.566 1.00 96.31 292 ASP A C 1
ATOM 2257 O O . ASP A 1 292 ? -9.238 12.866 2.593 1.00 96.31 292 ASP A O 1
ATOM 2261 N N . TRP A 1 293 ? -7.402 13.133 1.332 1.00 97.81 293 TRP A N 1
ATOM 2262 C CA . TRP A 1 293 ? -6.546 12.331 2.187 1.00 97.81 293 TRP A CA 1
ATOM 2263 C C . TRP A 1 293 ? -5.694 13.187 3.122 1.00 97.81 293 TRP A C 1
ATOM 2265 O O . TRP A 1 293 ? -5.346 14.325 2.816 1.00 97.81 293 TRP A O 1
ATOM 2275 N N . ARG A 1 294 ? -5.340 12.622 4.272 1.00 97.88 294 ARG A N 1
ATOM 2276 C CA . ARG A 1 294 ? -4.522 13.250 5.313 1.00 97.88 294 ARG A CA 1
ATOM 2277 C C . ARG A 1 294 ? -3.445 12.297 5.803 1.00 97.88 294 ARG A C 1
ATOM 2279 O O . ARG A 1 294 ? -3.668 11.085 5.822 1.00 97.88 294 ARG A O 1
ATOM 2286 N N . ALA A 1 295 ? -2.316 12.856 6.219 1.00 97.56 295 ALA A N 1
ATOM 2287 C CA . ALA A 1 295 ? -1.261 12.153 6.932 1.00 97.56 295 ALA A CA 1
ATOM 2288 C C . ALA A 1 295 ? -1.242 12.617 8.392 1.00 97.56 295 ALA A C 1
ATOM 2290 O O . ALA A 1 295 ? -1.085 13.807 8.655 1.00 97.56 295 ALA A O 1
ATOM 2291 N N . THR A 1 296 ? -1.386 11.686 9.327 1.00 97.44 296 THR A N 1
ATOM 2292 C CA . THR A 1 296 ? -1.290 11.927 10.768 1.00 97.44 296 THR A CA 1
ATOM 2293 C C . THR A 1 296 ? -0.026 11.260 11.284 1.00 97.44 296 THR A C 1
ATOM 2295 O O . THR A 1 296 ? 0.141 10.054 11.121 1.00 97.44 296 THR A O 1
ATOM 2298 N N . PHE A 1 297 ? 0.853 12.027 11.916 1.00 96.75 297 PHE A N 1
ATOM 2299 C CA . PHE A 1 297 ? 2.079 11.527 12.529 1.00 96.75 297 PHE A CA 1
ATOM 2300 C C . PHE A 1 297 ? 1.899 11.484 14.038 1.00 96.75 297 PHE A C 1
ATOM 2302 O O . PHE A 1 297 ? 1.536 12.497 14.631 1.00 96.75 297 PHE A O 1
ATOM 2309 N N . GLY A 1 298 ? 2.149 10.328 14.647 1.00 95.81 298 GLY A N 1
ATOM 2310 C CA . GLY A 1 298 ? 2.194 10.156 16.093 1.00 95.81 298 GLY A CA 1
ATOM 2311 C C . GLY A 1 298 ? 3.629 10.092 16.598 1.00 95.81 298 GLY A C 1
ATOM 2312 O O . GLY A 1 298 ? 4.424 9.300 16.089 1.00 95.81 298 GLY A O 1
ATOM 2313 N N . TYR A 1 299 ? 3.936 10.893 17.613 1.00 92.50 299 TYR A N 1
ATOM 2314 C CA . TYR A 1 299 ? 5.264 11.025 18.215 1.00 92.50 299 TYR A CA 1
ATOM 2315 C C . TYR A 1 299 ? 5.156 11.090 19.748 1.00 92.50 299 TYR A C 1
ATOM 2317 O O . TYR A 1 299 ? 4.103 11.461 20.282 1.00 92.50 299 TYR A O 1
ATOM 2325 N N . LEU A 1 300 ? 6.203 10.674 20.472 1.00 89.06 300 LEU A N 1
ATOM 2326 C CA . LEU A 1 300 ? 6.227 10.723 21.941 1.00 89.06 300 LEU A CA 1
ATOM 2327 C C . LEU A 1 300 ? 7.024 11.928 22.438 1.00 89.06 300 LEU A C 1
ATOM 2329 O O . LEU A 1 300 ? 6.549 12.658 23.311 1.00 89.06 300 LEU A O 1
ATOM 2333 N N . THR A 1 301 ? 8.205 12.155 21.867 1.00 87.06 301 THR A N 1
ATOM 2334 C CA . THR A 1 301 ? 9.029 13.341 22.120 1.00 87.06 301 THR A CA 1
ATOM 2335 C C . THR A 1 301 ? 9.268 14.122 20.823 1.00 87.06 301 THR A C 1
ATOM 2337 O O . THR A 1 301 ? 9.092 13.572 19.737 1.00 87.06 301 THR A O 1
ATOM 2340 N N . PRO A 1 302 ? 9.630 15.417 20.876 1.00 87.25 302 PRO A N 1
ATOM 2341 C CA . PRO A 1 302 ? 9.873 16.203 19.662 1.00 87.25 302 PRO A CA 1
ATOM 2342 C C . PRO A 1 302 ? 10.959 15.615 18.747 1.00 87.25 302 PRO A C 1
ATOM 2344 O O . PRO A 1 302 ? 10.922 15.818 17.541 1.00 87.25 302 PRO A O 1
ATOM 2347 N N . GLU A 1 303 ? 11.907 14.859 19.300 1.00 85.50 303 GLU A N 1
ATOM 2348 C CA . GLU A 1 303 ? 12.983 14.186 18.561 1.00 85.50 303 GLU A CA 1
ATOM 2349 C C . GLU A 1 303 ? 12.498 12.988 17.730 1.00 85.50 303 GLU A C 1
ATOM 2351 O O . GLU A 1 303 ? 13.195 12.561 16.811 1.00 85.50 303 GLU A O 1
ATOM 2356 N N . ASP A 1 304 ? 11.312 12.461 18.038 1.00 87.75 304 ASP A N 1
ATOM 2357 C CA . ASP A 1 304 ? 10.670 11.383 17.284 1.00 87.75 304 ASP A CA 1
ATOM 2358 C C . ASP A 1 304 ? 10.000 11.882 15.992 1.00 87.75 304 ASP A C 1
ATOM 2360 O O . ASP A 1 304 ? 9.628 11.079 15.128 1.00 87.75 304 ASP A O 1
ATOM 2364 N N . LEU A 1 305 ? 9.807 13.200 15.850 1.00 90.00 305 LEU A N 1
ATOM 2365 C CA . LEU A 1 305 ? 9.239 13.777 14.638 1.00 90.00 305 LEU A CA 1
ATOM 2366 C C . LEU A 1 305 ? 10.209 13.596 13.459 1.00 90.00 305 LEU A C 1
ATOM 2368 O O . LEU A 1 305 ? 11.385 13.957 13.553 1.00 90.00 305 LEU A O 1
ATOM 2372 N N . PRO A 1 306 ? 9.731 13.086 12.309 1.00 91.12 306 PRO A N 1
ATOM 2373 C CA . PRO A 1 306 ? 10.508 13.095 11.077 1.00 91.12 306 PRO A CA 1
ATOM 2374 C C . PRO A 1 306 ? 11.023 14.497 10.734 1.00 91.12 306 PRO A C 1
ATOM 2376 O O . PRO A 1 306 ? 10.294 15.481 10.870 1.00 91.12 306 PRO A O 1
ATOM 2379 N N . ALA A 1 307 ? 12.258 14.590 10.231 1.00 89.12 307 ALA A N 1
ATOM 2380 C CA . ALA A 1 307 ? 12.862 15.879 9.902 1.00 89.12 307 ALA A CA 1
ATOM 2381 C C . ALA A 1 307 ? 11.985 16.704 8.950 1.00 89.12 307 ALA A C 1
ATOM 2383 O O . ALA A 1 307 ? 11.461 16.180 7.966 1.00 89.12 307 ALA A O 1
ATOM 2384 N N . GLY A 1 308 ? 11.874 18.002 9.231 1.00 86.38 308 GLY A N 1
ATOM 2385 C CA . GLY A 1 308 ? 11.016 18.927 8.490 1.00 86.38 308 GLY A CA 1
ATOM 2386 C C . GLY A 1 308 ? 9.603 19.063 9.062 1.00 86.38 308 GLY A C 1
ATOM 2387 O O . GLY A 1 308 ? 8.849 19.892 8.563 1.00 86.38 308 GLY A O 1
ATOM 2388 N N . LEU A 1 309 ? 9.252 18.287 10.093 1.00 90.69 309 LEU A N 1
ATOM 2389 C CA . LEU A 1 309 ? 8.048 18.508 10.888 1.00 90.69 309 LEU A CA 1
ATOM 2390 C C . LEU A 1 309 ? 8.385 19.262 12.169 1.00 90.69 309 LEU A C 1
ATOM 2392 O O . LEU A 1 309 ? 9.291 18.868 12.901 1.00 90.69 309 LEU A O 1
ATOM 2396 N N . ASP A 1 310 ? 7.600 20.296 12.450 1.00 88.75 310 ASP A N 1
ATOM 2397 C CA . ASP A 1 310 ? 7.648 21.030 13.708 1.00 88.75 310 ASP A CA 1
ATOM 2398 C C . ASP A 1 310 ? 6.490 20.599 14.616 1.00 88.75 310 ASP A C 1
ATOM 2400 O O . ASP A 1 310 ? 5.395 20.261 14.150 1.00 88.75 310 ASP A O 1
ATOM 2404 N N . GLU A 1 311 ? 6.727 20.612 15.930 1.00 88.31 311 GLU A N 1
ATOM 2405 C CA . GLU A 1 311 ? 5.661 20.395 16.907 1.00 88.31 311 GLU A CA 1
ATOM 2406 C C . GLU A 1 311 ? 4.662 21.565 16.829 1.00 88.31 311 GLU A C 1
ATOM 2408 O O . GLU A 1 311 ? 5.063 22.722 16.986 1.00 88.31 311 GLU A O 1
ATOM 2413 N N . PRO A 1 312 ? 3.364 21.301 16.585 1.00 89.25 312 PRO A N 1
ATOM 2414 C CA . PRO A 1 312 ? 2.361 22.357 16.573 1.00 89.25 312 PRO A CA 1
ATOM 2415 C C . PRO A 1 312 ? 2.156 22.921 17.984 1.00 89.25 312 PRO A C 1
ATOM 2417 O O . PRO A 1 312 ? 2.250 22.191 18.969 1.00 89.25 312 PRO A O 1
ATOM 2420 N N . ASP A 1 313 ? 1.757 24.194 18.083 1.00 88.12 313 ASP A N 1
ATOM 2421 C CA . ASP A 1 313 ? 1.448 24.846 19.371 1.00 88.12 313 ASP A CA 1
ATOM 2422 C C . ASP A 1 313 ? 0.399 24.075 20.191 1.00 88.12 313 ASP A C 1
ATOM 2424 O O . ASP A 1 313 ? 0.403 24.085 21.422 1.00 88.12 313 ASP A O 1
ATOM 2428 N N . THR A 1 314 ? -0.528 23.414 19.492 1.00 90.69 314 THR A N 1
ATOM 2429 C CA . THR A 1 314 ? -1.580 22.576 20.076 1.00 90.69 314 THR A CA 1
ATOM 2430 C C . THR A 1 314 ? -1.624 21.227 19.352 1.00 90.69 314 THR A C 1
ATOM 2432 O O . THR A 1 314 ? -2.367 21.072 18.380 1.00 90.69 314 THR A O 1
ATOM 2435 N N . PRO A 1 315 ? -0.809 20.242 19.776 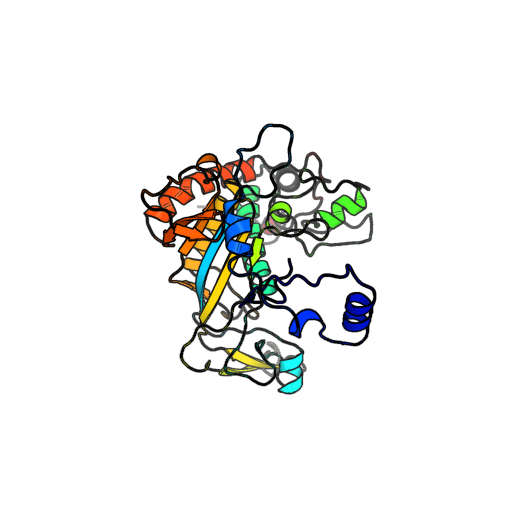1.00 92.62 315 PRO A N 1
ATOM 2436 C CA . PRO A 1 315 ? -0.829 18.920 19.168 1.00 92.62 315 PRO A CA 1
ATOM 2437 C C . PRO A 1 315 ? -2.135 18.196 19.487 1.00 92.62 315 PRO A C 1
ATOM 2439 O O . PRO A 1 315 ? -2.717 18.360 20.559 1.00 92.62 315 PRO A O 1
ATOM 2442 N N . GLY A 1 316 ? -2.588 17.369 18.545 1.00 93.44 316 GLY A N 1
ATOM 2443 C CA . GLY A 1 316 ? -3.634 16.391 18.830 1.00 93.44 316 GLY A CA 1
ATOM 2444 C C . GLY A 1 316 ? -3.106 15.272 19.730 1.00 93.44 316 GLY A C 1
ATOM 2445 O O . GLY A 1 316 ? -1.904 15.176 19.984 1.00 93.44 316 GLY A O 1
ATOM 2446 N N . GLU A 1 317 ? -3.995 14.393 20.181 1.00 91.00 317 GLU A N 1
ATOM 2447 C CA . GLU A 1 317 ? -3.636 13.262 21.039 1.00 91.00 317 GLU A CA 1
ATOM 2448 C C . GLU A 1 317 ? -4.207 11.953 20.486 1.00 91.00 317 GLU A C 1
ATOM 2450 O O . GLU A 1 317 ? -5.350 11.887 20.028 1.00 91.00 317 GLU A O 1
ATOM 2455 N N . SER A 1 318 ? -3.411 10.888 20.564 1.00 89.06 318 SER A N 1
ATOM 2456 C CA . SER A 1 318 ? -3.815 9.519 20.251 1.00 89.06 318 SER A CA 1
ATOM 2457 C C . SER A 1 318 ? -3.183 8.555 21.254 1.00 89.06 318 SER A C 1
ATOM 2459 O O . SER A 1 318 ? -2.088 8.021 21.051 1.00 89.06 318 SER A O 1
ATOM 2461 N N . GLY A 1 319 ? -3.884 8.318 22.364 1.00 85.31 319 GLY A N 1
ATOM 2462 C CA . GLY A 1 319 ? -3.367 7.516 23.472 1.00 85.31 319 GLY A CA 1
ATOM 2463 C C . GLY A 1 319 ? -2.225 8.242 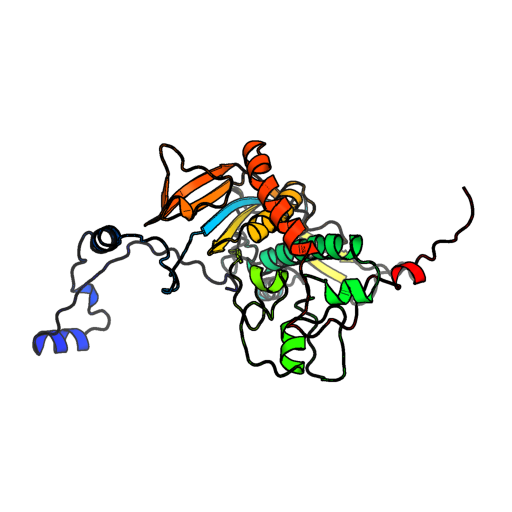24.184 1.00 85.31 319 GLY A C 1
ATOM 2464 O O . GLY A 1 319 ? -2.438 9.313 24.734 1.00 85.31 319 GLY A O 1
ATOM 2465 N N . ILE A 1 320 ? -1.026 7.653 24.182 1.00 87.00 320 ILE A N 1
ATOM 2466 C CA . ILE A 1 320 ? 0.190 8.290 24.726 1.00 87.00 320 ILE A CA 1
ATOM 2467 C C . ILE A 1 320 ? 0.920 9.180 23.712 1.00 87.00 320 ILE 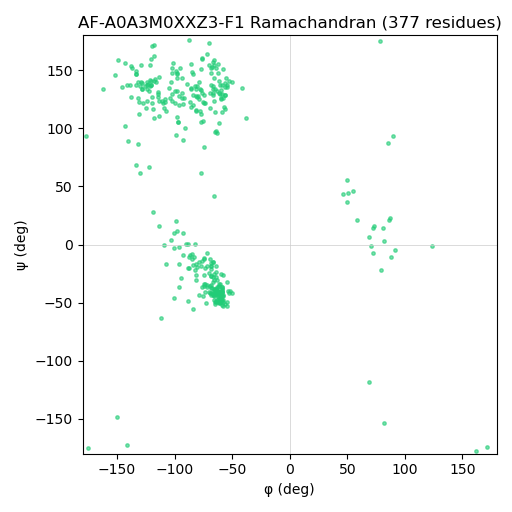A C 1
ATOM 2469 O O . ILE A 1 320 ? 1.876 9.854 24.083 1.00 87.00 320 ILE A O 1
ATOM 2473 N N . PHE A 1 321 ? 0.517 9.149 22.440 1.00 91.19 321 PHE A N 1
ATOM 2474 C CA . PHE A 1 321 ? 1.173 9.907 21.381 1.00 91.19 321 PHE A CA 1
ATOM 2475 C C . PHE A 1 321 ? 0.552 11.289 21.248 1.00 91.19 321 PHE A C 1
ATOM 2477 O O . PHE A 1 321 ? -0.674 11.426 21.216 1.00 91.19 321 PHE A O 1
ATOM 2484 N N . LYS A 1 322 ? 1.409 12.289 21.071 1.00 93.56 322 LYS A N 1
ATOM 2485 C CA . LYS A 1 322 ? 1.020 13.555 20.461 1.00 93.56 322 LYS A CA 1
ATOM 2486 C C . LYS A 1 322 ? 0.920 13.362 18.956 1.00 93.56 322 LYS A C 1
ATOM 2488 O O . LYS A 1 322 ? 1.606 12.505 18.394 1.00 93.56 322 LYS A O 1
ATOM 2493 N N . THR A 1 323 ? 0.067 14.139 18.299 1.00 96.25 323 THR A N 1
ATOM 2494 C CA . THR A 1 323 ? -0.142 14.016 16.857 1.00 96.25 323 THR A CA 1
ATOM 2495 C C . THR A 1 323 ? -0.094 15.348 16.133 1.00 96.25 323 THR A C 1
ATOM 2497 O O . THR A 1 323 ? -0.702 16.322 16.577 1.00 96.25 323 THR A O 1
ATOM 2500 N N . VAL A 1 324 ? 0.532 15.342 14.959 1.00 95.69 324 VAL A N 1
ATOM 2501 C CA . VAL A 1 324 ? 0.466 16.420 13.967 1.00 95.69 324 VAL A CA 1
ATOM 2502 C C . VAL A 1 324 ? -0.161 15.878 12.682 1.00 95.69 324 VAL A C 1
ATOM 2504 O O . VAL A 1 324 ? 0.076 14.727 12.309 1.00 95.69 324 VAL A O 1
ATOM 2507 N N . GLN A 1 325 ? -1.007 16.671 12.025 1.00 95.00 325 GLN A N 1
ATOM 2508 C CA . GLN A 1 325 ? -1.764 16.245 10.847 1.00 95.00 325 GLN A CA 1
ATOM 2509 C C . GLN A 1 325 ? -1.526 17.196 9.675 1.00 95.00 325 GLN A C 1
ATOM 2511 O O . GLN A 1 325 ? -1.622 18.408 9.836 1.00 95.00 325 GLN A O 1
ATOM 2516 N N . PHE A 1 326 ? -1.320 16.630 8.488 1.00 94.88 326 PHE A N 1
ATOM 2517 C CA . PHE A 1 326 ? -1.171 17.355 7.230 1.00 94.88 326 PHE A CA 1
ATOM 2518 C C . PHE A 1 326 ? -2.241 16.931 6.235 1.00 94.88 326 PHE A C 1
ATOM 2520 O O . PHE A 1 326 ? -2.565 15.745 6.115 1.00 94.88 326 PHE A O 1
ATOM 2527 N N . GLN A 1 327 ? -2.764 17.900 5.488 1.00 95.94 327 GLN A N 1
ATOM 2528 C CA . GLN A 1 327 ? -3.651 17.618 4.369 1.00 95.94 327 GLN A CA 1
ATOM 2529 C C . GLN A 1 327 ? -2.822 17.246 3.136 1.00 95.94 327 GLN A C 1
ATOM 2531 O O . GLN A 1 327 ? -1.923 17.980 2.721 1.00 95.94 327 GLN A O 1
ATOM 2536 N N . GLY A 1 328 ? -3.152 16.106 2.538 1.00 92.88 328 GLY A N 1
ATOM 2537 C CA . GLY A 1 328 ? -2.535 15.616 1.318 1.00 92.88 328 GLY A CA 1
ATOM 2538 C C . GLY A 1 328 ? -2.755 16.531 0.114 1.00 92.88 328 GLY A C 1
ATOM 2539 O O . GLY A 1 328 ? -3.704 17.315 0.079 1.00 92.88 328 GLY A O 1
ATOM 2540 N N . GLY A 1 329 ? -1.856 16.457 -0.867 1.00 88.50 329 GLY A N 1
ATOM 2541 C CA . GLY A 1 329 ? -1.954 17.222 -2.118 1.00 88.50 329 GLY A CA 1
ATOM 2542 C C . GLY A 1 329 ? -1.672 18.728 -2.000 1.00 88.50 329 GLY A C 1
ATOM 2543 O O . GLY A 1 329 ? -1.560 19.407 -3.021 1.00 88.50 329 GLY A O 1
ATOM 2544 N N . THR A 1 330 ? -1.510 19.254 -0.783 1.00 93.75 330 THR A N 1
ATOM 2545 C CA . THR A 1 330 ? -1.218 20.670 -0.513 1.00 93.75 330 THR A CA 1
ATOM 2546 C C . THR A 1 330 ? 0.244 21.037 -0.794 1.00 93.75 330 THR A C 1
ATOM 2548 O O . THR A 1 330 ? 1.124 20.174 -0.845 1.00 93.75 330 THR A O 1
ATOM 2551 N N . GLU A 1 331 ? 0.524 22.333 -0.969 1.00 91.94 331 GLU A N 1
ATOM 2552 C CA . GLU A 1 331 ? 1.903 22.838 -1.080 1.00 91.94 331 GLU A CA 1
ATOM 2553 C C . GLU A 1 331 ? 2.710 22.585 0.198 1.00 91.94 331 GLU A C 1
ATOM 2555 O O . GLU A 1 331 ? 3.877 22.215 0.112 1.00 91.94 331 GLU A O 1
ATOM 2560 N N . GLU A 1 332 ? 2.069 22.698 1.364 1.00 91.38 332 GLU A N 1
ATOM 2561 C CA . GLU A 1 332 ? 2.662 22.390 2.668 1.00 91.38 332 GLU A CA 1
ATOM 2562 C C . GLU A 1 332 ? 3.141 20.934 2.734 1.00 91.38 332 GLU A C 1
ATOM 2564 O O . GLU A 1 332 ? 4.316 20.678 2.999 1.00 91.38 332 GLU A O 1
ATOM 2569 N N . TRP A 1 333 ? 2.272 19.975 2.390 1.00 93.12 333 TRP A N 1
ATOM 2570 C CA . TRP A 1 333 ? 2.652 18.561 2.327 1.00 93.12 333 TRP A CA 1
ATOM 2571 C C . TRP A 1 333 ? 3.812 18.320 1.355 1.00 93.12 333 TRP A C 1
ATOM 2573 O O . TRP A 1 333 ? 4.741 17.571 1.661 1.00 93.12 333 TRP A O 1
ATOM 2583 N N . ARG A 1 334 ? 3.776 18.950 0.173 1.00 93.00 334 ARG A N 1
ATOM 2584 C CA . ARG A 1 334 ? 4.829 18.795 -0.842 1.00 93.00 334 ARG A CA 1
ATOM 2585 C C . ARG A 1 334 ? 6.172 19.332 -0.357 1.00 93.00 334 ARG A C 1
ATOM 2587 O O . ARG A 1 334 ? 7.178 18.671 -0.600 1.00 93.00 334 ARG A O 1
ATOM 2594 N N . ALA A 1 335 ? 6.183 20.476 0.325 1.00 92.06 335 ALA A N 1
ATOM 2595 C CA . ALA A 1 335 ? 7.398 21.081 0.861 1.00 92.06 335 ALA A CA 1
ATOM 2596 C C . ALA A 1 335 ? 8.071 20.167 1.895 1.00 92.06 335 ALA A C 1
ATOM 2598 O O . ALA A 1 335 ? 9.270 19.913 1.805 1.00 92.06 335 ALA A O 1
ATOM 2599 N N . VAL A 1 336 ? 7.287 19.598 2.817 1.00 91.31 336 VAL A N 1
ATOM 2600 C CA . VAL A 1 336 ? 7.786 18.631 3.805 1.00 91.31 336 VAL A CA 1
ATOM 2601 C C . VAL A 1 336 ? 8.292 17.356 3.120 1.00 91.31 336 VAL A C 1
ATOM 2603 O O . VAL A 1 336 ? 9.402 16.888 3.379 1.00 91.31 336 VAL A O 1
ATOM 2606 N N . ALA A 1 337 ? 7.497 16.794 2.205 1.00 95.25 337 ALA A N 1
ATOM 2607 C CA . ALA A 1 337 ? 7.833 15.544 1.535 1.00 95.25 337 ALA A CA 1
ATOM 2608 C C . ALA A 1 337 ? 9.073 15.654 0.631 1.00 95.25 337 ALA A C 1
ATOM 2610 O O . ALA A 1 337 ? 9.734 14.642 0.391 1.00 95.25 337 ALA A O 1
ATOM 2611 N N . GLU A 1 338 ? 9.413 16.845 0.128 1.00 95.50 338 GLU A N 1
ATOM 2612 C CA . GLU A 1 338 ? 10.547 17.048 -0.778 1.00 95.50 338 GLU A CA 1
ATOM 2613 C C . GLU A 1 338 ? 11.881 16.627 -0.146 1.00 95.50 338 GLU A C 1
ATOM 2615 O O . GLU A 1 338 ? 12.681 15.930 -0.781 1.00 95.50 338 GLU A O 1
ATOM 2620 N N . GLU A 1 339 ? 12.112 16.982 1.119 1.00 94.69 339 GLU A N 1
ATOM 2621 C CA . GLU A 1 339 ? 13.332 16.591 1.826 1.00 94.69 339 GLU A CA 1
ATOM 2622 C C . GLU A 1 339 ? 13.403 15.074 2.018 1.00 94.69 339 GLU A C 1
ATOM 2624 O O . GLU A 1 339 ? 14.439 14.456 1.761 1.00 94.69 339 GLU A O 1
ATOM 2629 N N . TRP A 1 340 ? 12.285 14.427 2.347 1.00 97.56 340 TRP A N 1
ATOM 2630 C CA . TRP A 1 340 ? 12.224 12.968 2.437 1.00 97.56 340 TRP A CA 1
ATOM 2631 C C . TRP A 1 340 ? 12.463 12.292 1.084 1.00 97.56 340 TRP A C 1
ATOM 2633 O O . TRP A 1 340 ? 13.160 11.278 1.005 1.00 97.56 340 TRP A O 1
ATOM 2643 N N . VAL A 1 341 ? 11.945 12.859 -0.008 1.00 97.81 341 VAL A N 1
ATOM 2644 C CA . VAL A 1 341 ? 12.189 12.362 -1.370 1.00 97.81 341 VAL A CA 1
ATOM 2645 C C . VAL A 1 341 ? 13.675 12.442 -1.723 1.00 97.81 341 VAL A C 1
ATOM 2647 O O . VAL A 1 341 ? 14.210 11.488 -2.291 1.00 97.81 341 VAL A O 1
ATOM 2650 N N . LYS A 1 342 ? 14.377 13.515 -1.334 1.00 96.75 342 LYS A N 1
ATOM 2651 C CA . LYS A 1 342 ? 15.840 13.621 -1.496 1.00 96.75 342 LYS A CA 1
ATOM 2652 C C . LYS A 1 342 ? 16.573 12.525 -0.716 1.00 96.75 342 LYS A C 1
ATOM 2654 O O . LYS A 1 342 ? 17.511 11.920 -1.241 1.00 96.75 342 LYS A O 1
ATOM 2659 N N . LYS A 1 343 ? 16.128 12.211 0.508 1.00 97.19 343 LYS A N 1
ATOM 2660 C CA . LYS A 1 343 ? 16.677 11.099 1.313 1.00 97.19 343 LYS A CA 1
ATOM 2661 C C . LYS A 1 343 ? 16.442 9.750 0.640 1.00 97.19 343 LYS A C 1
ATOM 2663 O O . LYS A 1 343 ? 17.361 8.935 0.587 1.00 97.19 343 LYS A O 1
ATOM 2668 N N . PHE A 1 344 ? 15.251 9.530 0.083 1.00 97.75 344 PHE A N 1
ATOM 2669 C CA . PHE A 1 344 ? 14.942 8.327 -0.686 1.00 97.75 344 PHE A CA 1
ATOM 2670 C C . PHE A 1 344 ? 15.815 8.186 -1.936 1.00 97.75 344 PHE A C 1
ATOM 2672 O O . PHE A 1 344 ? 16.406 7.128 -2.136 1.00 97.75 344 PHE A O 1
ATOM 2679 N N . ASP A 1 345 ? 15.935 9.232 -2.758 1.00 96.94 345 ASP A N 1
ATOM 2680 C CA . ASP A 1 345 ? 16.763 9.209 -3.970 1.00 96.94 345 ASP A CA 1
ATOM 2681 C C . ASP A 1 345 ? 18.228 8.899 -3.628 1.00 96.94 345 ASP A C 1
ATOM 2683 O O . ASP A 1 345 ? 18.832 8.008 -4.232 1.00 96.94 345 ASP A O 1
ATOM 2687 N N . LYS A 1 346 ? 18.770 9.534 -2.580 1.00 96.25 346 LYS A N 1
ATOM 2688 C CA . LYS A 1 346 ? 20.102 9.215 -2.056 1.00 96.25 346 LYS A CA 1
ATOM 2689 C C . LYS A 1 346 ? 20.207 7.744 -1.639 1.00 96.25 346 LYS A C 1
ATOM 2691 O O . LYS A 1 346 ? 21.093 7.037 -2.121 1.00 96.25 346 LYS A O 1
ATOM 2696 N N . GLN A 1 347 ? 19.284 7.261 -0.805 1.00 95.25 347 GLN A N 1
ATOM 2697 C CA . GLN A 1 347 ? 19.275 5.879 -0.317 1.00 95.25 347 GLN A CA 1
ATOM 2698 C C . GLN A 1 347 ? 19.184 4.866 -1.469 1.00 95.25 347 GLN A C 1
ATOM 2700 O O . GLN A 1 347 ? 19.876 3.848 -1.462 1.00 95.25 347 GLN A O 1
ATOM 2705 N N . ALA A 1 348 ? 18.360 5.142 -2.482 1.00 94.38 348 ALA A N 1
ATOM 2706 C CA . ALA A 1 348 ? 18.194 4.293 -3.656 1.00 94.38 348 ALA A CA 1
ATOM 2707 C C . ALA A 1 348 ? 19.457 4.250 -4.533 1.00 94.38 348 ALA A C 1
ATOM 2709 O O . ALA A 1 348 ? 19.795 3.187 -5.053 1.00 94.38 348 ALA A O 1
ATOM 2710 N N . ARG A 1 349 ? 20.175 5.374 -4.680 1.00 93.00 349 ARG A N 1
ATOM 2711 C CA . ARG A 1 349 ? 21.443 5.457 -5.435 1.00 93.00 349 ARG A CA 1
ATOM 2712 C C . ARG A 1 349 ? 22.608 4.779 -4.723 1.00 93.00 349 ARG A C 1
ATOM 2714 O O . ARG A 1 349 ? 23.478 4.195 -5.372 1.00 93.00 349 ARG A O 1
ATOM 2721 N N . GLU A 1 350 ? 22.646 4.886 -3.401 1.00 92.19 350 GLU A N 1
ATOM 2722 C CA . GLU A 1 350 ? 23.725 4.344 -2.573 1.00 92.19 350 GLU A CA 1
ATOM 2723 C C . GLU A 1 350 ? 23.528 2.857 -2.242 1.00 92.19 350 GLU A C 1
ATOM 2725 O O . GLU A 1 350 ? 24.500 2.175 -1.896 1.00 92.19 350 GLU A O 1
ATOM 2730 N N . PHE A 1 351 ? 22.306 2.329 -2.397 1.00 92.25 351 PHE A N 1
ATOM 2731 C CA . PHE A 1 351 ? 21.988 0.930 -2.127 1.00 92.25 351 PHE A CA 1
ATOM 2732 C C . PHE A 1 351 ? 22.871 -0.030 -2.939 1.00 92.25 351 PHE A C 1
ATOM 2734 O O . PHE A 1 351 ? 22.982 0.049 -4.164 1.00 92.25 351 PHE A O 1
ATOM 2741 N N . LYS A 1 352 ? 23.480 -0.994 -2.240 1.00 89.00 352 LYS A N 1
ATOM 2742 C CA . LYS A 1 352 ? 24.297 -2.058 -2.832 1.00 89.00 352 LYS A CA 1
ATOM 2743 C C . LYS A 1 352 ? 24.049 -3.372 -2.112 1.00 89.00 352 LYS A C 1
ATOM 2745 O O . LYS A 1 352 ? 24.073 -3.431 -0.886 1.00 89.00 352 LYS A O 1
ATOM 2750 N N . ARG A 1 353 ? 23.926 -4.454 -2.877 1.00 85.25 353 ARG A N 1
ATOM 2751 C CA . ARG A 1 353 ? 23.829 -5.830 -2.368 1.00 85.25 353 ARG A CA 1
ATOM 2752 C C . ARG A 1 353 ? 25.205 -6.362 -1.942 1.00 85.25 353 ARG A C 1
ATOM 2754 O O . ARG A 1 353 ? 25.707 -7.298 -2.547 1.00 85.25 353 ARG A O 1
ATOM 2761 N N . LYS A 1 354 ? 25.855 -5.729 -0.957 1.00 70.94 354 LYS A N 1
ATOM 2762 C CA . LYS A 1 354 ? 27.181 -6.159 -0.460 1.00 70.94 354 LYS A CA 1
ATOM 2763 C C . LYS A 1 354 ? 27.095 -7.408 0.419 1.00 70.94 354 LYS A C 1
ATOM 2765 O O . LYS A 1 354 ? 27.869 -8.336 0.234 1.00 70.94 354 LYS A O 1
ATOM 2770 N N . GLU A 1 355 ? 26.123 -7.435 1.324 1.00 65.75 355 GLU A N 1
ATOM 2771 C CA . GLU A 1 355 ? 25.880 -8.541 2.266 1.00 65.75 355 GLU A CA 1
ATOM 2772 C C . GLU A 1 355 ? 24.782 -9.494 1.772 1.00 65.75 355 GLU A C 1
ATOM 2774 O O . GLU A 1 355 ? 24.278 -10.353 2.488 1.00 65.75 355 GLU A O 1
ATOM 2779 N N . LEU A 1 356 ? 24.394 -9.328 0.511 1.00 69.00 356 LEU A N 1
ATOM 2780 C CA . LEU A 1 356 ? 23.318 -10.037 -0.153 1.00 69.00 356 LEU A CA 1
ATOM 2781 C C . LEU A 1 356 ? 23.872 -10.763 -1.370 1.00 69.00 356 LEU A C 1
ATOM 2783 O O . LEU A 1 356 ? 24.661 -10.170 -2.107 1.00 69.00 356 LEU A O 1
ATOM 2787 N N . PRO A 1 357 ? 23.413 -11.987 -1.679 1.00 77.25 357 PRO A N 1
ATOM 2788 C CA . PRO A 1 357 ? 23.731 -12.581 -2.965 1.00 77.25 357 PRO A CA 1
ATOM 2789 C C . PRO A 1 357 ? 23.274 -11.648 -4.091 1.00 77.25 357 PRO A C 1
ATOM 2791 O O . PRO A 1 357 ? 22.128 -11.179 -4.110 1.00 77.25 357 PRO A O 1
ATOM 2794 N N . ALA A 1 358 ? 24.186 -11.357 -5.018 1.00 79.44 358 ALA A N 1
ATOM 2795 C CA . ALA A 1 358 ? 23.886 -10.506 -6.157 1.00 79.44 358 ALA A CA 1
ATOM 2796 C C . ALA A 1 358 ? 22.795 -11.142 -7.028 1.00 79.44 358 ALA A C 1
ATOM 2798 O O . ALA A 1 358 ? 22.706 -12.368 -7.172 1.00 79.44 358 ALA A O 1
ATOM 2799 N N . LEU A 1 359 ? 21.974 -10.294 -7.643 1.00 88.94 359 LEU A N 1
ATOM 2800 C CA . LEU A 1 359 ? 21.048 -10.748 -8.670 1.00 88.94 359 LEU A CA 1
ATOM 2801 C C . LEU A 1 359 ? 21.847 -11.240 -9.880 1.00 88.94 359 LEU A C 1
ATOM 2803 O O . LEU A 1 359 ? 22.872 -10.664 -10.226 1.00 88.94 359 LEU A O 1
ATOM 2807 N N . ARG A 1 360 ? 21.373 -12.303 -10.538 1.00 88.56 360 ARG A N 1
ATOM 2808 C CA . ARG A 1 360 ? 22.043 -12.864 -11.729 1.00 88.56 360 ARG A CA 1
ATOM 2809 C C . ARG A 1 360 ? 21.314 -12.592 -13.041 1.00 88.56 360 ARG A C 1
ATOM 2811 O O . ARG A 1 360 ? 21.886 -12.774 -14.110 1.00 88.56 360 ARG A O 1
ATOM 2818 N N . GLN A 1 361 ? 20.044 -12.203 -12.975 1.00 88.50 361 GLN A N 1
ATOM 2819 C CA . GLN A 1 361 ? 19.215 -11.962 -14.150 1.00 88.50 361 GLN A CA 1
ATOM 2820 C C . GLN A 1 361 ? 18.354 -10.717 -13.958 1.00 88.50 361 GLN A C 1
ATOM 2822 O O . GLN A 1 361 ? 17.747 -10.526 -12.903 1.00 88.50 361 GLN A O 1
ATOM 2827 N N . ASP A 1 362 ? 18.272 -9.908 -15.007 1.00 88.19 362 ASP A N 1
ATOM 2828 C CA . ASP A 1 362 ? 17.375 -8.768 -15.136 1.00 88.19 362 ASP A CA 1
ATOM 2829 C C . ASP A 1 362 ? 16.426 -8.963 -16.338 1.00 88.19 362 ASP A C 1
ATOM 2831 O O . ASP A 1 362 ? 16.552 -9.909 -17.124 1.00 88.19 362 ASP A O 1
ATOM 2835 N N . SER A 1 363 ? 15.434 -8.083 -16.458 1.00 79.12 363 SER A N 1
ATOM 2836 C CA . SER A 1 363 ? 14.467 -8.066 -17.563 1.00 79.12 363 SER A CA 1
ATOM 2837 C C . SER A 1 363 ? 14.640 -6.895 -18.525 1.00 79.12 363 SER A C 1
ATOM 2839 O O . SER A 1 363 ? 13.848 -6.795 -19.457 1.00 79.12 363 SER A O 1
ATOM 2841 N N . TYR A 1 364 ? 15.603 -6.004 -18.294 1.00 78.56 364 TYR A N 1
ATOM 2842 C CA . TYR A 1 364 ? 15.653 -4.696 -18.939 1.00 78.56 364 TYR A CA 1
ATOM 2843 C C . TYR A 1 364 ? 16.834 -4.581 -19.908 1.00 78.56 364 TYR A C 1
ATOM 2845 O O . TYR A 1 364 ? 16.633 -4.470 -21.120 1.00 78.56 364 TYR A O 1
ATOM 2853 N N . PHE A 1 365 ? 18.060 -4.672 -19.392 1.00 81.38 365 PHE A N 1
ATOM 2854 C CA . PHE A 1 365 ? 19.291 -4.451 -20.140 1.00 81.38 365 PHE A CA 1
ATOM 2855 C C . PHE A 1 365 ? 19.494 -5.534 -21.205 1.00 81.38 365 PHE A C 1
ATOM 2857 O O . PHE A 1 365 ? 19.428 -6.736 -20.931 1.00 81.38 365 PHE A O 1
ATOM 2864 N N . GLY A 1 366 ? 19.735 -5.105 -22.445 1.00 70.50 366 GLY A N 1
ATOM 2865 C CA . GLY A 1 366 ? 19.985 -5.976 -23.588 1.00 70.50 366 GLY A CA 1
ATOM 2866 C C . GLY A 1 366 ? 18.740 -6.603 -24.217 1.00 70.50 366 GLY A C 1
ATOM 2867 O O . GLY A 1 366 ? 18.814 -6.947 -25.390 1.00 70.50 366 GLY A O 1
ATOM 2868 N N . LYS A 1 367 ? 17.601 -6.721 -23.507 1.00 68.56 367 LYS A N 1
ATOM 2869 C CA . LYS A 1 367 ? 16.332 -7.245 -24.066 1.00 68.56 367 LYS A CA 1
ATOM 2870 C C . LYS A 1 367 ? 15.578 -6.211 -24.895 1.00 68.56 367 LYS A C 1
ATOM 2872 O O . LYS A 1 367 ? 15.069 -6.536 -25.964 1.00 68.56 367 LYS A O 1
ATOM 2877 N N . VAL A 1 368 ? 15.493 -4.976 -24.400 1.00 65.06 368 VAL A N 1
ATOM 2878 C CA . VAL A 1 368 ? 14.845 -3.884 -25.141 1.00 65.06 368 VAL A CA 1
ATOM 2879 C C . VAL A 1 368 ? 15.636 -3.589 -26.410 1.00 65.06 368 VAL A C 1
ATOM 2881 O O . VAL A 1 368 ? 15.037 -3.507 -27.472 1.00 65.06 368 VAL A O 1
ATOM 2884 N N . ASP A 1 369 ? 16.966 -3.573 -26.326 1.00 65.31 369 ASP A N 1
ATOM 2885 C CA . ASP A 1 369 ? 17.844 -3.356 -27.481 1.00 65.31 369 ASP A CA 1
ATOM 2886 C C . ASP A 1 369 ? 17.725 -4.469 -28.537 1.00 65.31 369 ASP A C 1
ATOM 2888 O O . ASP A 1 369 ? 17.924 -4.214 -29.722 1.00 65.31 369 ASP A O 1
ATOM 2892 N N . THR A 1 370 ? 17.375 -5.705 -28.143 1.00 66.12 370 THR A N 1
ATOM 2893 C CA . THR A 1 370 ? 17.107 -6.787 -29.112 1.00 66.12 370 THR A CA 1
ATOM 2894 C C . THR A 1 370 ? 15.749 -6.640 -29.790 1.00 66.12 370 THR A C 1
ATOM 2896 O O . THR A 1 370 ? 15.610 -6.992 -30.957 1.00 66.12 370 THR A O 1
ATOM 2899 N N . LEU A 1 371 ? 14.736 -6.176 -29.052 1.00 69.12 371 LEU A N 1
ATOM 2900 C CA . LEU A 1 371 ? 13.368 -6.014 -29.556 1.00 69.12 371 LEU A CA 1
ATOM 2901 C C . LEU A 1 371 ? 13.193 -4.717 -30.357 1.00 69.12 371 LEU A C 1
ATOM 2903 O O . LEU A 1 371 ? 12.393 -4.671 -31.287 1.00 69.12 371 LEU A O 1
ATOM 2907 N N . TYR A 1 372 ? 13.961 -3.688 -30.005 1.00 65.00 372 TYR A N 1
ATOM 2908 C CA . TYR A 1 372 ? 13.970 -2.359 -30.602 1.00 65.00 372 TYR A CA 1
ATOM 2909 C C . TYR A 1 372 ? 15.420 -1.927 -30.854 1.00 65.00 372 TYR A C 1
ATOM 2911 O O . TYR A 1 372 ? 15.921 -1.029 -30.173 1.00 65.00 372 TYR A O 1
ATOM 2919 N N . PRO A 1 373 ? 16.130 -2.569 -31.800 1.00 62.75 373 PRO A N 1
ATOM 2920 C CA . PRO A 1 373 ? 17.481 -2.155 -32.140 1.00 62.75 373 PRO A CA 1
ATOM 2921 C C . PRO A 1 373 ? 17.451 -0.689 -32.563 1.00 62.75 373 PRO A C 1
ATOM 2923 O O . PRO A 1 373 ? 16.785 -0.327 -33.535 1.00 62.75 373 PRO A O 1
ATOM 2926 N N . VAL A 1 374 ? 18.161 0.164 -31.819 1.00 60.03 374 VAL A N 1
ATOM 2927 C CA . VAL A 1 374 ? 18.368 1.558 -32.209 1.00 60.03 374 VAL A CA 1
ATOM 2928 C C . VAL A 1 374 ? 19.186 1.526 -33.493 1.00 60.03 374 VAL A C 1
ATOM 2930 O O . VAL A 1 374 ? 20.408 1.364 -33.471 1.00 60.03 374 VAL A O 1
ATOM 2933 N N . LEU A 1 375 ? 18.499 1.634 -34.628 1.00 58.00 375 LEU A N 1
ATOM 2934 C CA . LEU A 1 375 ? 19.121 1.834 -35.924 1.00 58.00 375 LEU A CA 1
ATOM 2935 C C . LEU A 1 375 ? 19.834 3.184 -35.853 1.00 58.00 375 LEU A C 1
ATOM 2937 O O . LEU A 1 375 ? 19.217 4.237 -35.997 1.00 58.00 375 LEU A O 1
ATOM 2941 N N . LYS A 1 376 ? 21.138 3.176 -35.563 1.00 51.34 376 LYS A N 1
ATOM 2942 C CA . LYS A 1 376 ? 21.965 4.376 -35.694 1.00 51.34 376 LYS A CA 1
ATOM 2943 C C . LYS A 1 376 ? 21.993 4.757 -37.175 1.00 51.34 376 LYS A C 1
ATOM 2945 O O . LYS A 1 376 ? 22.763 4.189 -37.943 1.00 51.34 376 LYS A O 1
ATOM 2950 N N . GLY A 1 377 ? 21.136 5.703 -37.555 1.00 48.78 377 GLY A N 1
ATOM 2951 C CA . GLY A 1 377 ? 21.055 6.241 -38.907 1.00 48.78 377 GLY A CA 1
ATOM 2952 C C . GLY A 1 377 ? 20.036 7.373 -39.046 1.00 48.78 377 GLY A C 1
ATOM 2953 O O . GLY A 1 377 ? 18.878 7.109 -39.337 1.00 48.78 377 GLY A O 1
ATOM 2954 N N . GLY A 1 378 ? 20.513 8.615 -38.908 1.00 44.66 378 GLY A N 1
ATOM 2955 C CA . GLY A 1 378 ? 20.049 9.765 -39.695 1.00 44.66 378 GLY A CA 1
ATOM 2956 C C . GLY A 1 378 ? 18.819 10.541 -39.219 1.00 44.66 378 GLY A C 1
ATOM 2957 O O . GLY A 1 378 ? 17.726 10.339 -39.739 1.00 44.66 378 GLY A O 1
ATOM 2958 N N . ALA A 1 379 ? 19.052 11.532 -38.359 1.00 35.12 379 ALA A N 1
ATOM 2959 C CA . ALA A 1 379 ? 18.571 12.899 -38.566 1.00 35.12 379 ALA A CA 1
ATOM 2960 C C . ALA A 1 379 ? 19.682 13.861 -38.133 1.00 35.12 379 ALA A C 1
ATOM 2962 O O . ALA A 1 379 ? 20.260 13.610 -37.048 1.00 35.12 379 ALA A O 1
#

Sequence (379 aa):
ARGLGAFSLDNLQFKEFALDTAEQVLAYLKSDEPWKKTQPQAGWLQRKINLLSPTPDHQNIPGVTGGWVEIRGTLQAEGPLLTNDALVSGMTGFDHAPLLAQVGDWQHPVLTGAGLRGVLRSHAERIARTIASYNATGKDDFLLKCPACDPNARTTQKDKHLVLESCDSLLRKSGAADDTNDHLCLACRLFGSTRRGSRLIVEDAPYAGEQPPKLKMLDFLAIDRFTGGGKDGAKFDALALWKPAFELRIYLENPEEWELGWLALVLRDLEEGWLSVGFGAAKGFGQVKLQDWRATFGYLTPEDLPAGLDEPDTPGESGIFKTVQFQGGTEEWRAVAEEWVKKFDKQAREFKRKELPALRQDSYFGKVDTLYPVLKGGA

Secondary structure (DSSP, 8-state):
----------S---B-----SHHHHHHHHT-S-GGGGSPB-TTHHHHHHHT-------TTS--S--EEEEEEEEEEESSEE----HHHHHHHT-SB---BSSTT-TTSBEE-HHHHHHHHHHHHHHHHHHHHHHT-SSHHHHHHH-S---TT---S-SS---TT--HHHHHHHHT-----GGGS-HHHHHH--SSS--SEEE--EEB--SSPPPEEEEEEEEEPTTTSSEEEEEEEEEEEEES-EEEEEEEEES--HHHHHHHHHHHHHHHTT-EE-SS-GGGT--EEEEEEEEEEEEESSGGGSPTTPPPPSS-EEETTEEEEEEETTSHHHHHHHHHHHHHHHHHHHH---SSSPPP---SSTTHHHHHS-------

Solvent-accessible surface area (backbone atoms only — not comparable to full-atom values): 21371 Å² total; per-residue (Å²): 87,75,43,76,80,86,77,87,86,74,85,87,70,54,64,70,79,76,64,87,43,73,68,42,44,52,54,43,76,74,39,99,60,52,71,75,81,38,67,64,50,79,64,50,66,60,54,55,57,73,69,61,74,90,70,81,80,57,98,88,55,88,71,93,73,56,30,33,41,37,38,41,29,37,39,35,30,82,36,45,34,28,41,72,24,73,68,52,7,68,74,70,72,36,77,22,16,50,36,45,77,44,92,91,40,74,67,41,37,36,47,53,9,56,58,50,45,49,42,54,47,54,51,44,38,46,55,48,43,50,56,27,55,76,73,34,94,43,63,70,52,27,39,38,24,52,36,45,52,36,87,78,34,68,59,89,53,82,88,61,81,43,57,32,39,11,52,66,40,43,35,63,68,71,65,61,84,74,87,57,72,76,53,44,38,59,47,36,61,45,65,20,55,98,87,41,73,23,45,49,35,29,41,53,16,45,53,62,56,95,59,72,64,47,74,40,84,44,82,44,76,40,67,32,88,84,79,73,42,75,36,85,92,46,64,50,40,30,40,22,36,50,46,48,36,21,41,39,44,36,39,31,60,54,70,51,57,36,55,52,11,46,49,46,55,47,50,51,40,26,44,75,39,76,41,54,47,70,47,52,52,94,76,68,20,12,34,27,25,50,41,91,32,34,41,38,37,35,21,72,50,83,84,43,44,60,86,79,61,77,87,57,100,75,56,45,77,58,90,86,24,41,29,52,77,42,56,54,95,36,70,68,44,49,60,43,40,47,60,21,33,53,44,21,54,50,50,48,72,70,34,60,46,80,76,30,76,63,51,88,36,74,83,54,77,69,50,51,51,69,78,54,60,80,73,89,72,90,132

Radius of gyration: 25.61 Å; Cα contacts (8 Å, |Δi|>4): 679; chains: 1; bounding box: 53×50×89 Å

Mean predicted aligned error: 8.32 Å